Protein AF-A0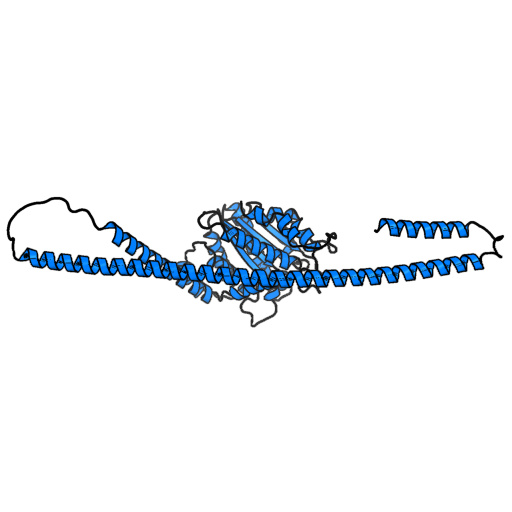AAV9JKR0-F1 (afdb_monomer_lite)

Secondary structure (DSSP, 8-state):
-HHHHHHHHHHHHHHHHHHHTS-STTTTTHHHHHHHHHHHHHHHHHHHHHHHHHHHHHHHHHHHHHHHHHHHHHHHHHHHHHHHHHHHHHHHHHHHHHHHHHHHHHHHHHHHHHHHHHHHHHHHTTT---------PPP--HHHHHHHHHHHHHHHHHHHHHHHHHHHHHTT--HHHHHHHHHHHHHS--TTHHHHHHHHH-HHHHHHHHSSS-EEEEEE----TT-SS-HHHHHHHHHHHHHHHHHHT-TT-S-EEEEEEEETTTTSS-TT-TT-HHHHHHHHHHHHHTTSS----HHHHHHHHTTS-TT-HHHHHHHHHHHHTTS-TTEEEEEEEE-THHHHTSTTHHHHHHHHHHHHHHHHHHHHHT--EEEEEEEESS--SSGGGTS-GGGEEE--SS--------THHHHHT-HHHHTT-

Foldseek 3Di:
DVVVVVVVVVVVVVVVVVVVPDDDPCVPPVVVVVVVVVVVVVVVVVVVVVVVVVVVVVVVVVVVVVVVVVVVVVVVVVVVVVVVVVVVVVVVVVVVVVVVVVVVVVVVVVVVVVVVVVVVVVVVVVPDPDDDDDDDDDDPPDPVVVVVVVVVVVVVVVVLVVLLVVLLVLLVAPPVLQVVLLVVLQPQPAPCLLLLLVLLPDVLNVCLQQPQAQAFAEEAQQADPPPPHFSQSNNLSVSLVLLVVLQVVDPPDLAHEQEQEDEQVSQQDDPPDPLHALLSSLSNLLSSLSVDPDDDPSVVSSVLSVPDDSPDLVSSLVSSLVSQQSRALNYEYEYEYHALVSCCPDPRNVSSCVNVLSLVVSSVVCNVVSGHHYRYYYYHSHDDPPCVVVDDPSSYDYRDNDRPDDPDDDVVSVVVSCSSVSSND

pLDDT: mean 73.19, std 18.68, range [32.88, 98.25]

Organism: NCBI:txid1507867

Structure (mmCIF, N/CA/C/O backbone):
data_AF-A0AAV9JKR0-F1
#
_entry.id   AF-A0AAV9JKR0-F1
#
loop_
_atom_site.group_PDB
_atom_site.id
_atom_site.type_symbol
_atom_site.label_atom_id
_atom_site.label_alt_id
_atom_site.label_comp_id
_atom_site.label_asym_id
_atom_site.label_entity_id
_atom_site.label_seq_id
_atom_site.pdbx_PDB_ins_code
_atom_site.Cartn_x
_atom_site.Cartn_y
_atom_site.Cartn_z
_atom_site.occupancy
_atom_site.B_iso_or_equiv
_atom_site.auth_seq_id
_atom_site.auth_comp_id
_atom_site.auth_asym_id
_atom_site.auth_atom_id
_atom_site.pdbx_PDB_model_num
ATOM 1 N N . MET A 1 1 ? 10.533 17.109 -40.050 1.00 41.53 1 MET A N 1
ATOM 2 C CA . MET A 1 1 ? 11.907 17.286 -40.573 1.00 41.53 1 MET A CA 1
ATOM 3 C C . MET A 1 1 ? 12.585 15.986 -41.024 1.00 41.53 1 MET A C 1
ATOM 5 O O . MET A 1 1 ? 13.488 16.074 -41.840 1.00 41.53 1 MET A O 1
ATOM 9 N N . ALA A 1 2 ? 12.130 14.791 -40.612 1.00 37.22 2 ALA A N 1
ATOM 10 C CA . ALA A 1 2 ? 12.709 13.514 -41.069 1.00 37.22 2 ALA A CA 1
ATOM 11 C C . ALA A 1 2 ? 12.604 13.273 -42.596 1.00 37.22 2 ALA A C 1
ATOM 13 O O . ALA A 1 2 ? 13.573 12.867 -43.228 1.00 37.22 2 ALA A O 1
ATOM 14 N N . LYS A 1 3 ? 11.472 13.634 -43.221 1.00 36.91 3 LYS A N 1
ATOM 15 C CA . LYS A 1 3 ? 11.239 13.426 -44.668 1.00 36.91 3 LYS A CA 1
ATOM 16 C C . LYS A 1 3 ? 12.173 14.232 -45.584 1.00 36.91 3 LYS A C 1
ATOM 18 O O . LYS A 1 3 ? 12.486 13.806 -46.692 1.00 36.91 3 LYS A O 1
ATOM 23 N N . THR A 1 4 ? 12.630 15.399 -45.132 1.00 41.19 4 THR A N 1
ATOM 24 C CA . THR A 1 4 ? 13.579 16.247 -45.873 1.00 41.19 4 THR A CA 1
ATOM 25 C C . THR A 1 4 ? 14.992 15.664 -45.877 1.00 41.19 4 THR A C 1
ATOM 27 O O . THR A 1 4 ? 15.701 15.811 -46.868 1.00 41.19 4 THR A O 1
ATOM 30 N N . PHE A 1 5 ? 15.378 14.947 -44.816 1.00 44.34 5 PHE A N 1
ATOM 31 C CA . PHE A 1 5 ? 16.696 14.320 -44.709 1.00 44.34 5 PHE A CA 1
ATOM 32 C C . PHE A 1 5 ? 16.786 13.036 -45.549 1.00 44.34 5 PHE A C 1
ATOM 34 O O . PHE A 1 5 ? 17.748 12.855 -46.292 1.00 44.34 5 PHE A O 1
ATOM 41 N N . GLU A 1 6 ? 15.728 12.213 -45.551 1.00 46.19 6 GLU A N 1
ATOM 42 C CA . GLU A 1 6 ? 15.618 11.052 -46.455 1.00 46.19 6 GLU A CA 1
ATOM 43 C C . GLU A 1 6 ? 15.687 11.459 -47.932 1.00 46.19 6 GLU A C 1
ATOM 45 O O . GLU A 1 6 ? 16.342 10.796 -48.734 1.00 46.19 6 GLU A O 1
ATOM 50 N N . SER A 1 7 ? 15.061 12.584 -48.290 1.00 43.97 7 SER A N 1
ATOM 51 C CA . SER A 1 7 ? 15.063 13.088 -49.668 1.00 43.97 7 SER A CA 1
ATOM 52 C C . SER A 1 7 ? 16.470 13.495 -50.129 1.00 43.97 7 SER A C 1
ATOM 54 O O . SER A 1 7 ? 16.858 13.202 -51.259 1.00 43.97 7 SER A O 1
ATOM 56 N N . LEU A 1 8 ? 17.264 14.116 -49.250 1.00 47.47 8 LEU A N 1
ATOM 57 C CA . LEU A 1 8 ? 18.659 14.482 -49.527 1.00 47.47 8 LEU A CA 1
ATOM 58 C C . LEU A 1 8 ? 19.555 13.250 -49.676 1.00 47.47 8 LEU A C 1
ATOM 60 O O . LEU A 1 8 ? 20.359 13.176 -50.605 1.00 47.47 8 LEU A O 1
ATOM 64 N N . GLN A 1 9 ? 19.371 12.254 -48.810 1.00 54.41 9 GLN A N 1
ATOM 65 C CA . GLN A 1 9 ? 20.132 11.009 -48.860 1.00 54.41 9 GLN A CA 1
ATOM 66 C C . GLN A 1 9 ? 19.856 10.237 -50.162 1.00 54.41 9 GLN A C 1
ATOM 68 O O . GLN A 1 9 ? 20.778 9.703 -50.781 1.00 54.41 9 GLN A O 1
ATOM 73 N N . TRP A 1 10 ? 18.608 10.260 -50.638 1.00 59.03 10 TRP A N 1
ATOM 74 C CA . TRP A 1 10 ? 18.211 9.640 -51.903 1.00 59.03 10 TRP A CA 1
ATOM 75 C C . TRP A 1 10 ? 18.823 10.343 -53.126 1.00 59.03 10 TRP A C 1
ATOM 77 O O . TRP A 1 10 ? 19.306 9.685 -54.048 1.00 59.03 10 TRP A O 1
ATOM 87 N N . ILE A 1 11 ? 18.882 11.679 -53.113 1.00 55.31 11 ILE A N 1
ATOM 88 C CA . ILE A 1 11 ? 19.502 12.480 -54.183 1.00 55.31 11 ILE A CA 1
ATOM 89 C C . ILE A 1 11 ? 21.008 12.197 -54.282 1.00 55.31 11 ILE A C 1
ATOM 91 O O . ILE A 1 11 ? 21.532 12.024 -55.384 1.00 55.31 11 ILE A O 1
ATOM 95 N N . VAL A 1 12 ? 21.704 12.088 -53.145 1.00 61.00 12 VAL A N 1
ATOM 96 C CA . VAL A 1 12 ? 23.138 11.753 -53.109 1.00 61.00 12 VAL A CA 1
ATOM 97 C C . VAL A 1 12 ? 23.392 10.362 -53.695 1.00 61.00 12 VAL A C 1
ATOM 99 O O . VAL A 1 12 ? 24.290 10.196 -54.525 1.00 61.00 12 VAL A O 1
ATOM 102 N N . VAL A 1 13 ? 22.577 9.365 -53.341 1.00 64.31 13 VAL A N 1
ATOM 103 C CA . VAL A 1 13 ? 22.701 7.997 -53.873 1.00 64.31 13 VAL A CA 1
ATOM 104 C C . VAL A 1 13 ? 22.499 7.965 -55.390 1.00 64.31 13 VAL A C 1
ATOM 106 O O . VAL A 1 13 ? 23.302 7.357 -56.105 1.00 64.31 13 VAL A O 1
ATOM 109 N N . GLU A 1 14 ? 21.487 8.662 -55.907 1.00 59.44 14 GLU A N 1
ATOM 110 C CA . GLU A 1 14 ? 21.162 8.628 -57.336 1.00 59.44 14 GLU A CA 1
ATOM 111 C C . GLU A 1 14 ? 22.191 9.387 -58.195 1.00 59.44 14 GLU A C 1
ATOM 113 O O . GLU A 1 14 ? 22.545 8.943 -59.294 1.00 59.44 14 GLU A O 1
ATOM 118 N N . LEU A 1 15 ? 22.768 10.476 -57.673 1.00 55.03 15 LEU A N 1
ATOM 119 C CA . LEU A 1 15 ? 23.875 11.190 -58.320 1.00 55.03 15 LEU A CA 1
ATOM 120 C C . LEU A 1 15 ? 25.153 10.338 -58.369 1.00 55.03 15 LEU A C 1
ATOM 122 O O . LEU A 1 15 ? 25.825 10.285 -59.404 1.00 55.03 15 LEU A O 1
ATOM 126 N N . THR A 1 16 ? 25.447 9.603 -57.294 1.00 58.44 16 THR A N 1
ATOM 127 C CA . THR A 1 16 ? 26.608 8.697 -57.221 1.00 58.44 16 THR A CA 1
ATOM 128 C C . THR A 1 16 ? 26.456 7.520 -58.194 1.00 58.44 16 THR A C 1
ATOM 130 O O . THR A 1 16 ? 27.397 7.149 -58.900 1.00 58.44 16 THR A O 1
ATOM 133 N N . ARG A 1 17 ? 25.238 6.978 -58.314 1.00 55.12 17 ARG A N 1
ATOM 134 C CA . ARG A 1 17 ? 24.898 5.892 -59.245 1.00 55.12 17 ARG A CA 1
ATOM 135 C C . ARG A 1 17 ? 24.947 6.328 -60.711 1.00 55.12 17 ARG A C 1
ATOM 137 O O . ARG A 1 17 ? 25.367 5.558 -61.577 1.00 55.12 17 ARG A O 1
ATOM 144 N N . SER A 1 18 ? 24.548 7.566 -60.987 1.00 49.53 18 SER A N 1
ATOM 145 C CA . SER A 1 18 ? 24.563 8.154 -62.330 1.00 49.53 18 SER A CA 1
ATOM 146 C C . SER A 1 18 ? 25.982 8.445 -62.832 1.00 49.53 18 SER A C 1
ATOM 148 O O . SER A 1 18 ? 26.248 8.306 -64.028 1.00 49.53 18 SER A O 1
ATOM 150 N N . ALA A 1 19 ? 26.911 8.776 -61.929 1.00 51.59 19 ALA A N 1
ATOM 151 C CA . ALA A 1 19 ? 28.327 8.960 -62.250 1.00 51.59 19 ALA A CA 1
ATOM 152 C C . ALA A 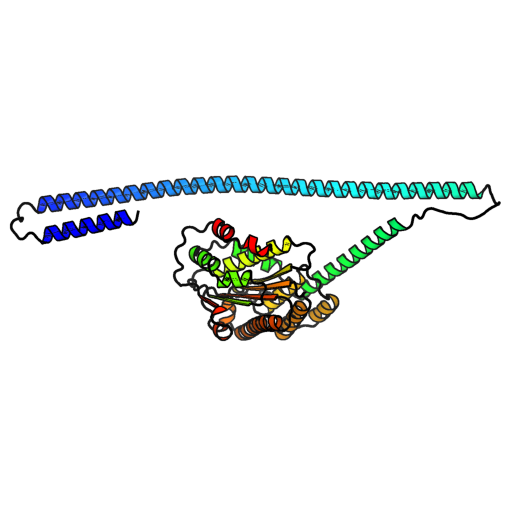1 19 ? 29.031 7.637 -62.616 1.00 51.59 19 ALA A C 1
ATOM 154 O O . ALA A 1 19 ? 29.866 7.617 -63.517 1.00 51.59 19 ALA A O 1
ATOM 155 N N . ALA A 1 20 ? 28.645 6.518 -61.990 1.00 51.41 20 ALA A N 1
ATOM 156 C CA . ALA A 1 20 ? 29.241 5.201 -62.236 1.00 51.41 20 ALA A CA 1
ATOM 157 C C . ALA A 1 20 ? 28.843 4.561 -63.585 1.00 51.41 20 ALA A C 1
ATOM 159 O O . ALA A 1 20 ? 29.553 3.697 -64.094 1.00 51.41 20 ALA A O 1
ATOM 160 N N . LYS A 1 21 ? 27.722 4.979 -64.196 1.00 52.09 21 LYS A N 1
ATOM 161 C CA . LYS A 1 21 ? 27.230 4.428 -65.477 1.00 52.09 21 LYS A CA 1
ATOM 162 C C . LYS A 1 21 ? 27.890 5.021 -66.729 1.00 52.09 21 LYS A C 1
ATOM 164 O O . LYS A 1 21 ? 27.624 4.539 -67.828 1.00 52.09 21 LYS A O 1
ATOM 169 N N . LYS A 1 22 ? 28.745 6.040 -66.608 1.00 44.91 22 LYS A N 1
ATOM 170 C CA . LYS A 1 22 ? 29.443 6.646 -67.753 1.00 44.91 22 LYS A CA 1
ATOM 171 C C . LYS A 1 22 ? 30.914 6.217 -67.765 1.00 44.91 22 LYS A C 1
ATOM 173 O O . LYS A 1 22 ? 31.733 6.763 -67.038 1.00 44.91 22 LYS A O 1
ATOM 178 N N . GLY A 1 23 ? 31.225 5.218 -68.594 1.00 42.56 23 GLY A N 1
ATOM 179 C CA . GLY A 1 23 ? 32.590 4.765 -68.894 1.00 42.56 23 GLY A CA 1
ATOM 180 C C . GLY A 1 23 ? 33.441 5.790 -69.678 1.00 42.56 23 GLY A C 1
ATOM 181 O O . GLY A 1 23 ? 32.996 6.904 -69.953 1.00 42.56 23 GLY A O 1
ATOM 182 N N . PRO A 1 24 ? 34.671 5.424 -70.083 1.00 45.66 24 PRO A N 1
ATOM 183 C CA . PRO A 1 24 ? 35.921 6.134 -69.770 1.00 45.66 24 PRO A CA 1
ATOM 184 C C . PRO A 1 24 ? 36.279 7.335 -70.671 1.00 45.66 24 PRO A C 1
ATOM 186 O O . PRO A 1 24 ? 37.450 7.677 -70.803 1.00 45.66 24 PRO A O 1
ATOM 189 N N . MET A 1 25 ? 35.305 8.028 -71.269 1.00 45.12 25 MET A N 1
ATOM 190 C CA . MET A 1 25 ? 35.562 9.237 -72.080 1.00 45.12 25 MET A CA 1
ATOM 191 C C . MET A 1 25 ? 35.512 10.565 -71.296 1.00 45.12 25 MET A C 1
ATOM 193 O O . MET A 1 25 ? 35.623 11.635 -71.887 1.00 45.12 25 MET A O 1
ATOM 197 N N . ALA A 1 26 ? 35.384 10.530 -69.967 1.00 43.94 26 ALA A N 1
ATOM 198 C CA . ALA A 1 26 ? 35.294 11.730 -69.123 1.00 43.94 26 ALA A CA 1
ATOM 199 C C . ALA A 1 26 ? 36.588 12.074 -68.353 1.00 43.94 26 ALA A C 1
ATOM 201 O O . ALA A 1 26 ? 36.568 12.935 -67.474 1.00 43.94 26 ALA A O 1
ATOM 202 N N . PHE A 1 27 ? 37.722 11.449 -68.691 1.00 44.53 27 PHE A N 1
ATOM 203 C CA . PHE A 1 27 ? 38.955 11.514 -67.889 1.00 44.53 27 PHE A CA 1
ATOM 204 C C . PHE A 1 27 ? 39.705 12.864 -67.905 1.00 44.53 27 PHE A C 1
ATOM 206 O O . PHE A 1 27 ? 40.762 12.980 -67.301 1.00 44.53 27 PHE A O 1
ATOM 213 N N . LEU A 1 28 ? 39.161 13.908 -68.543 1.00 45.59 28 LEU A N 1
ATOM 214 C CA . LEU A 1 28 ? 39.769 15.250 -68.598 1.00 45.59 28 LEU A CA 1
ATOM 215 C C . LEU A 1 28 ? 38.892 16.379 -68.019 1.00 45.59 28 LEU A C 1
ATOM 217 O O . LEU A 1 28 ? 39.316 17.529 -68.006 1.00 45.59 28 LEU A O 1
ATOM 221 N N . LYS A 1 29 ? 37.686 16.085 -67.502 1.00 49.12 29 LYS A N 1
ATOM 222 C CA . LYS A 1 29 ? 36.813 17.085 -66.835 1.00 49.12 29 LYS A CA 1
ATOM 223 C C . LYS A 1 29 ? 36.397 16.715 -65.402 1.00 49.12 29 LYS A C 1
ATOM 225 O O . LYS A 1 29 ? 35.647 17.454 -64.769 1.00 49.12 29 LYS A O 1
ATOM 230 N N . GLN A 1 30 ? 36.881 15.589 -64.876 1.00 48.12 30 GLN A N 1
ATOM 231 C CA . GLN A 1 30 ? 36.392 14.995 -63.628 1.00 48.12 30 GLN A CA 1
ATOM 232 C C . GLN A 1 30 ? 37.024 15.586 -62.352 1.00 48.12 30 GLN A C 1
ATOM 234 O O . GLN A 1 30 ? 36.364 15.604 -61.315 1.00 48.12 30 GLN A O 1
ATOM 239 N N . GLU A 1 31 ? 38.239 16.146 -62.413 1.00 49.12 31 GLU A N 1
ATOM 240 C CA . GLU A 1 31 ? 38.882 16.768 -61.237 1.00 49.12 31 GLU A CA 1
ATOM 241 C C . GLU A 1 31 ? 38.206 18.083 -60.819 1.00 49.12 31 GLU A C 1
ATOM 243 O O . GLU A 1 31 ? 38.019 18.338 -59.632 1.00 49.12 31 GLU A O 1
ATOM 248 N N . SER A 1 32 ? 37.738 18.876 -61.788 1.00 51.25 32 SER A N 1
ATOM 249 C CA . SER A 1 32 ? 37.010 20.127 -61.531 1.00 51.25 32 SER A CA 1
ATOM 250 C C . SER A 1 32 ? 35.628 19.882 -60.911 1.00 51.25 32 SER A C 1
ATOM 252 O O . SER A 1 32 ? 35.242 20.574 -59.969 1.00 51.25 32 SER A O 1
ATOM 254 N N . TYR A 1 33 ? 34.898 18.871 -61.392 1.00 44.53 33 TYR A N 1
ATOM 255 C CA . TYR A 1 33 ? 33.569 18.537 -60.875 1.00 44.53 33 TYR A CA 1
ATOM 256 C C . TYR A 1 33 ? 33.637 17.899 -59.480 1.00 44.53 33 TYR A C 1
ATOM 258 O O . TYR A 1 33 ? 32.866 18.263 -58.595 1.00 44.53 33 TYR A O 1
ATOM 266 N N . ALA A 1 34 ? 34.598 16.997 -59.248 1.00 53.50 34 ALA A N 1
ATOM 267 C CA . ALA A 1 34 ? 34.831 16.413 -57.927 1.00 53.50 34 ALA A CA 1
ATOM 268 C C . ALA A 1 34 ? 35.306 17.461 -56.904 1.00 53.50 34 ALA A C 1
ATOM 270 O O . ALA A 1 34 ? 34.899 17.409 -55.743 1.00 53.50 34 ALA A O 1
ATOM 271 N N . GLY A 1 35 ? 36.120 18.432 -57.337 1.00 59.81 35 GLY A N 1
ATOM 272 C CA . GLY A 1 35 ? 36.518 19.579 -56.520 1.00 59.81 35 GLY A CA 1
ATOM 273 C C . GLY A 1 35 ? 35.321 20.439 -56.115 1.00 59.81 35 GLY A C 1
ATOM 274 O O . GLY A 1 35 ? 35.098 20.648 -54.927 1.00 59.81 35 GLY A O 1
ATOM 275 N N . SER A 1 36 ? 34.491 20.844 -57.081 1.00 54.19 36 SER A N 1
ATOM 276 C CA . SER A 1 36 ? 33.294 21.657 -56.816 1.00 54.19 36 SER A CA 1
ATOM 277 C C . SER A 1 36 ? 32.275 20.947 -55.918 1.00 54.19 36 SER A C 1
ATOM 279 O O . SER A 1 36 ? 31.618 21.599 -55.109 1.00 54.19 36 SER A O 1
ATOM 281 N N . LEU A 1 37 ? 32.144 19.621 -56.033 1.00 57.72 37 LEU A N 1
ATOM 282 C CA . LEU A 1 37 ? 31.241 18.837 -55.191 1.00 57.72 37 LEU A CA 1
ATOM 283 C C . LEU A 1 37 ? 31.753 18.734 -53.748 1.00 57.72 37 LEU A C 1
ATOM 285 O O . LEU A 1 37 ? 30.963 18.857 -52.818 1.00 57.72 37 LEU A O 1
ATOM 289 N N . ARG A 1 38 ? 33.067 18.560 -53.551 1.00 65.00 38 ARG A N 1
ATOM 290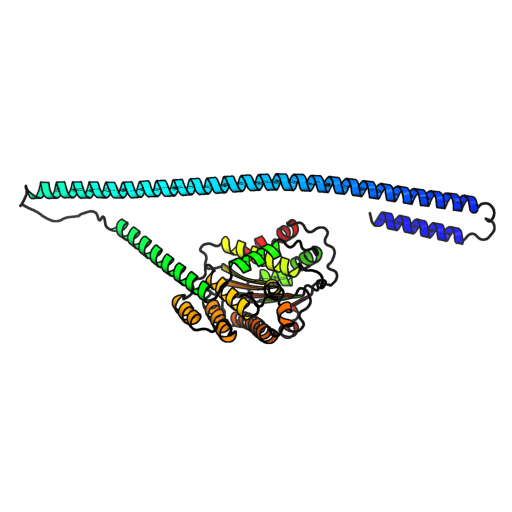 C CA . ARG A 1 38 ? 33.679 18.579 -52.212 1.00 65.00 38 ARG A CA 1
ATOM 291 C C . ARG A 1 38 ? 33.529 19.940 -51.543 1.00 65.00 38 ARG A C 1
ATOM 293 O O . ARG A 1 38 ? 33.181 19.982 -50.372 1.00 65.00 38 ARG A O 1
ATOM 300 N N . THR A 1 39 ? 33.724 21.030 -52.284 1.00 69.00 39 THR A N 1
ATOM 301 C CA . THR A 1 39 ? 33.507 22.387 -51.764 1.00 69.00 39 THR A CA 1
ATOM 302 C C . THR A 1 39 ? 32.050 22.606 -51.360 1.00 69.00 39 THR A C 1
ATOM 304 O O . THR A 1 39 ? 31.797 23.106 -50.272 1.00 69.00 39 THR A O 1
ATOM 307 N N . SER A 1 40 ? 31.088 22.167 -52.178 1.00 56.25 40 SER A N 1
ATOM 308 C CA . SER A 1 40 ? 29.665 22.294 -51.843 1.00 56.25 40 SER A CA 1
ATOM 309 C C . SER A 1 40 ? 29.260 21.436 -50.635 1.00 56.25 40 SER A C 1
ATOM 311 O O . SER A 1 40 ? 28.431 21.866 -49.838 1.00 56.25 40 SER A O 1
ATOM 313 N N . LEU A 1 41 ? 29.861 20.253 -50.458 1.00 63.34 41 LEU A N 1
ATOM 314 C CA . LEU A 1 41 ? 29.626 19.409 -49.282 1.00 63.34 41 LEU A CA 1
ATOM 315 C C . LEU A 1 41 ? 30.166 20.066 -47.998 1.00 63.34 41 LEU A C 1
ATOM 317 O O . LEU A 1 41 ? 29.468 20.095 -46.990 1.00 63.34 41 LEU A O 1
ATOM 321 N N . ASP A 1 42 ? 31.367 20.647 -48.072 1.00 73.12 42 ASP A N 1
ATOM 322 C CA . ASP A 1 42 ? 32.023 21.363 -46.966 1.00 73.12 42 ASP A CA 1
ATOM 323 C C . ASP A 1 42 ? 31.249 22.639 -46.572 1.00 73.12 42 ASP A C 1
ATOM 325 O O . ASP A 1 42 ? 31.158 23.003 -45.399 1.00 73.12 42 ASP A O 1
ATOM 329 N N . GLU A 1 43 ? 30.626 23.312 -47.545 1.00 67.75 43 GLU A N 1
ATOM 330 C CA . GLU A 1 43 ? 29.719 24.440 -47.300 1.00 67.75 43 GLU A CA 1
ATOM 331 C C . GLU A 1 43 ? 28.425 24.008 -46.599 1.00 67.75 43 GLU A C 1
ATOM 333 O O . GLU A 1 43 ? 27.987 24.679 -45.664 1.00 67.75 43 GLU A O 1
ATOM 338 N N . VAL A 1 44 ? 27.827 22.882 -47.005 1.00 65.06 44 VAL A N 1
ATOM 339 C CA . VAL A 1 44 ? 26.620 22.336 -46.363 1.00 65.06 44 VAL A CA 1
ATOM 340 C C . VAL A 1 44 ? 26.907 21.892 -44.927 1.00 65.06 44 VAL A C 1
ATOM 342 O O . VAL A 1 44 ? 26.096 22.160 -44.041 1.00 65.06 44 VAL A O 1
ATOM 345 N N . GLU A 1 45 ? 28.065 21.284 -44.674 1.00 67.00 45 GLU A N 1
ATOM 346 C CA . GLU A 1 45 ? 28.500 20.894 -43.327 1.00 67.00 45 GLU A CA 1
ATOM 347 C C . GLU A 1 45 ? 28.682 22.127 -42.426 1.00 67.00 45 GLU A C 1
ATOM 349 O O . GLU A 1 45 ? 28.103 22.204 -41.341 1.00 67.00 45 GLU A O 1
ATOM 354 N N . LYS A 1 46 ? 29.344 23.179 -42.928 1.00 76.50 46 LYS A N 1
ATOM 355 C CA . LYS A 1 46 ? 29.475 24.461 -42.210 1.00 76.50 46 LYS A CA 1
ATOM 356 C C . LYS A 1 46 ? 28.133 25.133 -41.916 1.00 76.50 46 LYS A C 1
ATOM 358 O O . LYS A 1 46 ? 27.972 25.730 -40.848 1.00 76.50 46 LYS A O 1
ATOM 363 N N . LEU A 1 47 ? 27.184 25.066 -42.849 1.00 65.25 47 LEU A N 1
ATOM 364 C CA . LEU A 1 47 ? 25.827 25.593 -42.673 1.00 65.25 47 LEU A CA 1
ATOM 365 C C . LEU A 1 47 ? 25.034 24.791 -41.633 1.00 65.25 47 LEU A C 1
ATOM 367 O O . LEU A 1 47 ? 24.329 25.396 -40.825 1.00 65.25 47 LEU A O 1
ATOM 371 N N . SER A 1 48 ? 25.191 23.464 -41.603 1.00 62.41 48 SER A N 1
ATOM 372 C CA . SER A 1 48 ? 24.602 22.597 -40.575 1.00 62.41 48 SER A CA 1
ATOM 373 C C . SER A 1 48 ? 25.125 22.961 -39.185 1.00 62.41 48 SER A C 1
ATOM 375 O O . SER A 1 48 ? 24.339 23.239 -38.282 1.00 62.41 48 SER A O 1
ATOM 377 N N . ASP A 1 49 ? 26.444 23.098 -39.035 1.00 73.62 49 ASP A N 1
ATOM 378 C CA . ASP A 1 49 ? 27.059 23.467 -37.757 1.00 73.62 49 ASP A CA 1
ATOM 379 C C . ASP A 1 49 ? 26.660 24.872 -37.281 1.00 73.62 49 ASP A C 1
ATOM 381 O O . ASP A 1 49 ? 26.648 25.174 -36.082 1.00 73.62 49 ASP A O 1
ATOM 385 N N . GLN A 1 50 ? 26.405 25.799 -38.208 1.00 73.19 50 GLN A N 1
ATOM 386 C CA . GLN A 1 50 ? 25.873 27.117 -37.860 1.00 73.19 50 GLN A CA 1
ATOM 387 C C . GLN A 1 50 ? 24.421 27.029 -37.398 1.00 73.19 50 GLN A C 1
ATOM 389 O O . GLN A 1 50 ? 24.060 27.679 -36.415 1.00 73.19 50 GLN A O 1
ATOM 394 N N . PHE A 1 51 ? 23.604 26.218 -38.068 1.00 68.12 51 PHE A N 1
ATOM 395 C CA . PHE A 1 51 ? 22.216 26.008 -37.685 1.00 68.12 51 PHE A CA 1
ATOM 396 C C . PHE A 1 51 ? 22.106 25.385 -36.288 1.00 68.12 51 PHE A C 1
ATOM 398 O O . PHE A 1 51 ? 21.367 25.911 -35.456 1.00 68.12 51 PHE A O 1
ATOM 405 N N . ASP A 1 52 ? 22.908 24.363 -35.984 1.00 62.34 52 ASP A N 1
ATOM 406 C CA . ASP A 1 52 ? 22.916 23.712 -34.668 1.00 62.34 52 ASP A CA 1
ATOM 407 C C . ASP A 1 52 ? 23.339 24.675 -33.552 1.00 62.34 52 ASP A C 1
ATOM 409 O O . ASP A 1 52 ? 22.722 24.720 -32.484 1.00 62.34 52 ASP A O 1
ATOM 413 N N . ARG A 1 53 ? 24.330 25.538 -33.811 1.00 74.19 53 ARG A N 1
ATOM 414 C CA . ARG A 1 53 ? 24.738 26.589 -32.863 1.00 74.19 53 ARG A CA 1
ATOM 415 C C . ARG A 1 53 ? 23.632 27.610 -32.599 1.00 74.19 53 ARG A C 1
ATOM 417 O O . ARG A 1 53 ? 23.445 28.035 -31.453 1.00 74.19 53 ARG A O 1
ATOM 424 N N . ILE A 1 54 ? 22.890 28.007 -33.631 1.00 68.81 54 ILE A N 1
ATOM 425 C CA . ILE A 1 54 ? 21.757 28.932 -33.493 1.00 68.81 54 ILE A CA 1
ATOM 426 C C . ILE A 1 54 ? 20.607 28.252 -32.739 1.00 68.81 54 ILE A C 1
ATOM 428 O O . ILE A 1 54 ? 20.059 28.854 -31.814 1.00 68.81 54 ILE A O 1
ATOM 432 N N . ALA A 1 55 ? 20.293 26.994 -33.057 1.00 57.12 55 ALA A N 1
ATOM 433 C CA . ALA A 1 55 ? 19.257 26.214 -32.383 1.00 57.12 55 ALA A CA 1
ATOM 434 C C . ALA A 1 55 ? 19.551 26.059 -30.883 1.00 57.12 55 ALA A C 1
ATOM 436 O O . ALA A 1 55 ? 18.709 26.415 -30.059 1.00 57.12 55 ALA A O 1
ATOM 437 N N . MET A 1 56 ? 20.782 25.680 -30.516 1.00 62.03 56 MET A N 1
ATOM 438 C CA . MET A 1 56 ? 21.204 25.594 -29.112 1.00 62.03 56 MET A CA 1
ATOM 439 C C . MET A 1 56 ? 21.099 26.938 -28.379 1.00 62.03 56 MET A C 1
ATOM 441 O O . MET A 1 56 ? 20.703 26.991 -27.213 1.00 62.03 56 MET A O 1
ATOM 445 N N . THR A 1 57 ? 21.425 28.044 -29.053 1.00 71.19 57 THR A N 1
ATOM 446 C CA . THR A 1 57 ? 21.314 29.390 -28.470 1.00 71.19 57 THR A CA 1
ATOM 447 C C . THR A 1 57 ? 19.850 29.773 -28.228 1.00 71.19 57 THR A C 1
ATOM 449 O O . THR A 1 57 ? 19.518 30.322 -27.174 1.00 71.19 57 THR A O 1
ATOM 452 N N . CYS A 1 58 ? 18.956 29.442 -29.163 1.00 57.75 58 CYS A N 1
ATOM 453 C CA . CYS A 1 58 ? 17.517 29.656 -29.022 1.00 57.75 58 CYS A CA 1
ATOM 454 C C . CYS A 1 58 ? 16.897 28.782 -27.924 1.00 57.75 58 CYS A C 1
ATOM 456 O O . CYS A 1 58 ? 16.080 29.284 -27.148 1.00 57.75 58 CYS A O 1
ATOM 458 N N . ASP A 1 59 ? 17.302 27.517 -27.815 1.00 56.88 59 ASP A N 1
ATOM 459 C CA . ASP A 1 59 ? 16.815 26.606 -26.777 1.00 56.88 59 ASP A CA 1
ATOM 460 C C . ASP A 1 59 ? 17.256 27.068 -25.391 1.00 56.88 59 ASP A C 1
ATOM 462 O O . ASP A 1 59 ? 16.438 27.134 -24.472 1.00 56.88 59 ASP A O 1
ATOM 466 N N . ARG A 1 60 ? 18.507 27.524 -25.253 1.00 65.00 60 ARG A N 1
ATOM 467 C CA . ARG A 1 60 ? 19.011 28.083 -23.993 1.00 65.00 60 ARG A CA 1
ATOM 468 C C . ARG A 1 60 ? 18.279 29.366 -23.588 1.00 65.00 60 ARG A C 1
ATOM 470 O O . ARG A 1 60 ? 17.983 29.555 -22.411 1.00 65.00 60 ARG A O 1
ATOM 477 N N . ALA A 1 61 ? 17.944 30.231 -24.549 1.00 67.19 61 ALA A N 1
ATOM 478 C CA . ALA A 1 61 ? 17.164 31.443 -24.294 1.00 67.19 61 ALA A CA 1
ATOM 479 C C . ALA A 1 61 ? 15.710 31.134 -23.888 1.00 67.19 61 ALA A C 1
ATOM 481 O O . ALA A 1 61 ? 15.162 31.791 -22.999 1.00 67.19 61 ALA A O 1
ATOM 482 N N . LYS A 1 62 ? 15.087 30.114 -24.496 1.00 61.88 62 LYS A N 1
ATOM 483 C CA . LYS A 1 62 ? 13.753 29.638 -24.101 1.00 61.88 62 LYS A CA 1
ATOM 484 C C . LYS A 1 62 ? 13.763 29.032 -22.702 1.00 61.88 62 LYS A C 1
ATOM 486 O O . LYS A 1 62 ? 12.906 29.401 -21.905 1.00 61.88 62 LYS A O 1
ATOM 491 N N . LEU A 1 63 ? 14.738 28.177 -22.390 1.00 61.09 63 LEU A N 1
ATOM 492 C CA . LEU A 1 63 ? 14.877 27.559 -21.067 1.00 61.09 63 LEU A CA 1
ATOM 493 C C . LEU A 1 63 ? 15.028 28.616 -19.969 1.00 61.09 63 LEU A C 1
ATOM 495 O O . LEU A 1 63 ? 14.306 28.578 -18.979 1.00 61.09 63 LEU A O 1
ATOM 499 N N . HIS A 1 64 ? 15.875 29.620 -20.198 1.00 64.44 64 HIS A N 1
ATOM 500 C CA . HIS A 1 64 ? 16.058 30.728 -19.262 1.00 64.44 64 HIS A CA 1
ATOM 501 C C . HIS A 1 64 ? 14.773 31.557 -19.062 1.00 64.44 64 HIS A C 1
ATOM 503 O O . HIS A 1 64 ? 14.471 31.995 -17.952 1.00 64.44 64 HIS A O 1
ATOM 509 N N . ASN A 1 65 ? 13.977 31.771 -20.116 1.00 66.12 65 ASN A N 1
ATOM 510 C CA . ASN A 1 65 ? 12.687 32.458 -19.987 1.00 66.12 65 ASN A CA 1
ATOM 511 C C . ASN A 1 65 ? 11.642 31.612 -19.244 1.00 66.12 65 ASN A C 1
ATOM 513 O O . ASN A 1 65 ? 10.887 32.165 -18.447 1.00 66.12 65 ASN A O 1
ATOM 517 N N . VAL A 1 66 ? 11.611 30.295 -19.468 1.00 63.97 66 VAL A N 1
ATOM 518 C CA . VAL A 1 66 ? 10.721 29.370 -18.746 1.00 63.97 66 VAL A CA 1
ATOM 519 C C . VAL A 1 66 ? 11.082 29.323 -17.263 1.00 63.97 66 VAL A C 1
ATOM 521 O O . VAL A 1 66 ? 10.194 29.439 -16.425 1.00 63.97 66 VAL A O 1
ATOM 524 N N . GLU A 1 67 ? 12.370 29.249 -16.929 1.00 57.38 67 GLU A N 1
ATOM 525 C CA . GLU A 1 67 ? 12.853 29.270 -15.546 1.00 57.38 67 GLU A CA 1
ATOM 526 C C . GLU A 1 67 ? 12.488 30.585 -14.841 1.00 57.38 67 GLU A C 1
ATOM 528 O O . GLU A 1 67 ? 11.956 30.577 -13.732 1.00 57.38 67 GLU A O 1
ATOM 533 N N . LYS A 1 68 ? 12.662 31.727 -15.520 1.00 69.56 68 LYS A N 1
ATOM 534 C CA . LYS A 1 68 ? 12.281 33.041 -14.984 1.00 69.56 68 LYS A CA 1
ATOM 535 C C . LYS A 1 68 ? 10.775 33.154 -14.709 1.00 69.56 68 LYS A C 1
ATOM 537 O O . LYS A 1 68 ? 10.384 33.736 -13.698 1.00 69.56 68 LYS A O 1
ATOM 542 N N . VAL A 1 69 ? 9.933 32.604 -15.588 1.00 69.12 69 VAL A N 1
ATOM 543 C CA . VAL A 1 69 ? 8.475 32.569 -15.384 1.00 69.12 69 VAL A CA 1
ATOM 544 C C . VAL A 1 69 ? 8.114 31.614 -14.247 1.00 69.12 69 VAL A C 1
ATOM 546 O O . VAL A 1 69 ? 7.342 31.996 -13.376 1.00 69.12 69 VAL A O 1
ATOM 549 N N . ALA A 1 70 ? 8.722 30.428 -14.186 1.00 55.22 70 ALA A N 1
ATOM 550 C CA . ALA A 1 70 ? 8.472 29.450 -13.129 1.00 55.22 70 ALA A CA 1
ATOM 551 C C . ALA A 1 70 ? 8.833 29.989 -11.735 1.00 55.22 70 ALA A C 1
ATOM 553 O O . ALA A 1 70 ? 8.050 29.824 -10.801 1.00 55.22 70 ALA A O 1
ATOM 554 N N . ILE A 1 71 ? 9.966 30.689 -11.601 1.00 64.12 71 ILE A N 1
ATOM 555 C CA . ILE A 1 71 ? 10.363 31.353 -10.350 1.00 64.12 71 ILE A CA 1
ATOM 556 C C . ILE A 1 71 ? 9.347 32.445 -9.983 1.00 64.12 71 ILE A C 1
ATOM 558 O O . ILE A 1 71 ? 8.829 32.448 -8.870 1.00 64.12 71 ILE A O 1
ATOM 562 N N . SER A 1 72 ? 8.974 33.310 -10.935 1.00 65.50 72 SER A N 1
ATOM 563 C CA . SER A 1 72 ? 7.984 34.370 -10.692 1.00 65.50 72 SER A CA 1
ATOM 564 C C . SER A 1 72 ? 6.606 33.824 -10.295 1.00 65.50 72 SER A C 1
ATOM 566 O O . SER A 1 72 ? 5.925 34.429 -9.468 1.00 65.50 72 SER A O 1
ATOM 568 N N . THR A 1 73 ? 6.174 32.705 -10.880 1.00 59.97 73 THR A N 1
ATOM 569 C CA . THR A 1 73 ? 4.897 32.057 -10.553 1.00 59.97 73 THR A CA 1
ATOM 570 C C . THR A 1 73 ? 4.964 31.345 -9.204 1.00 59.97 73 THR A C 1
ATOM 572 O O . THR A 1 73 ? 4.018 31.436 -8.425 1.00 59.97 73 THR A O 1
ATOM 575 N N . LYS A 1 74 ? 6.089 30.698 -8.876 1.00 58.41 74 LYS A N 1
ATOM 576 C CA . LYS A 1 74 ? 6.321 30.078 -7.563 1.00 58.41 74 LYS A CA 1
ATOM 577 C C . LYS A 1 74 ? 6.274 31.112 -6.437 1.00 58.41 74 LYS A C 1
ATOM 579 O O . LYS A 1 74 ? 5.633 30.864 -5.417 1.00 58.41 74 LYS A O 1
ATOM 584 N N . ASP A 1 75 ? 6.874 32.281 -6.649 1.00 61.69 75 ASP A N 1
ATOM 585 C CA . ASP A 1 75 ? 6.844 33.380 -5.681 1.00 61.69 75 ASP A CA 1
ATOM 586 C C . ASP A 1 75 ? 5.426 33.952 -5.515 1.00 61.69 75 ASP A C 1
ATOM 588 O O . ASP A 1 75 ? 4.987 34.201 -4.391 1.00 61.69 75 ASP A O 1
ATOM 592 N N . GLN A 1 76 ? 4.659 34.088 -6.605 1.00 61.94 76 GLN A N 1
ATOM 593 C CA . GLN A 1 76 ? 3.255 34.518 -6.541 1.00 61.94 76 GLN A CA 1
ATOM 594 C C . GLN A 1 76 ? 2.365 33.517 -5.792 1.00 61.94 76 GLN A C 1
ATOM 596 O O . GLN A 1 76 ? 1.604 33.926 -4.914 1.00 61.94 76 GLN A O 1
ATOM 601 N N . ILE A 1 77 ? 2.500 32.217 -6.074 1.00 58.66 77 ILE A N 1
ATOM 602 C CA . ILE A 1 77 ? 1.738 31.157 -5.395 1.00 58.66 77 ILE A CA 1
ATOM 603 C C . ILE A 1 77 ? 2.113 31.092 -3.910 1.00 58.66 77 ILE A C 1
ATOM 605 O O . ILE A 1 77 ? 1.232 30.962 -3.061 1.00 58.66 77 ILE A O 1
ATOM 609 N N . GLY A 1 78 ? 3.398 31.237 -3.570 1.00 60.41 78 GLY A N 1
ATOM 610 C CA . GLY A 1 78 ? 3.859 31.269 -2.180 1.00 60.41 78 GLY A CA 1
ATOM 611 C C . GLY A 1 78 ? 3.245 32.422 -1.381 1.00 60.41 78 GLY A C 1
ATOM 612 O O . GLY A 1 78 ? 2.756 32.215 -0.267 1.00 60.41 78 GLY A O 1
ATOM 613 N N . VAL A 1 79 ? 3.203 33.624 -1.964 1.00 62.97 79 VAL A N 1
ATOM 614 C CA . VAL A 1 79 ? 2.588 34.810 -1.343 1.00 62.97 79 VAL A CA 1
ATOM 615 C C . VAL A 1 79 ? 1.071 34.648 -1.202 1.00 62.97 79 VAL A C 1
ATOM 617 O O . VAL A 1 79 ? 0.513 34.992 -0.157 1.00 62.97 79 VAL A O 1
ATOM 620 N N . GLU A 1 80 ? 0.392 34.084 -2.201 1.00 57.53 80 GLU A N 1
ATOM 621 C CA . GLU A 1 80 ? -1.056 33.857 -2.157 1.00 57.53 80 GLU A CA 1
ATOM 622 C C . GLU A 1 80 ? -1.445 32.783 -1.125 1.00 57.53 80 GLU A C 1
ATOM 624 O O . GLU A 1 80 ? -2.413 32.959 -0.375 1.00 57.53 80 GLU A O 1
ATOM 629 N N . HIS A 1 81 ? -0.646 31.719 -0.988 1.00 52.44 81 HIS A N 1
ATOM 630 C CA . HIS A 1 81 ? -0.840 30.704 0.050 1.00 52.44 81 HIS A CA 1
ATOM 631 C C . HIS A 1 81 ? -0.606 31.257 1.459 1.00 52.44 81 HIS A C 1
ATOM 633 O O . HIS A 1 81 ? -1.391 30.974 2.367 1.00 52.44 81 HIS A O 1
ATOM 639 N N . LEU A 1 82 ? 0.427 32.087 1.649 1.00 59.53 82 LEU A N 1
ATOM 640 C CA . LEU A 1 82 ? 0.688 32.777 2.916 1.00 59.53 82 LEU A CA 1
ATOM 641 C C . LEU A 1 82 ? -0.458 33.726 3.291 1.00 59.53 82 LEU A C 1
ATOM 643 O O . LEU A 1 82 ? -0.911 33.712 4.436 1.00 59.53 82 LEU A O 1
ATOM 647 N N . MET A 1 83 ? -0.984 34.497 2.332 1.00 60.50 83 MET A N 1
ATOM 648 C CA . MET A 1 83 ? -2.126 35.387 2.572 1.00 60.50 83 MET A CA 1
ATOM 649 C C . MET A 1 83 ? -3.426 34.626 2.848 1.00 60.50 83 MET A C 1
ATOM 651 O O . MET A 1 83 ? -4.211 35.042 3.701 1.00 60.50 83 MET A O 1
ATOM 655 N N . THR A 1 84 ? -3.649 33.496 2.178 1.00 58.47 84 THR A N 1
ATOM 656 C CA . THR A 1 84 ? -4.824 32.647 2.413 1.00 58.47 84 THR A CA 1
ATOM 657 C C . THR A 1 84 ? -4.758 31.995 3.792 1.00 58.47 84 THR A C 1
ATOM 659 O O . THR A 1 84 ? -5.734 32.049 4.538 1.00 58.47 84 THR A O 1
ATOM 662 N N . ASN A 1 85 ? -3.595 31.478 4.193 1.00 52.72 85 ASN A N 1
ATOM 663 C CA . ASN A 1 85 ? -3.397 30.900 5.522 1.00 52.72 85 ASN A CA 1
ATOM 664 C C . ASN A 1 85 ? -3.530 31.953 6.632 1.00 52.72 85 ASN A C 1
ATOM 666 O O . ASN A 1 85 ? -4.171 31.686 7.648 1.00 52.72 85 ASN A O 1
ATOM 670 N N . ALA A 1 86 ? -3.003 33.165 6.424 1.00 59.66 86 ALA A N 1
ATOM 671 C CA . ALA A 1 86 ? -3.176 34.276 7.357 1.00 59.66 86 ALA A CA 1
ATOM 672 C C . ALA A 1 86 ? -4.650 34.695 7.485 1.00 59.66 86 ALA A C 1
ATOM 674 O O . ALA A 1 86 ? -5.131 34.901 8.598 1.00 59.66 86 ALA A O 1
ATOM 675 N N . ARG A 1 87 ? -5.401 34.748 6.373 1.00 57.09 87 ARG A N 1
ATOM 676 C CA . ARG A 1 87 ? -6.847 35.027 6.390 1.00 57.09 87 ARG A CA 1
ATOM 677 C C . ARG A 1 87 ? -7.630 33.943 7.116 1.00 57.09 87 ARG A C 1
ATOM 679 O O . ARG A 1 87 ? -8.449 34.286 7.959 1.00 57.09 87 ARG A O 1
ATOM 686 N N . VAL A 1 88 ? -7.351 32.665 6.846 1.00 55.28 88 VAL A N 1
ATOM 687 C CA . VAL A 1 88 ? -8.007 31.527 7.513 1.00 55.28 88 VAL A CA 1
ATOM 688 C C . VAL A 1 88 ? -7.727 31.542 9.017 1.00 55.28 88 VAL A C 1
ATOM 690 O O . VAL A 1 88 ? -8.666 31.400 9.803 1.00 55.28 88 VAL A O 1
ATOM 693 N N . ALA A 1 89 ? -6.479 31.793 9.427 1.00 56.62 89 ALA A N 1
ATOM 694 C CA . ALA A 1 89 ? -6.106 31.934 10.833 1.00 56.62 89 ALA A CA 1
ATOM 695 C C . ALA A 1 89 ? -6.822 33.120 11.501 1.00 56.62 89 ALA A C 1
ATOM 697 O O . ALA A 1 89 ? -7.405 32.956 12.571 1.00 56.62 89 ALA A O 1
ATOM 698 N N . GLN A 1 90 ? -6.873 34.279 10.838 1.00 63.16 90 GLN A N 1
ATOM 699 C CA . GLN A 1 90 ? -7.536 35.477 11.354 1.00 63.16 90 GLN A CA 1
ATOM 700 C C . GLN A 1 90 ? -9.059 35.296 11.471 1.00 63.16 90 GLN A C 1
ATOM 702 O O . GLN A 1 90 ? -9.648 35.684 12.479 1.00 63.16 90 GLN A O 1
ATOM 707 N N . THR A 1 91 ? -9.708 34.644 10.497 1.00 58.00 91 THR A N 1
ATOM 708 C CA . THR A 1 91 ? -11.129 34.269 10.610 1.00 58.00 91 THR A CA 1
ATOM 709 C C . THR A 1 91 ? -11.365 33.215 11.687 1.00 58.00 91 THR A C 1
ATOM 711 O O . THR A 1 91 ? -12.360 33.295 12.400 1.00 58.00 91 THR A O 1
ATOM 714 N N . GLY A 1 92 ? -10.451 32.256 11.856 1.00 49.50 92 GLY A N 1
ATOM 715 C CA . GLY A 1 92 ? -10.531 31.246 12.910 1.00 49.50 92 GLY A CA 1
ATOM 716 C C . GLY A 1 92 ? -10.449 31.866 14.305 1.00 49.50 92 GLY A C 1
ATOM 717 O O . GLY A 1 92 ? -11.273 31.559 15.165 1.00 49.50 92 GLY A O 1
ATOM 718 N N . GLU A 1 93 ? -9.514 32.792 14.520 1.00 59.56 93 GLU A N 1
ATOM 719 C CA . GLU A 1 93 ? -9.391 33.532 15.779 1.00 59.56 93 GLU A CA 1
ATOM 720 C C . GLU A 1 93 ? -10.582 34.460 16.031 1.00 59.56 93 GLU A C 1
ATOM 722 O O . GLU A 1 93 ? -11.074 34.508 17.160 1.00 59.56 93 GLU A O 1
ATOM 727 N N . ALA A 1 94 ? -11.100 35.134 14.998 1.00 62.81 94 ALA A N 1
ATOM 728 C CA . ALA A 1 94 ? -12.295 35.968 15.111 1.00 62.81 94 ALA A CA 1
ATOM 729 C C . ALA A 1 94 ? -13.526 35.144 15.525 1.00 62.81 94 ALA A C 1
ATOM 731 O O . ALA A 1 94 ? -14.199 35.504 16.489 1.00 62.81 94 ALA A O 1
ATOM 732 N N . VAL A 1 95 ? -13.761 33.991 14.887 1.00 55.69 95 VAL A N 1
ATOM 733 C CA . VAL A 1 95 ? -14.874 33.083 15.221 1.00 55.69 95 VAL A CA 1
ATOM 734 C C . VAL A 1 95 ? -14.719 32.503 16.630 1.00 55.69 95 VAL A C 1
ATOM 736 O O . VAL A 1 95 ? -15.689 32.426 17.384 1.00 55.69 95 VAL A O 1
ATOM 739 N N . VAL A 1 96 ? -13.500 32.125 17.034 1.00 58.22 96 VAL A N 1
ATOM 740 C CA . VAL A 1 96 ? -13.229 31.639 18.398 1.00 58.22 96 VAL A CA 1
ATOM 741 C C . VAL A 1 96 ? -13.428 32.747 19.436 1.00 58.22 96 VAL A C 1
ATOM 743 O O . VAL A 1 96 ? -13.957 32.481 20.517 1.00 58.22 96 VAL A O 1
ATOM 746 N N . SER A 1 97 ? -13.022 33.980 19.132 1.00 61.91 97 SER A N 1
ATOM 747 C CA . SER A 1 97 ? -13.213 35.145 20.001 1.00 61.91 97 SER A CA 1
ATOM 748 C C . SER A 1 97 ? -14.694 35.500 20.152 1.00 61.91 97 SER A C 1
ATOM 750 O O . SER A 1 97 ? -15.174 35.696 21.269 1.00 61.91 97 SER A O 1
ATOM 752 N N . GLU A 1 98 ? -15.451 35.477 19.054 1.00 62.06 98 GLU A N 1
ATOM 753 C CA . GLU A 1 98 ? -16.893 35.728 19.045 1.00 62.06 98 GLU A CA 1
ATOM 754 C C . GLU A 1 98 ? -17.655 34.644 19.822 1.00 62.06 98 GLU A C 1
ATOM 756 O O . GLU A 1 98 ? -18.475 34.962 20.685 1.00 62.06 98 GLU A O 1
ATOM 761 N N . LEU A 1 99 ? -17.301 33.365 19.639 1.00 51.09 99 LEU A N 1
ATOM 762 C CA . LEU A 1 99 ? -17.849 32.254 20.427 1.00 51.09 99 LEU A CA 1
ATOM 763 C C . LEU A 1 99 ? -17.533 32.384 21.922 1.00 51.09 99 LEU A C 1
ATOM 765 O O . LEU A 1 99 ? -18.402 32.128 22.757 1.00 51.09 99 LEU A O 1
ATOM 769 N N . LYS A 1 100 ? -16.310 32.795 22.285 1.00 58.12 100 LYS A N 1
ATOM 770 C CA . LYS A 1 100 ? -15.929 33.042 23.686 1.00 58.12 100 LYS A CA 1
ATOM 771 C C . LYS A 1 100 ? -16.707 34.213 24.283 1.00 58.12 100 LYS A C 1
ATOM 773 O O . LYS A 1 100 ? -17.186 34.098 25.409 1.00 58.12 100 LYS A O 1
ATOM 778 N N . SER A 1 101 ? -16.854 35.308 23.540 1.00 60.66 101 SER A N 1
ATOM 779 C CA . SER A 1 101 ? -17.642 36.476 23.947 1.00 60.66 101 SER A CA 1
ATOM 780 C C . SER A 1 101 ? -19.108 36.097 24.174 1.00 60.66 101 SER A C 1
ATOM 782 O O . SER A 1 101 ? -19.667 36.390 25.230 1.00 60.66 101 SER A O 1
ATOM 784 N N . TYR A 1 102 ? -19.696 35.330 23.254 1.00 52.09 102 TYR A N 1
ATOM 785 C CA . TYR A 1 102 ? -21.076 34.855 23.347 1.00 52.09 102 TYR A CA 1
ATOM 786 C C . TYR A 1 102 ? -21.300 33.906 24.536 1.00 52.09 102 TYR A C 1
ATOM 788 O O . TYR A 1 102 ? -22.265 34.052 25.288 1.00 52.09 102 TYR A O 1
ATOM 796 N N . LEU A 1 103 ? -20.378 32.963 24.766 1.00 49.06 103 LEU A N 1
ATOM 797 C CA . LEU A 1 103 ? -20.417 32.061 25.923 1.00 49.06 103 LEU A CA 1
ATOM 798 C C . LEU A 1 103 ? -20.270 32.815 27.250 1.00 49.06 103 LEU A C 1
ATOM 800 O O . LEU A 1 103 ? -20.985 32.516 28.206 1.00 49.06 103 LEU A O 1
ATOM 804 N N . ASN A 1 104 ? -19.380 33.808 27.307 1.00 59.72 104 ASN A N 1
ATOM 805 C CA . ASN A 1 104 ? -19.197 34.641 28.493 1.00 59.72 104 ASN A CA 1
ATOM 806 C C . ASN A 1 104 ? -20.411 35.543 28.748 1.00 59.72 104 ASN A C 1
ATOM 808 O O . ASN A 1 104 ? -20.815 35.688 29.901 1.00 59.72 104 ASN A O 1
ATOM 812 N N . GLY A 1 105 ? -21.026 36.089 27.694 1.00 58.22 105 GLY A N 1
ATOM 813 C CA . GLY A 1 105 ? -22.275 36.845 27.770 1.00 58.22 105 GLY A CA 1
ATOM 814 C C . GLY A 1 105 ? -23.412 36.005 28.347 1.00 58.22 105 GLY A C 1
ATOM 815 O O . GLY A 1 105 ? -24.032 36.408 29.327 1.00 58.22 105 GLY A O 1
ATOM 816 N N . MET A 1 106 ? -23.606 34.782 27.840 1.00 48.41 106 MET A N 1
ATOM 817 C CA . MET A 1 106 ? -24.589 33.846 28.401 1.00 48.41 106 MET A CA 1
ATOM 818 C C . MET A 1 106 ? -24.286 33.468 29.853 1.00 48.41 106 MET A C 1
ATOM 820 O O . MET A 1 106 ? -25.201 33.385 30.668 1.00 48.41 106 MET A O 1
ATOM 824 N N . ALA A 1 107 ? -23.017 33.246 30.203 1.00 48.56 107 ALA A N 1
ATOM 825 C CA . ALA A 1 107 ? -22.635 32.905 31.571 1.00 48.56 107 ALA A CA 1
ATOM 826 C C . ALA A 1 107 ? -22.884 34.064 32.550 1.00 48.56 107 ALA A C 1
ATOM 828 O O . ALA A 1 107 ? -23.298 33.824 33.685 1.00 48.56 107 ALA A O 1
ATOM 829 N N . GLN A 1 108 ? -22.648 35.309 32.126 1.00 53.38 108 GLN A N 1
ATOM 830 C CA . GLN A 1 108 ? -22.940 36.490 32.939 1.00 53.38 108 GLN A CA 1
ATOM 831 C C . GLN A 1 108 ? -24.439 36.746 33.048 1.00 53.38 108 GLN A C 1
ATOM 833 O O . GLN A 1 108 ? -24.920 36.977 34.153 1.00 53.38 108 GLN A O 1
ATOM 838 N N . GLN A 1 109 ? -25.181 36.599 31.951 1.00 52.12 109 GLN A N 1
ATOM 839 C CA . GLN A 1 109 ? -26.633 36.748 31.946 1.00 52.12 109 GLN A CA 1
ATOM 840 C C . GLN A 1 109 ? -27.311 35.696 32.834 1.00 52.12 109 GLN A C 1
ATOM 842 O O . GLN A 1 109 ? -28.186 36.022 33.628 1.00 52.12 109 GLN A O 1
ATOM 847 N N . PHE A 1 110 ? -26.822 34.453 32.807 1.00 48.16 110 PHE A N 1
ATOM 848 C CA . PHE A 1 110 ? -27.270 33.401 33.718 1.00 48.16 110 PHE A CA 1
ATOM 849 C C . PHE A 1 110 ? -26.969 33.734 35.186 1.00 48.16 110 PHE A C 1
ATOM 851 O O . PHE A 1 110 ? -27.802 33.496 36.056 1.00 48.16 110 PHE A O 1
ATOM 858 N N . LYS A 1 111 ? -25.801 34.320 35.485 1.00 47.25 111 LYS A N 1
ATOM 859 C CA . LYS A 1 111 ? -25.473 34.765 36.848 1.00 47.25 111 LYS A CA 1
ATOM 860 C C . LYS A 1 111 ? -26.376 35.907 37.315 1.00 47.25 111 LYS A C 1
ATOM 862 O O . LYS A 1 111 ? -26.832 35.860 38.455 1.00 47.25 111 LYS A O 1
ATOM 867 N N . THR A 1 112 ? -26.657 36.900 36.470 1.00 52.12 112 THR A N 1
ATOM 868 C CA . THR A 1 112 ? -27.565 38.010 36.807 1.00 52.12 112 THR A CA 1
ATOM 869 C C . THR A 1 112 ? -29.015 37.557 36.925 1.00 52.12 112 THR A C 1
ATOM 871 O O . THR A 1 112 ? -29.720 38.023 37.817 1.00 52.12 112 THR A O 1
ATOM 874 N N . ASP A 1 113 ? -29.453 36.601 36.107 1.00 48.38 113 ASP A N 1
ATOM 875 C CA . ASP A 1 113 ? -30.800 36.035 36.189 1.00 48.38 113 ASP A CA 1
ATOM 876 C C . ASP A 1 113 ? -30.962 35.200 37.457 1.00 48.38 113 ASP A C 1
ATOM 878 O O . ASP A 1 113 ? -31.940 35.358 38.178 1.00 48.38 113 ASP A O 1
ATOM 882 N N . VAL A 1 114 ? -29.979 34.370 37.808 1.00 48.56 114 VAL A N 1
ATOM 883 C CA . VAL A 1 114 ? -30.015 33.602 39.059 1.00 48.56 114 VAL A CA 1
ATOM 884 C C . VAL A 1 114 ? -29.950 34.527 40.276 1.00 48.56 114 VAL A C 1
ATOM 886 O O . VAL A 1 114 ? -30.702 34.322 41.224 1.00 48.56 114 VAL A O 1
ATOM 889 N N . ALA A 1 115 ? -29.112 35.568 40.250 1.00 44.25 115 ALA A N 1
ATOM 890 C CA . ALA A 1 115 ? -29.028 36.545 41.334 1.00 44.25 115 ALA A CA 1
ATOM 891 C C . ALA A 1 115 ? -30.327 37.356 41.486 1.00 44.25 115 ALA A C 1
ATOM 893 O O . ALA A 1 115 ? -30.805 37.526 42.604 1.00 44.25 115 ALA A O 1
ATOM 894 N N . SER A 1 116 ? -30.940 37.806 40.387 1.00 48.44 116 SER A N 1
ATOM 895 C CA . SER A 1 116 ? -32.218 38.533 40.422 1.00 48.44 116 SER A CA 1
ATOM 896 C C . SER A 1 116 ? -33.381 37.643 40.863 1.00 48.44 116 SER A C 1
ATOM 898 O O . SER A 1 116 ? -34.201 38.086 41.663 1.00 48.44 116 SER A O 1
ATOM 900 N N . HIS A 1 117 ? -33.413 36.372 40.453 1.00 50.00 117 HIS A N 1
ATOM 901 C CA . HIS A 1 117 ? -34.413 35.408 40.919 1.00 50.00 117 HIS A CA 1
ATOM 902 C C . HIS A 1 117 ? -34.224 35.034 42.391 1.00 50.00 117 HIS A C 1
ATOM 904 O O . HIS A 1 117 ? -35.212 34.910 43.103 1.00 50.00 117 HIS A O 1
ATOM 910 N N . LEU A 1 118 ? -32.987 34.901 42.883 1.00 44.19 118 LEU A N 1
ATOM 911 C CA . LEU A 1 118 ? -32.715 34.695 44.312 1.00 44.19 118 LEU A CA 1
ATOM 912 C C . LEU A 1 118 ? -33.119 35.913 45.145 1.00 44.19 118 LEU A C 1
ATOM 914 O O . LEU A 1 118 ? -33.719 35.747 46.201 1.00 44.19 118 LEU A O 1
ATOM 918 N N . MET A 1 119 ? -32.852 37.127 44.659 1.00 47.72 119 MET A N 1
ATOM 919 C CA . MET A 1 119 ? -33.256 38.361 45.340 1.00 47.72 119 MET A CA 1
ATOM 920 C C . MET A 1 119 ? -34.779 38.562 45.310 1.00 47.72 119 MET A C 1
ATOM 922 O O . MET A 1 119 ? -35.354 38.961 46.318 1.00 47.72 119 MET A O 1
ATOM 926 N N . ALA A 1 120 ? -35.455 38.211 44.212 1.00 50.47 120 ALA A N 1
ATOM 927 C CA . ALA A 1 120 ? -36.916 38.221 44.120 1.00 50.47 120 ALA A CA 1
ATOM 928 C C . ALA A 1 120 ? -37.565 37.111 44.969 1.00 50.47 120 ALA A C 1
ATOM 930 O O . ALA A 1 120 ? -38.615 37.323 45.570 1.00 50.47 120 ALA A O 1
ATOM 931 N N . PHE A 1 121 ? -36.934 35.940 45.072 1.00 44.25 121 PHE A N 1
ATOM 932 C CA . PHE A 1 121 ? -37.388 34.820 45.901 1.00 44.25 121 PHE A CA 1
ATOM 933 C C . PHE A 1 121 ? -37.227 35.113 47.397 1.00 44.25 121 PHE A C 1
ATOM 935 O O . PHE A 1 121 ? -38.146 34.880 48.174 1.00 44.25 121 PHE A O 1
ATOM 942 N N . LEU A 1 122 ? -36.095 35.687 47.811 1.00 43.16 122 LEU A N 1
ATOM 943 C CA . LEU A 1 122 ? -35.877 36.099 49.200 1.00 43.16 122 LEU A CA 1
ATOM 944 C C . LEU A 1 122 ? -36.715 37.334 49.570 1.00 43.16 122 LEU A C 1
ATOM 946 O O . LEU A 1 122 ? -37.192 37.418 50.698 1.00 43.16 122 LEU A O 1
ATOM 950 N N . GLY A 1 123 ? -36.957 38.245 48.620 1.00 42.69 123 GLY A N 1
ATOM 951 C CA . GLY A 1 123 ? -37.862 39.385 48.793 1.00 42.69 123 GLY A CA 1
ATOM 952 C C . GLY A 1 123 ? -39.346 38.999 48.865 1.00 42.69 123 GLY A C 1
ATOM 953 O O . GLY A 1 123 ? -40.094 39.623 49.608 1.00 42.69 123 GLY A O 1
ATOM 954 N N . SER A 1 124 ? -39.774 37.944 48.159 1.00 43.59 124 SER A N 1
ATOM 955 C CA . SER A 1 124 ? -41.171 37.461 48.157 1.00 43.59 124 SER A CA 1
ATOM 956 C C . SER A 1 124 ? -41.498 36.448 49.263 1.00 43.59 124 SER A C 1
ATOM 958 O O . SER A 1 124 ? -42.670 36.232 49.566 1.00 43.59 124 SER A O 1
ATOM 960 N N . GLN A 1 125 ? -40.491 35.866 49.925 1.00 42.72 125 GLN A N 1
ATOM 961 C CA . GLN A 1 125 ? -40.676 35.008 51.109 1.00 42.72 125 GLN A CA 1
ATOM 962 C C . GLN A 1 125 ? -41.091 35.785 52.369 1.00 42.72 125 GLN A C 1
ATOM 964 O O . GLN A 1 125 ? -41.567 35.172 53.323 1.00 42.72 125 GLN A O 1
ATOM 969 N N . ILE A 1 126 ? -40.939 37.114 52.386 1.00 45.84 126 ILE A N 1
ATOM 970 C CA . ILE A 1 126 ? -41.343 37.939 53.533 1.00 45.84 126 ILE A CA 1
ATOM 971 C C . ILE A 1 126 ? -42.851 38.235 53.520 1.00 45.84 126 ILE A C 1
ATOM 973 O O . ILE A 1 126 ? -43.409 38.447 54.593 1.00 45.84 126 ILE A O 1
ATOM 977 N N . ASP A 1 127 ? -43.540 38.153 52.373 1.00 42.38 127 ASP A N 1
ATOM 978 C CA . ASP A 1 127 ? -44.873 38.765 52.267 1.00 42.38 127 ASP A CA 1
ATOM 979 C C . ASP A 1 127 ? -46.073 37.836 52.075 1.00 42.38 127 ASP A C 1
ATOM 981 O O . ASP A 1 127 ? -47.199 38.307 52.208 1.00 42.38 127 ASP A O 1
ATOM 985 N N . SER A 1 128 ? -45.947 36.535 51.781 1.00 37.84 128 SER A N 1
ATOM 986 C CA . SER A 1 128 ? -47.173 35.755 51.502 1.00 37.84 128 SER A CA 1
ATOM 987 C C . SER A 1 128 ? -47.071 34.254 51.756 1.00 37.84 128 SER A C 1
ATOM 989 O O . SER A 1 128 ? -47.099 33.423 50.851 1.00 37.84 128 SER A O 1
ATOM 991 N N . ARG A 1 129 ? -47.129 33.888 53.043 1.00 41.62 129 ARG A N 1
ATOM 992 C CA . ARG A 1 129 ? -47.946 32.743 53.472 1.00 41.62 129 ARG A CA 1
ATOM 993 C C . ARG A 1 129 ? -49.405 33.062 53.140 1.00 41.62 129 ARG A C 1
ATOM 995 O O . ARG A 1 129 ? -50.111 33.555 54.007 1.00 41.62 129 ARG A O 1
ATOM 1002 N N . GLN A 1 130 ? -49.855 32.775 51.926 1.00 41.47 130 GLN A N 1
ATOM 1003 C CA . GLN A 1 130 ? -51.228 32.346 51.665 1.00 41.47 130 GLN A CA 1
ATOM 1004 C C . GLN A 1 130 ? -51.429 32.066 50.179 1.00 41.47 130 GLN A C 1
ATOM 1006 O O . GLN A 1 130 ? -51.135 32.884 49.324 1.00 41.47 130 GLN A O 1
ATOM 1011 N N . GLN A 1 131 ? -52.052 30.914 49.951 1.00 35.06 131 GLN A N 1
ATOM 1012 C CA . GLN A 1 131 ? -53.001 30.673 48.876 1.00 35.06 131 GLN A CA 1
ATOM 1013 C C . GLN A 1 131 ? -52.490 30.433 47.441 1.00 35.06 131 GLN A C 1
ATOM 1015 O O . GLN A 1 131 ? -52.129 31.336 46.703 1.00 35.06 131 GLN A O 1
ATOM 1020 N N . ILE A 1 132 ? -52.745 29.180 47.034 1.00 35.12 132 ILE A N 1
ATOM 1021 C CA . ILE A 1 132 ? -53.519 28.806 45.836 1.00 35.12 132 ILE A CA 1
ATOM 1022 C C . ILE A 1 132 ? -52.714 28.407 44.583 1.00 35.12 132 ILE A C 1
ATOM 1024 O O . ILE A 1 132 ? -52.173 29.221 43.854 1.00 35.12 132 ILE A O 1
ATOM 1028 N N . LEU A 1 133 ? -52.752 27.083 44.367 1.00 32.88 133 LEU A N 1
ATOM 1029 C CA . LEU A 1 133 ? -53.049 26.346 43.131 1.00 32.88 133 LEU A CA 1
ATOM 1030 C C . LEU A 1 133 ? -52.169 26.571 41.885 1.00 32.88 133 LEU A C 1
ATOM 1032 O O . LEU A 1 133 ? -52.171 27.614 41.249 1.00 32.88 133 LEU A O 1
ATOM 1036 N N . THR A 1 134 ? -51.495 25.477 41.512 1.00 43.59 134 THR A N 1
ATOM 1037 C CA . THR A 1 134 ? -51.540 24.849 40.178 1.00 43.59 134 THR A CA 1
ATOM 1038 C C . THR A 1 134 ? -51.955 25.755 39.014 1.00 43.59 134 THR A C 1
ATOM 1040 O O . THR A 1 134 ? -53.136 26.012 38.837 1.00 43.59 134 THR A O 1
ATOM 1043 N N . GLU A 1 135 ? -51.012 26.123 38.144 1.00 42.81 135 GLU A N 1
ATOM 1044 C CA . GLU A 1 135 ? -50.864 25.528 36.806 1.00 42.81 135 GLU A CA 1
ATOM 1045 C C . GLU A 1 135 ? -49.785 26.242 35.963 1.00 42.81 135 GLU A C 1
ATOM 1047 O O . GLU A 1 135 ? -49.722 27.461 35.881 1.00 42.81 135 GLU A O 1
ATOM 1052 N N . GLN A 1 136 ? -48.967 25.410 35.305 1.00 45.00 136 GLN A N 1
ATOM 1053 C CA . GLN A 1 136 ? -48.206 25.660 34.069 1.00 45.00 136 GLN A CA 1
ATOM 1054 C C . GLN A 1 136 ? -47.001 26.629 34.101 1.00 45.00 136 GLN A C 1
ATOM 1056 O O . GLN A 1 136 ? -47.095 27.817 33.813 1.00 45.00 136 GLN A O 1
ATOM 1061 N N . ALA A 1 137 ? -45.806 26.050 34.292 1.00 32.97 137 ALA A N 1
ATOM 1062 C CA . ALA A 1 137 ? -44.518 26.672 33.968 1.00 32.97 137 ALA A CA 1
ATOM 1063 C C . ALA A 1 137 ? -44.014 26.240 32.564 1.00 32.97 137 ALA A C 1
ATOM 1065 O O . ALA A 1 137 ? -44.047 25.041 32.257 1.00 32.97 137 ALA A O 1
ATOM 1066 N N . PRO A 1 138 ? -43.476 27.148 31.720 1.00 40.03 138 PRO A N 1
ATOM 1067 C CA . PRO A 1 138 ? -42.787 26.787 30.477 1.00 40.03 138 PRO A CA 1
ATOM 1068 C C . PRO A 1 138 ? -41.422 26.138 30.778 1.00 40.03 138 PRO A C 1
ATOM 1070 O O . PRO A 1 138 ? -40.627 26.664 31.551 1.00 40.03 138 PRO A O 1
ATOM 1073 N N . GLN A 1 139 ? -41.128 24.982 30.172 1.00 40.53 139 GLN A N 1
ATOM 1074 C CA . GLN A 1 139 ? -39.927 24.173 30.450 1.00 40.53 139 GLN A CA 1
ATOM 1075 C C . GLN A 1 139 ? -38.591 24.835 30.014 1.00 40.53 139 GLN A C 1
ATOM 1077 O O . GLN A 1 139 ? -38.395 25.028 28.812 1.00 40.53 139 GLN A O 1
ATOM 1082 N N . PRO A 1 140 ? -37.586 24.995 30.909 1.00 43.53 140 PRO A N 1
ATOM 1083 C CA . PRO A 1 140 ? -36.220 25.420 30.563 1.00 43.53 140 PRO A CA 1
ATOM 1084 C C . PRO A 1 140 ? -35.200 24.262 30.393 1.00 43.53 140 PRO A C 1
ATOM 1086 O O . PRO A 1 140 ? -33.991 24.457 30.483 1.00 43.53 140 PRO A O 1
ATOM 1089 N N . LEU A 1 141 ? -35.639 23.023 30.134 1.00 46.38 141 LEU A N 1
ATOM 1090 C CA . LEU A 1 141 ? -34.787 21.820 30.278 1.00 46.38 141 LEU A CA 1
ATOM 1091 C C . LEU A 1 141 ? -34.023 21.347 29.019 1.00 46.38 141 LEU A C 1
ATOM 1093 O O . LEU A 1 141 ? -33.138 20.496 29.122 1.00 46.38 141 LEU A O 1
ATOM 1097 N N . LYS A 1 142 ? -34.310 21.865 27.817 1.00 47.19 142 LYS A N 1
ATOM 1098 C CA . LYS A 1 142 ? -33.758 21.277 26.572 1.00 47.19 142 LYS A CA 1
ATOM 1099 C C . LYS A 1 142 ? -32.323 21.724 26.240 1.00 47.19 142 LYS A C 1
ATOM 1101 O O . LYS A 1 142 ? -31.548 20.910 25.736 1.00 47.19 142 LYS A O 1
ATOM 1106 N N . VAL A 1 143 ? -31.928 22.958 26.563 1.00 47.91 143 VAL A N 1
ATOM 1107 C CA . VAL A 1 143 ? -30.626 23.537 26.153 1.00 47.91 143 VAL A CA 1
ATOM 1108 C C . VAL A 1 143 ? -29.444 22.978 26.963 1.00 47.91 143 VAL A C 1
ATOM 1110 O O . VAL A 1 143 ? -28.443 22.566 26.374 1.00 47.91 143 VAL A O 1
ATOM 1113 N N . LEU A 1 144 ? -29.583 22.835 28.288 1.00 50.28 144 LEU A N 1
ATOM 1114 C CA . LEU A 1 144 ? -28.562 22.219 29.156 1.00 50.28 144 LEU A CA 1
ATOM 1115 C C . LEU A 1 144 ? -28.281 20.754 28.783 1.00 50.28 144 LEU A C 1
ATOM 1117 O O . LEU A 1 144 ? -27.132 20.310 28.791 1.00 50.28 144 LEU A O 1
ATOM 1121 N N . SER A 1 145 ? -29.316 20.019 28.364 1.00 59.12 145 SER A N 1
ATOM 1122 C CA . SER A 1 145 ? -29.178 18.625 27.931 1.00 59.12 145 SER A CA 1
ATOM 1123 C C . SER A 1 145 ? -28.342 18.477 26.649 1.00 59.12 145 SER A C 1
ATOM 1125 O O . SER A 1 145 ? -27.590 17.511 26.505 1.00 59.12 145 SER A O 1
ATOM 1127 N N . LYS A 1 146 ? -28.423 19.449 25.727 1.00 57.19 146 LYS A N 1
ATOM 1128 C CA . LYS A 1 146 ? -27.667 19.449 24.466 1.00 57.19 146 LYS A CA 1
ATOM 1129 C C . LYS A 1 146 ? -26.185 19.730 24.717 1.00 57.19 146 LYS A C 1
ATOM 1131 O O . LYS A 1 146 ? -25.347 18.983 24.220 1.00 57.19 146 LYS A O 1
ATOM 1136 N N . ALA A 1 147 ? -25.866 20.722 25.550 1.00 55.00 147 ALA A N 1
ATOM 1137 C CA . ALA A 1 147 ? -24.487 21.039 25.931 1.00 55.00 147 ALA A CA 1
ATOM 1138 C C . ALA A 1 147 ? -23.798 19.864 26.653 1.00 55.00 147 ALA A C 1
ATOM 1140 O O . ALA A 1 147 ? -22.676 19.491 26.314 1.00 55.00 147 ALA A O 1
ATOM 1141 N N . GLN A 1 148 ? -24.498 19.201 27.581 1.00 66.56 148 GLN A N 1
ATOM 1142 C CA . GLN A 1 148 ? -23.983 18.006 28.262 1.00 66.56 148 GLN A CA 1
ATOM 1143 C C . GLN A 1 148 ? -23.750 16.827 27.306 1.00 66.56 148 GLN A C 1
ATOM 1145 O O . GLN A 1 148 ? -22.771 16.093 27.453 1.00 66.56 148 GLN A O 1
ATOM 1150 N N . ARG A 1 149 ? -24.629 16.630 26.312 1.00 70.88 149 ARG A N 1
ATOM 1151 C CA . ARG A 1 149 ? -24.442 15.606 25.269 1.00 70.88 149 ARG A CA 1
ATOM 1152 C C . ARG A 1 149 ? -23.216 15.901 24.409 1.00 70.88 149 ARG A C 1
ATOM 1154 O O . ARG A 1 149 ? -22.426 14.991 24.176 1.00 70.88 149 ARG A O 1
ATOM 1161 N N . MET A 1 150 ? -23.031 17.154 23.997 1.00 66.69 150 MET A N 1
ATOM 1162 C CA . MET A 1 150 ? -21.872 17.579 23.207 1.00 66.69 150 MET A CA 1
ATOM 1163 C C . MET A 1 150 ? -20.559 17.395 23.977 1.00 66.69 150 MET A C 1
ATOM 1165 O O . MET A 1 150 ? -19.603 16.861 23.422 1.00 66.69 150 MET A O 1
ATOM 1169 N N . LEU A 1 151 ? -20.524 17.739 25.271 1.00 71.44 151 LEU A N 1
ATOM 1170 C CA . LEU A 1 151 ? -19.346 17.524 26.118 1.00 71.44 151 LEU A CA 1
ATOM 1171 C C . LEU A 1 151 ? -19.000 16.031 26.244 1.00 71.44 151 LEU A C 1
ATOM 1173 O O . LEU A 1 151 ? -17.854 15.641 26.033 1.00 71.44 151 LEU A O 1
ATOM 1177 N N . LYS A 1 152 ? -19.998 15.172 26.500 1.00 76.25 152 LYS A N 1
ATOM 1178 C CA . LYS A 1 152 ? -19.795 13.713 26.556 1.00 76.25 152 LYS A CA 1
ATOM 1179 C C . LYS A 1 152 ? -19.291 13.144 25.227 1.00 76.25 152 LYS A C 1
ATOM 1181 O O . LYS A 1 152 ? -18.435 12.262 25.235 1.00 76.25 152 LYS A O 1
ATOM 1186 N N . GLN A 1 153 ? -19.800 13.633 24.095 1.00 75.06 153 GLN A N 1
ATOM 1187 C CA . GLN A 1 153 ? -19.328 13.231 22.766 1.00 75.06 153 GLN A CA 1
ATOM 1188 C C . GLN A 1 153 ? -17.879 13.669 22.524 1.00 75.06 153 GLN A C 1
ATOM 1190 O O . GLN A 1 153 ? -17.072 12.860 22.069 1.00 75.06 153 GLN A O 1
ATOM 1195 N N . ALA A 1 154 ? -17.524 14.903 22.888 1.00 71.38 154 ALA A N 1
ATOM 1196 C CA . ALA A 1 154 ? -16.160 15.411 22.773 1.00 71.38 154 ALA A CA 1
ATOM 1197 C C . ALA A 1 154 ? -15.172 14.605 23.635 1.00 71.38 154 ALA A C 1
ATOM 1199 O O . ALA A 1 154 ? -14.111 14.206 23.156 1.00 71.38 154 ALA A O 1
ATOM 1200 N N . GLU A 1 155 ? -15.536 14.278 24.879 1.00 78.62 155 GLU A N 1
ATOM 1201 C CA . GLU A 1 155 ? -14.727 13.418 25.752 1.00 78.62 155 GLU A CA 1
ATOM 1202 C C . GLU A 1 155 ? -14.566 11.999 25.198 1.00 78.62 155 GLU A C 1
ATOM 1204 O O . GLU A 1 155 ? -13.481 11.416 25.266 1.00 78.62 155 GLU A O 1
ATOM 1209 N N . GLN A 1 156 ? -15.637 11.416 24.652 1.00 81.31 156 GLN A N 1
ATOM 1210 C CA . GLN A 1 156 ? -15.571 10.105 24.010 1.00 81.31 156 GLN A CA 1
ATOM 1211 C C . GLN A 1 156 ? -14.654 10.133 22.791 1.00 81.31 156 GLN A C 1
ATOM 1213 O O . GLN A 1 156 ? -13.835 9.225 22.636 1.00 81.31 156 GLN A O 1
ATOM 1218 N N . GLN A 1 157 ? -14.749 11.174 21.965 1.00 80.25 157 GLN A N 1
ATOM 1219 C CA . GLN A 1 157 ? -13.892 11.336 20.800 1.00 80.25 157 GLN A CA 1
ATOM 1220 C C . GLN A 1 157 ? -12.430 11.501 21.213 1.00 80.25 157 GLN A C 1
ATOM 1222 O O . GLN A 1 157 ? -11.576 10.784 20.699 1.00 80.25 157 GLN A O 1
ATOM 1227 N N . ARG A 1 158 ? -12.148 12.329 22.225 1.00 82.19 158 ARG A N 1
ATOM 1228 C CA . ARG A 1 158 ? -10.807 12.477 22.802 1.00 82.19 158 ARG A CA 1
ATOM 1229 C C . ARG A 1 158 ? -10.239 11.136 23.271 1.00 82.19 158 ARG A C 1
ATOM 1231 O O . ARG A 1 158 ? -9.145 10.760 22.861 1.00 82.19 158 ARG A O 1
ATOM 1238 N N . LYS A 1 159 ? -11.002 10.363 24.053 1.00 85.38 159 LYS A N 1
ATOM 1239 C CA . LYS A 1 159 ? -10.581 9.027 24.521 1.00 85.38 159 LYS A CA 1
ATOM 1240 C C . LYS A 1 159 ? -10.348 8.047 23.367 1.00 85.38 159 LYS A C 1
ATOM 1242 O O . LYS A 1 159 ? -9.507 7.157 23.484 1.00 85.38 159 LYS A O 1
ATOM 1247 N N . ARG A 1 160 ? -11.105 8.154 22.267 1.00 83.69 160 ARG A N 1
ATOM 1248 C CA . ARG A 1 160 ? -10.883 7.346 21.054 1.00 83.69 160 ARG A CA 1
ATOM 1249 C C . ARG A 1 160 ? -9.575 7.742 20.372 1.00 83.69 160 ARG A C 1
ATOM 1251 O O . ARG A 1 160 ? -8.792 6.847 20.068 1.00 83.69 160 ARG A O 1
ATOM 1258 N N . THR A 1 161 ? -9.319 9.037 20.207 1.00 85.12 161 THR A N 1
ATOM 1259 C CA . THR A 1 161 ? -8.077 9.566 19.626 1.00 85.12 161 THR A CA 1
ATOM 1260 C C . THR A 1 161 ? -6.852 9.168 20.448 1.00 85.12 161 THR A C 1
ATOM 1262 O O . THR A 1 161 ? -5.907 8.618 19.896 1.00 85.12 161 THR A O 1
ATOM 1265 N N . GLU A 1 162 ? -6.891 9.332 21.773 1.00 87.44 162 GLU A N 1
ATOM 1266 C CA . GLU A 1 162 ? -5.796 8.938 22.674 1.00 87.44 162 GLU A CA 1
ATOM 1267 C C . GLU A 1 162 ? -5.499 7.432 22.595 1.00 87.44 162 GLU A C 1
ATOM 1269 O O . GLU A 1 162 ? -4.344 7.016 22.538 1.00 87.44 162 GLU A O 1
ATOM 1274 N N . ARG A 1 163 ? -6.540 6.587 22.541 1.00 87.25 163 ARG A N 1
ATOM 1275 C CA . ARG A 1 163 ? -6.359 5.136 22.364 1.00 87.25 163 ARG A CA 1
ATOM 1276 C C . ARG A 1 163 ? -5.733 4.802 21.021 1.00 87.25 163 ARG A C 1
ATOM 1278 O O . ARG A 1 163 ? -4.889 3.918 20.973 1.00 87.25 163 ARG A O 1
ATOM 1285 N N . ARG A 1 164 ? -6.164 5.474 19.956 1.00 88.62 164 ARG A N 1
ATOM 1286 C CA . ARG A 1 164 ? -5.634 5.283 18.606 1.00 88.62 164 ARG A CA 1
ATOM 1287 C C . ARG A 1 164 ? -4.149 5.639 18.566 1.00 88.62 164 ARG A C 1
ATOM 1289 O O . ARG A 1 164 ? -3.352 4.793 18.187 1.00 88.62 164 ARG A O 1
ATOM 1296 N N . ALA A 1 165 ? -3.780 6.810 19.085 1.00 89.25 165 ALA A N 1
ATOM 1297 C CA . ALA A 1 165 ? -2.388 7.242 19.198 1.00 89.25 165 ALA A CA 1
ATOM 1298 C C . ALA A 1 165 ? -1.530 6.252 20.004 1.00 89.25 165 ALA A C 1
ATOM 1300 O O . ALA A 1 165 ? -0.441 5.892 19.571 1.00 89.25 165 ALA A O 1
ATOM 1301 N N . ALA A 1 166 ? -2.040 5.744 21.132 1.00 90.00 166 ALA A N 1
ATOM 1302 C CA . ALA A 1 166 ? -1.327 4.745 21.927 1.00 90.00 166 ALA A CA 1
ATOM 1303 C C . ALA A 1 166 ? -1.097 3.430 21.162 1.00 90.00 166 ALA A C 1
ATOM 1305 O O . ALA A 1 166 ? -0.024 2.849 21.267 1.00 90.00 166 ALA A O 1
ATOM 1306 N N . ILE A 1 167 ? -2.086 2.965 20.388 1.00 91.38 167 ILE A N 1
ATOM 1307 C CA . ILE A 1 167 ? -1.943 1.756 19.566 1.00 91.38 167 ILE A CA 1
ATOM 1308 C C . ILE A 1 167 ? -0.888 1.967 18.474 1.00 91.38 167 ILE A C 1
ATOM 1310 O O . ILE A 1 167 ? -0.017 1.119 18.309 1.00 91.38 167 ILE A O 1
ATOM 1314 N N . LEU A 1 168 ? -0.946 3.095 17.761 1.00 92.94 168 LEU A N 1
ATOM 1315 C CA . LEU A 1 168 ? 0.012 3.428 16.701 1.00 92.94 168 LEU A CA 1
ATOM 1316 C C . LEU A 1 168 ? 1.444 3.526 17.244 1.00 92.94 168 LEU A C 1
ATOM 1318 O O . LEU A 1 168 ? 2.370 2.996 16.636 1.00 92.94 168 LEU A O 1
ATOM 1322 N N . ALA A 1 169 ? 1.617 4.124 18.426 1.00 91.69 169 ALA A N 1
ATOM 1323 C CA . ALA A 1 169 ? 2.908 4.175 19.104 1.00 91.69 169 ALA A CA 1
ATOM 1324 C C . ALA A 1 169 ? 3.420 2.771 19.470 1.00 91.69 169 ALA A C 1
ATOM 1326 O O . ALA A 1 169 ? 4.587 2.467 19.236 1.00 91.69 169 ALA A O 1
ATOM 1327 N N . SER A 1 170 ? 2.555 1.894 19.993 1.00 91.81 170 SER A N 1
ATOM 1328 C CA . SER A 1 170 ? 2.925 0.506 20.300 1.00 91.81 170 SER A CA 1
ATOM 1329 C C . SER A 1 170 ? 3.269 -0.314 19.055 1.00 91.81 170 SER A C 1
ATOM 1331 O O . SER A 1 170 ? 4.145 -1.162 19.137 1.00 91.81 170 SER A O 1
ATOM 1333 N N . LEU A 1 171 ? 2.641 -0.044 17.908 1.00 91.19 171 LEU A N 1
ATOM 1334 C CA . LEU A 1 171 ? 2.986 -0.658 16.618 1.00 91.19 171 LEU A CA 1
ATOM 1335 C C . LEU A 1 171 ? 4.289 -0.114 16.012 1.00 91.19 171 LEU A C 1
ATOM 1337 O O . LEU A 1 171 ? 4.742 -0.627 14.991 1.00 91.19 171 LEU A O 1
ATOM 1341 N N . GLN A 1 172 ? 4.883 0.922 16.615 1.00 91.94 172 GLN A N 1
ATOM 1342 C CA . GLN A 1 172 ? 6.003 1.669 16.038 1.00 91.94 172 GLN A CA 1
ATOM 1343 C C . GLN A 1 172 ? 5.674 2.166 14.621 1.00 91.94 172 GLN A C 1
ATOM 1345 O O . GLN A 1 172 ? 6.488 2.056 13.708 1.00 91.94 172 GLN A O 1
ATOM 1350 N N . TYR A 1 173 ? 4.445 2.655 14.435 1.00 92.88 173 TYR A N 1
ATOM 1351 C CA . TYR A 1 173 ? 3.969 3.138 13.145 1.00 92.88 173 TYR A CA 1
ATOM 1352 C C . TYR A 1 173 ? 4.722 4.406 12.720 1.00 92.88 173 TYR A C 1
ATOM 1354 O O . TYR A 1 173 ? 4.628 5.435 13.393 1.00 92.88 173 TYR A O 1
ATOM 1362 N N . GLY A 1 174 ? 5.436 4.329 11.596 1.00 90.06 174 GLY A N 1
ATOM 1363 C CA . GLY A 1 174 ? 6.238 5.419 11.035 1.00 90.06 174 GLY A CA 1
ATOM 1364 C C . GLY A 1 174 ? 5.496 6.228 9.973 1.00 90.06 174 GLY A C 1
ATOM 1365 O O . GLY A 1 174 ? 5.939 6.332 8.837 1.00 90.06 174 GLY A O 1
ATOM 1366 N N . GLY A 1 175 ? 4.328 6.784 10.307 1.00 91.38 175 GLY A N 1
ATOM 1367 C CA . GLY A 1 175 ? 3.518 7.520 9.326 1.00 91.38 175 GLY A CA 1
ATOM 1368 C C . GLY A 1 175 ? 4.187 8.783 8.758 1.00 91.38 175 GLY A C 1
ATOM 1369 O O . GLY A 1 175 ? 3.787 9.258 7.699 1.00 91.38 175 GLY A O 1
ATOM 1370 N N . ALA A 1 176 ? 5.182 9.350 9.450 1.00 93.06 176 ALA A N 1
ATOM 1371 C CA . ALA A 1 176 ? 5.948 10.488 8.942 1.00 93.06 176 ALA A CA 1
ATOM 1372 C C . ALA A 1 176 ? 7.004 10.042 7.923 1.00 93.06 176 ALA A C 1
ATOM 1374 O O . ALA A 1 176 ? 7.211 10.733 6.929 1.00 93.06 176 ALA A O 1
ATOM 1375 N N . GLU A 1 177 ? 7.632 8.895 8.175 1.00 93.56 177 GLU A N 1
ATOM 1376 C CA . GLU A 1 177 ? 8.560 8.218 7.281 1.00 93.56 177 GLU A CA 1
ATOM 1377 C C . GLU A 1 177 ? 7.853 7.854 5.971 1.00 93.56 177 GLU A C 1
ATOM 1379 O O . GLU A 1 177 ? 8.249 8.377 4.939 1.00 93.56 177 GLU A O 1
ATOM 1384 N N . LEU A 1 178 ? 6.717 7.147 6.032 1.00 94.44 178 LEU A N 1
ATOM 1385 C CA . LEU A 1 178 ? 5.945 6.762 4.837 1.00 94.44 178 LEU A CA 1
ATOM 1386 C C . LEU A 1 178 ? 5.528 7.958 3.976 1.00 94.44 178 LEU A C 1
ATOM 1388 O O . LEU A 1 178 ? 5.570 7.904 2.749 1.00 94.44 178 LEU A O 1
ATOM 1392 N N . ARG A 1 179 ? 5.126 9.067 4.612 1.00 94.12 179 ARG A N 1
ATOM 1393 C CA . ARG A 1 179 ? 4.762 10.287 3.881 1.00 94.12 179 ARG A CA 1
ATOM 1394 C C . ARG A 1 179 ? 5.966 10.898 3.166 1.00 94.12 179 ARG A C 1
ATOM 1396 O O . ARG A 1 179 ? 5.803 11.399 2.061 1.00 94.12 179 ARG A O 1
ATOM 1403 N N . ARG A 1 180 ? 7.145 10.874 3.788 1.00 94.19 180 ARG A N 1
ATOM 1404 C CA . ARG A 1 180 ? 8.377 11.331 3.140 1.00 94.19 180 ARG A CA 1
ATOM 1405 C C . ARG A 1 180 ? 8.724 10.425 1.962 1.00 94.19 180 ARG A C 1
ATOM 1407 O O . ARG A 1 180 ? 9.021 10.955 0.904 1.00 94.19 180 ARG A O 1
ATOM 1414 N N . ASP A 1 181 ? 8.606 9.108 2.111 1.00 93.56 181 ASP A N 1
ATOM 1415 C CA . ASP A 1 181 ? 8.876 8.171 1.014 1.00 93.56 181 ASP A CA 1
ATOM 1416 C C . ASP A 1 181 ? 7.941 8.445 -0.176 1.00 93.56 181 ASP A C 1
ATOM 1418 O O . ASP A 1 181 ? 8.370 8.464 -1.329 1.00 93.56 181 ASP A O 1
ATOM 1422 N N . LEU A 1 182 ? 6.663 8.736 0.099 1.00 93.19 182 LEU A N 1
ATOM 1423 C CA . LEU A 1 182 ? 5.698 9.158 -0.917 1.00 93.19 182 LEU A CA 1
ATOM 1424 C C . LEU A 1 182 ? 6.120 10.466 -1.605 1.00 93.19 182 LEU A C 1
ATOM 1426 O O . LEU A 1 182 ? 6.086 10.542 -2.829 1.00 93.19 182 LEU A O 1
ATOM 1430 N N . GLU A 1 183 ? 6.497 11.489 -0.835 1.00 91.81 183 GLU A N 1
ATOM 1431 C CA . GLU A 1 183 ? 6.942 12.788 -1.359 1.00 91.81 183 GLU A CA 1
ATOM 1432 C C . GLU A 1 183 ? 8.198 12.639 -2.234 1.00 91.81 183 GLU A C 1
ATOM 1434 O O . GLU A 1 183 ? 8.224 13.142 -3.355 1.00 91.81 183 GLU A O 1
ATOM 1439 N N . GLU A 1 184 ? 9.188 11.866 -1.786 1.00 90.44 184 GLU A N 1
ATOM 1440 C CA . GLU A 1 184 ? 10.417 11.585 -2.538 1.00 90.44 184 GLU A CA 1
ATOM 1441 C C . GLU A 1 184 ? 10.120 10.869 -3.867 1.00 90.44 184 GLU A C 1
ATOM 1443 O O . GLU A 1 184 ? 10.662 11.240 -4.912 1.00 90.44 184 GLU A O 1
ATOM 1448 N N . ASN A 1 185 ? 9.196 9.902 -3.865 1.00 88.12 185 ASN A N 1
ATOM 1449 C CA . ASN A 1 185 ? 8.794 9.179 -5.074 1.00 88.12 185 ASN A CA 1
ATOM 1450 C C . ASN A 1 185 ? 7.871 9.988 -6.008 1.00 88.12 185 ASN A C 1
ATOM 1452 O O . ASN A 1 185 ? 7.802 9.690 -7.201 1.00 88.12 185 ASN A O 1
ATOM 1456 N N . LEU A 1 186 ? 7.187 11.026 -5.510 1.00 85.38 186 LEU A N 1
ATOM 1457 C CA . LEU A 1 186 ? 6.437 11.983 -6.337 1.00 85.38 186 LEU A CA 1
ATOM 1458 C C . LEU A 1 186 ? 7.350 13.031 -6.985 1.00 85.38 186 LEU A C 1
ATOM 1460 O O . LEU A 1 186 ? 7.106 13.429 -8.124 1.00 85.38 186 LEU A O 1
ATOM 1464 N N . GLU A 1 187 ? 8.374 13.492 -6.263 1.00 81.62 187 GLU A N 1
ATOM 1465 C CA . GLU A 1 187 ? 9.355 14.474 -6.748 1.00 81.62 187 GLU A CA 1
ATOM 1466 C C . GLU A 1 187 ? 10.400 13.861 -7.684 1.00 81.62 187 GLU A C 1
ATOM 1468 O O . GLU A 1 187 ? 11.059 14.574 -8.448 1.00 81.62 187 GLU A O 1
ATOM 1473 N N . ALA A 1 188 ? 10.539 12.537 -7.652 1.00 70.12 188 ALA A N 1
ATOM 1474 C CA . ALA A 1 188 ? 11.344 11.783 -8.587 1.00 70.12 188 ALA A CA 1
ATOM 1475 C C . ALA A 1 188 ? 10.883 12.051 -10.030 1.00 70.12 188 ALA A C 1
ATOM 1477 O O . ALA A 1 188 ? 9.947 11.431 -10.535 1.00 70.12 188 ALA A O 1
ATOM 1478 N N . ILE A 1 189 ? 11.573 12.969 -10.720 1.00 56.72 189 ILE A N 1
ATOM 1479 C CA . ILE A 1 189 ? 11.411 13.175 -12.161 1.00 56.72 189 ILE A CA 1
ATOM 1480 C C . ILE A 1 189 ? 11.676 11.825 -12.818 1.00 56.72 189 ILE A C 1
ATOM 1482 O O . ILE A 1 189 ? 12.818 11.357 -12.839 1.00 56.72 189 ILE A O 1
ATOM 1486 N N . SER A 1 190 ? 10.625 11.187 -13.334 1.00 58.72 190 SER A N 1
ATOM 1487 C CA . SER A 1 190 ? 10.805 9.966 -14.098 1.00 58.72 190 SER A CA 1
ATOM 1488 C C . SER A 1 190 ? 11.581 10.340 -15.352 1.00 58.72 190 SER A C 1
ATOM 1490 O O . SER A 1 190 ? 11.053 10.960 -16.274 1.00 58.72 190 SER A O 1
ATOM 1492 N N . THR A 1 191 ? 12.849 9.940 -15.402 1.00 57.47 191 THR A N 1
ATOM 1493 C CA . THR A 1 191 ? 13.677 9.993 -16.615 1.00 57.47 191 THR A CA 1
ATOM 1494 C C . THR A 1 191 ? 13.071 9.166 -17.756 1.00 57.47 191 THR A C 1
ATOM 1496 O O . THR A 1 191 ? 13.526 9.249 -18.890 1.00 57.47 191 THR A O 1
ATOM 1499 N N . SER A 1 192 ? 12.017 8.405 -17.448 1.00 67.69 192 SER A N 1
ATOM 1500 C CA . SER A 1 192 ? 11.346 7.416 -18.273 1.00 67.69 192 SER A CA 1
ATOM 1501 C C . SER A 1 192 ? 9.871 7.796 -18.507 1.00 67.69 192 SER A C 1
ATOM 1503 O O . SER A 1 192 ? 8.969 6.974 -18.342 1.00 67.69 192 SER A O 1
ATOM 1505 N N . ALA A 1 193 ? 9.634 9.054 -18.902 1.00 73.00 193 ALA A N 1
ATOM 1506 C CA . ALA A 1 193 ? 8.345 9.625 -19.323 1.00 73.00 193 ALA A CA 1
ATOM 1507 C C . ALA A 1 193 ? 7.482 8.674 -20.176 1.00 73.00 193 ALA A C 1
ATOM 1509 O O . ALA A 1 193 ? 6.292 8.493 -19.915 1.00 73.00 193 ALA A O 1
ATOM 1510 N N . ASP A 1 194 ? 8.107 8.028 -21.159 1.00 77.00 194 ASP A N 1
ATOM 1511 C CA . ASP A 1 194 ? 7.457 7.098 -22.084 1.00 77.00 194 ASP A CA 1
ATOM 1512 C C . ASP A 1 194 ? 6.887 5.866 -21.368 1.00 77.00 194 ASP A C 1
ATOM 1514 O O . ASP A 1 194 ? 5.797 5.398 -21.689 1.00 77.00 194 ASP A O 1
ATOM 1518 N N . ARG A 1 195 ? 7.585 5.367 -20.341 1.00 82.12 195 ARG A N 1
ATOM 1519 C CA . ARG A 1 195 ? 7.150 4.209 -19.541 1.00 82.12 195 ARG A CA 1
ATOM 1520 C C . ARG A 1 195 ? 5.973 4.566 -18.647 1.00 82.12 195 ARG A C 1
ATOM 1522 O O . ARG A 1 195 ? 5.036 3.786 -18.521 1.00 82.12 195 ARG A O 1
ATOM 1529 N N . VAL A 1 196 ? 6.001 5.760 -18.054 1.00 79.44 196 VAL A N 1
ATOM 1530 C CA . VAL A 1 196 ? 4.869 6.291 -17.283 1.00 79.44 196 VAL A CA 1
ATOM 1531 C C . VAL A 1 196 ? 3.646 6.421 -18.192 1.00 79.44 196 VAL A C 1
ATOM 1533 O O . VAL A 1 196 ? 2.562 5.980 -17.818 1.00 79.44 196 VAL A O 1
ATOM 1536 N N . HIS A 1 197 ? 3.813 6.960 -19.404 1.00 77.56 197 HIS A N 1
ATOM 1537 C CA . HIS A 1 197 ? 2.713 7.064 -20.362 1.00 77.56 197 HIS A CA 1
ATOM 1538 C C . HIS A 1 197 ? 2.176 5.694 -20.781 1.00 77.56 197 HIS A C 1
ATOM 1540 O O . HIS A 1 197 ? 0.964 5.498 -20.787 1.00 77.56 197 HIS A O 1
ATOM 1546 N N . TYR A 1 198 ? 3.069 4.748 -21.081 1.00 83.81 198 TYR A N 1
ATOM 1547 C CA . TYR A 1 198 ? 2.706 3.368 -21.390 1.00 83.81 198 TYR A CA 1
ATOM 1548 C C . TYR A 1 198 ? 1.832 2.771 -20.282 1.00 83.81 198 TYR A C 1
ATOM 1550 O O . TYR A 1 198 ? 0.716 2.340 -20.544 1.00 83.81 198 TYR A O 1
ATOM 1558 N N . LEU A 1 199 ? 2.289 2.845 -19.029 1.00 83.50 199 LEU A N 1
ATOM 1559 C CA . LEU A 1 199 ? 1.564 2.309 -17.877 1.00 83.50 199 LEU A CA 1
ATOM 1560 C C . LEU A 1 199 ? 0.193 2.958 -17.676 1.00 83.50 199 LEU A C 1
ATOM 1562 O O . LEU A 1 199 ? -0.768 2.266 -17.366 1.00 83.50 199 LEU A O 1
ATOM 1566 N N . VAL A 1 200 ? 0.076 4.272 -17.865 1.00 78.94 200 VAL A N 1
ATOM 1567 C CA . VAL A 1 200 ? -1.213 4.976 -17.744 1.00 78.94 200 VAL A CA 1
ATOM 1568 C C . VAL A 1 200 ? -2.172 4.612 -18.879 1.00 78.94 200 VAL A C 1
ATOM 1570 O O . VAL A 1 200 ? -3.385 4.607 -18.677 1.00 78.94 200 VAL A O 1
ATOM 1573 N N . ALA A 1 201 ? -1.645 4.309 -20.065 1.00 79.31 201 ALA A N 1
ATOM 1574 C CA . ALA A 1 201 ? -2.435 3.857 -21.202 1.00 79.31 201 ALA A CA 1
ATOM 1575 C C . ALA A 1 201 ? -2.837 2.373 -21.104 1.00 79.31 201 ALA A C 1
ATOM 1577 O O . ALA A 1 201 ? -3.727 1.949 -21.844 1.00 79.31 201 ALA A O 1
ATOM 1578 N N . GLU A 1 202 ? -2.223 1.593 -20.206 1.00 83.62 202 GLU A N 1
ATOM 1579 C CA . GLU A 1 202 ? -2.495 0.161 -20.076 1.00 83.62 202 GLU A CA 1
ATOM 1580 C C . GLU A 1 202 ? -3.915 -0.119 -19.554 1.00 83.62 202 GLU A C 1
ATOM 1582 O O . GLU A 1 202 ? -4.253 0.236 -18.414 1.00 83.62 202 GLU A O 1
ATOM 1587 N N . PRO A 1 203 ? -4.760 -0.831 -20.329 1.00 84.25 203 PRO A N 1
ATOM 1588 C CA . PRO A 1 203 ? -6.121 -1.149 -19.909 1.00 84.25 203 PRO A CA 1
ATOM 1589 C C . PRO A 1 203 ? -6.170 -1.989 -18.633 1.00 84.25 203 PRO A C 1
ATOM 1591 O O . PRO A 1 203 ? -7.098 -1.840 -17.842 1.00 84.25 203 PRO A O 1
ATOM 1594 N N . GLN A 1 204 ? -5.180 -2.860 -18.405 1.00 89.69 204 GLN A N 1
ATOM 1595 C CA . GLN A 1 204 ? -5.104 -3.681 -17.193 1.00 89.69 204 GLN A CA 1
ATOM 1596 C C . GLN A 1 204 ? -4.991 -2.815 -15.932 1.00 89.69 204 GLN A C 1
ATOM 1598 O O . GLN A 1 204 ? -5.709 -3.067 -14.963 1.00 89.69 204 GLN A O 1
ATOM 1603 N N . LEU A 1 205 ? -4.159 -1.765 -15.957 1.00 86.94 205 LEU A N 1
ATOM 1604 C CA . LEU A 1 205 ? -4.011 -0.844 -14.828 1.00 86.94 205 LEU A CA 1
ATOM 1605 C C . LEU A 1 205 ? -5.299 -0.053 -14.591 1.00 86.94 205 LEU A C 1
ATOM 1607 O O . LEU A 1 205 ? -5.760 0.069 -13.456 1.00 86.94 205 LEU A O 1
ATOM 1611 N N . MET A 1 206 ? -5.911 0.438 -15.668 1.00 83.88 206 MET A N 1
ATOM 1612 C CA . MET A 1 206 ? -7.154 1.203 -15.589 1.00 83.88 206 MET A CA 1
ATOM 1613 C C . MET A 1 206 ? -8.323 0.359 -15.071 1.00 83.88 206 MET A C 1
ATOM 1615 O O . MET A 1 206 ? -9.040 0.787 -14.166 1.00 83.88 206 MET A O 1
ATOM 1619 N N . ASN A 1 207 ? -8.478 -0.867 -15.570 1.00 84.94 207 ASN A N 1
ATOM 1620 C CA . ASN A 1 207 ? -9.491 -1.805 -15.090 1.00 84.94 207 ASN A CA 1
ATOM 1621 C C . ASN A 1 207 ? -9.244 -2.181 -13.627 1.00 84.94 207 ASN A C 1
ATOM 1623 O O . ASN A 1 207 ? -10.175 -2.175 -12.821 1.00 84.94 207 ASN A O 1
ATOM 1627 N N . TRP A 1 208 ? -7.987 -2.450 -13.256 1.00 92.88 208 TRP A N 1
ATOM 1628 C CA . TRP A 1 208 ? -7.626 -2.701 -11.864 1.00 92.88 208 TRP A CA 1
ATOM 1629 C C . TRP A 1 208 ? -7.992 -1.521 -10.962 1.00 92.88 208 TRP A C 1
ATOM 1631 O O . TRP A 1 208 ? -8.439 -1.749 -9.843 1.00 92.88 208 TRP A O 1
ATOM 1641 N N . LEU A 1 209 ? -7.860 -0.278 -11.422 1.00 85.31 209 LEU A N 1
ATOM 1642 C CA . LEU A 1 209 ? -8.157 0.896 -10.607 1.00 85.31 209 LEU A CA 1
ATOM 1643 C C . LEU A 1 209 ? -9.665 1.149 -10.443 1.00 85.31 209 LEU A C 1
ATOM 1645 O O . LEU A 1 209 ? -10.118 1.437 -9.335 1.00 85.31 209 LEU A O 1
ATOM 1649 N N . ILE A 1 210 ? -10.430 1.053 -11.535 1.00 81.19 210 ILE A N 1
ATOM 1650 C CA . ILE A 1 210 ? -11.814 1.553 -11.617 1.00 81.19 210 ILE A CA 1
ATOM 1651 C C . ILE A 1 210 ? -12.845 0.472 -11.292 1.00 81.19 210 ILE A C 1
ATOM 1653 O O . ILE A 1 210 ? -13.863 0.767 -10.667 1.00 81.19 210 ILE A O 1
ATOM 1657 N N . GLU A 1 211 ? -12.609 -0.772 -11.717 1.00 82.38 211 GLU A N 1
ATOM 1658 C CA . GLU A 1 211 ? -13.620 -1.825 -11.614 1.00 82.38 211 GLU A CA 1
ATOM 1659 C C . GLU A 1 211 ? -13.966 -2.078 -10.137 1.00 82.38 211 GLU A C 1
ATOM 1661 O O . GLU A 1 211 ? -13.052 -2.240 -9.327 1.00 82.38 211 GLU A O 1
ATOM 1666 N N . PRO A 1 212 ? -15.241 -2.167 -9.725 1.00 83.38 212 PRO A N 1
ATOM 1667 C CA . PRO A 1 212 ? -15.619 -2.385 -8.326 1.00 83.38 212 PRO A CA 1
ATOM 1668 C C . PRO A 1 212 ? -15.431 -3.851 -7.880 1.00 83.38 212 PRO A C 1
ATOM 1670 O O . PRO A 1 212 ? -16.251 -4.408 -7.150 1.00 83.38 212 PRO A O 1
ATOM 1673 N N . SER A 1 213 ? -14.349 -4.496 -8.319 1.00 89.44 213 SER A N 1
ATOM 1674 C CA . SER A 1 213 ? -14.004 -5.884 -8.027 1.00 89.44 213 SER A CA 1
ATOM 1675 C C . SER A 1 213 ? -12.669 -6.011 -7.292 1.00 89.44 213 SER A C 1
ATOM 1677 O O . SER A 1 213 ? -11.771 -5.163 -7.378 1.00 89.44 213 SER A O 1
ATOM 1679 N N . ASN A 1 214 ? -12.557 -7.109 -6.544 1.00 94.81 214 ASN A N 1
ATOM 1680 C CA . ASN A 1 214 ? -11.297 -7.550 -5.959 1.00 94.81 214 ASN A CA 1
ATOM 1681 C C . ASN A 1 214 ? -10.345 -7.918 -7.099 1.00 94.81 214 ASN A C 1
ATOM 1683 O O . ASN A 1 214 ? -10.734 -8.665 -7.997 1.00 94.81 214 ASN A O 1
ATOM 1687 N N . ALA A 1 215 ? -9.125 -7.397 -7.061 1.00 96.44 215 ALA A N 1
ATOM 1688 C CA . ALA A 1 215 ? -8.159 -7.593 -8.130 1.00 96.44 215 ALA A CA 1
ATOM 1689 C C . ALA A 1 215 ? -6.731 -7.550 -7.590 1.00 96.44 215 ALA A C 1
ATOM 1691 O O . ALA A 1 215 ? -6.434 -6.828 -6.634 1.00 96.44 215 ALA A O 1
ATOM 1692 N N . VAL A 1 216 ? -5.845 -8.296 -8.237 1.00 97.25 216 VAL A N 1
ATOM 1693 C CA . VAL A 1 216 ? -4.403 -8.228 -8.020 1.00 97.25 216 VAL A CA 1
ATOM 1694 C C . VAL A 1 216 ? -3.756 -7.814 -9.332 1.00 97.25 216 VAL A C 1
ATOM 1696 O O . VAL A 1 216 ? -4.177 -8.268 -10.393 1.00 97.25 216 VAL A O 1
ATOM 1699 N N . LEU A 1 217 ? -2.765 -6.935 -9.253 1.00 97.00 217 LEU A N 1
ATOM 1700 C CA . LEU A 1 217 ? -1.980 -6.509 -10.397 1.00 97.00 217 LEU A CA 1
ATOM 1701 C C . LEU A 1 217 ? -0.503 -6.447 -10.014 1.00 97.00 217 LEU A C 1
ATOM 1703 O O . LEU A 1 217 ? -0.147 -5.841 -9.005 1.00 97.00 217 LEU A O 1
ATOM 1707 N N . LEU A 1 218 ? 0.342 -7.063 -10.831 1.00 96.25 218 LEU A N 1
ATOM 1708 C CA . LEU A 1 218 ? 1.791 -6.941 -10.791 1.00 96.25 218 LEU A CA 1
ATOM 1709 C C . LEU A 1 218 ? 2.254 -6.116 -11.987 1.00 96.25 218 LEU A C 1
ATOM 1711 O O . LEU A 1 218 ? 1.903 -6.418 -13.123 1.00 96.25 218 LEU A O 1
ATOM 1715 N N . VAL A 1 219 ? 3.077 -5.107 -11.731 1.00 94.69 219 VAL A N 1
ATOM 1716 C CA . VAL A 1 219 ? 3.713 -4.294 -12.766 1.00 94.69 219 VAL A CA 1
ATOM 1717 C C . VAL A 1 219 ? 5.216 -4.536 -12.738 1.00 94.69 219 VAL A C 1
ATOM 1719 O O . VAL A 1 219 ? 5.894 -4.117 -11.799 1.00 94.69 219 VAL A O 1
ATOM 1722 N N . ASN A 1 220 ? 5.734 -5.180 -13.778 1.00 93.00 220 ASN A N 1
ATOM 1723 C CA . ASN A 1 220 ? 7.163 -5.307 -14.028 1.00 93.00 220 ASN A CA 1
ATOM 1724 C C . ASN A 1 220 ? 7.621 -4.131 -14.891 1.00 93.00 220 ASN A C 1
ATOM 1726 O O . ASN A 1 220 ? 7.242 -3.996 -16.055 1.00 93.00 220 ASN A O 1
ATOM 1730 N N . GLY A 1 221 ? 8.423 -3.253 -14.302 1.00 87.56 221 GLY A N 1
ATOM 1731 C CA . GLY A 1 221 ? 8.878 -2.018 -14.918 1.00 87.56 221 GLY A CA 1
ATOM 1732 C C . GLY A 1 221 ? 9.961 -2.225 -15.968 1.00 87.56 221 GLY A C 1
ATOM 1733 O O . GLY A 1 221 ? 10.071 -1.383 -16.856 1.00 87.56 221 GLY A O 1
ATOM 1734 N N . ASN A 1 222 ? 10.744 -3.310 -15.884 1.00 84.75 222 ASN A N 1
ATOM 1735 C CA . ASN A 1 222 ? 11.904 -3.604 -16.744 1.00 84.75 222 ASN A CA 1
ATOM 1736 C C . ASN A 1 222 ? 12.890 -2.420 -16.889 1.00 84.75 222 ASN A C 1
ATOM 1738 O O . ASN A 1 222 ? 13.492 -2.204 -17.945 1.00 84.75 222 ASN A O 1
ATOM 1742 N N . CYS A 1 223 ? 13.017 -1.598 -15.846 1.00 76.81 223 CYS A N 1
ATOM 1743 C CA . CYS A 1 223 ? 13.877 -0.416 -15.815 1.00 76.81 223 CYS A CA 1
ATOM 1744 C C . CYS A 1 223 ? 15.353 -0.807 -15.950 1.00 76.81 223 CYS A C 1
ATOM 1746 O O . CYS A 1 223 ? 15.748 -1.929 -15.630 1.00 76.81 223 CYS A O 1
ATOM 1748 N N . ALA A 1 224 ? 16.209 0.112 -16.397 1.00 69.19 224 ALA A N 1
ATOM 1749 C CA . ALA A 1 224 ? 17.639 -0.155 -16.318 1.00 69.19 224 ALA A CA 1
ATOM 1750 C C . ALA A 1 224 ? 18.056 -0.245 -14.839 1.00 69.19 224 ALA A C 1
ATOM 1752 O O . ALA A 1 224 ? 17.630 0.566 -14.021 1.00 69.19 224 ALA A O 1
ATOM 1753 N N . ALA A 1 225 ? 18.936 -1.187 -14.485 1.00 63.56 225 ALA A N 1
ATOM 1754 C CA . ALA A 1 225 ? 19.384 -1.388 -13.098 1.00 63.56 225 ALA A CA 1
ATOM 1755 C C . ALA A 1 225 ? 20.060 -0.150 -12.461 1.00 63.56 225 ALA A C 1
ATOM 1757 O O . ALA A 1 225 ? 20.259 -0.103 -11.250 1.00 63.56 225 ALA A O 1
ATOM 1758 N N . SER A 1 226 ? 20.435 0.848 -13.267 1.00 60.09 226 SER A N 1
ATOM 1759 C CA . SER A 1 226 ? 20.998 2.127 -12.827 1.00 60.09 226 SER A CA 1
ATOM 1760 C C . SER A 1 226 ? 19.953 3.206 -12.514 1.00 60.09 226 SER A C 1
ATOM 1762 O O . SER A 1 226 ? 20.323 4.268 -12.012 1.00 60.09 226 SER A O 1
ATOM 1764 N N . GLU A 1 227 ? 18.674 2.989 -12.831 1.00 64.69 227 GLU A N 1
ATOM 1765 C CA . GLU A 1 227 ? 17.601 3.944 -12.544 1.00 64.69 227 GLU A CA 1
ATOM 1766 C C . GLU A 1 227 ? 17.283 3.923 -11.047 1.00 64.69 227 GLU A C 1
ATOM 1768 O O . GLU A 1 227 ? 16.601 3.038 -10.542 1.00 64.69 227 GLU A O 1
ATOM 1773 N N . ARG A 1 228 ? 17.798 4.925 -10.327 1.00 52.16 228 ARG A N 1
ATOM 1774 C CA . ARG A 1 228 ? 17.518 5.122 -8.898 1.00 52.16 228 ARG A CA 1
ATOM 1775 C C . ARG A 1 228 ? 16.054 5.507 -8.634 1.00 52.16 228 ARG A C 1
ATOM 1777 O O . ARG A 1 228 ? 15.550 5.221 -7.561 1.00 52.16 228 ARG A O 1
ATOM 1784 N N . ASN A 1 229 ? 15.404 6.120 -9.625 1.00 61.12 229 ASN A N 1
ATOM 1785 C CA . ASN A 1 229 ? 14.023 6.592 -9.591 1.00 61.12 229 ASN A CA 1
ATOM 1786 C C . ASN A 1 229 ? 13.238 5.897 -10.702 1.00 61.12 229 ASN A C 1
ATOM 1788 O O . ASN A 1 229 ? 13.406 6.224 -11.878 1.00 61.12 229 ASN A O 1
ATOM 1792 N N . THR A 1 230 ? 12.413 4.919 -10.344 1.00 78.12 230 THR A N 1
ATOM 1793 C CA . THR A 1 230 ? 11.786 4.047 -11.340 1.00 78.12 230 THR A CA 1
ATOM 1794 C C . THR A 1 230 ? 10.424 4.592 -11.752 1.00 78.12 230 THR A C 1
ATOM 1796 O O . THR A 1 230 ? 9.691 5.177 -10.952 1.00 78.12 230 THR A O 1
ATOM 1799 N N . SER A 1 231 ? 10.060 4.398 -13.022 1.00 82.00 231 SER A N 1
ATOM 1800 C CA . SER A 1 231 ? 8.722 4.762 -13.518 1.00 82.00 231 SER A CA 1
ATOM 1801 C C . SER A 1 231 ? 7.598 4.088 -12.717 1.00 82.00 231 SER A C 1
ATOM 1803 O O . SER A 1 231 ? 6.553 4.695 -12.493 1.00 82.00 231 SER A O 1
ATOM 1805 N N . THR A 1 232 ? 7.836 2.874 -12.218 1.00 87.81 232 THR A N 1
ATOM 1806 C CA . THR A 1 232 ? 6.906 2.124 -11.369 1.00 87.81 232 THR A CA 1
ATOM 1807 C C . THR A 1 232 ? 6.685 2.769 -10.003 1.00 87.81 232 THR A C 1
ATOM 1809 O O . THR A 1 232 ? 5.531 2.879 -9.591 1.00 87.81 232 THR A O 1
ATOM 1812 N N . SER A 1 233 ? 7.739 3.277 -9.354 1.00 90.25 233 SER A N 1
ATOM 1813 C CA . SER A 1 233 ? 7.625 3.963 -8.058 1.00 90.25 233 SER A CA 1
ATOM 1814 C C . SER A 1 233 ? 6.886 5.288 -8.166 1.00 90.25 233 SER A C 1
ATOM 1816 O O . SER A 1 233 ? 6.007 5.574 -7.351 1.00 90.25 233 SER A O 1
ATOM 1818 N N . PHE A 1 234 ? 7.141 6.051 -9.233 1.00 87.62 234 PHE A N 1
ATOM 1819 C CA . PHE A 1 234 ? 6.380 7.266 -9.525 1.00 87.62 234 PHE A CA 1
ATOM 1820 C C . PHE A 1 234 ? 4.888 6.970 -9.752 1.00 87.62 234 PHE A C 1
ATOM 1822 O O . PHE A 1 234 ? 4.025 7.653 -9.199 1.00 87.62 234 PHE A O 1
ATOM 1829 N N . ILE A 1 235 ? 4.559 5.931 -10.531 1.00 87.50 235 ILE A N 1
ATOM 1830 C CA . ILE A 1 235 ? 3.166 5.512 -10.755 1.00 87.50 235 ILE A CA 1
ATOM 1831 C C . ILE A 1 235 ? 2.502 5.080 -9.443 1.00 87.50 235 ILE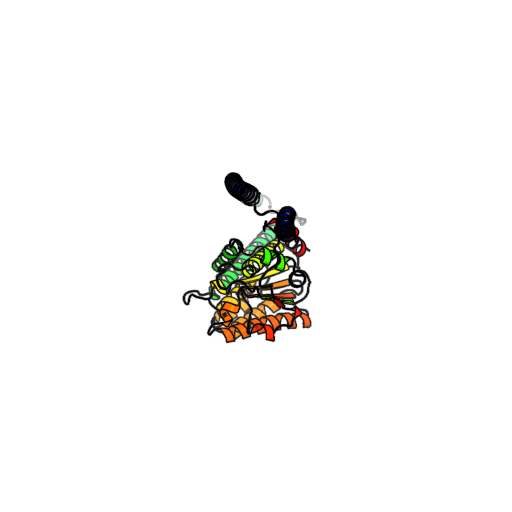 A C 1
ATOM 1833 O O . ILE A 1 235 ? 1.388 5.521 -9.157 1.00 87.50 235 ILE A O 1
ATOM 1837 N N . ALA A 1 236 ? 3.174 4.260 -8.629 1.00 92.25 236 ALA A N 1
ATOM 1838 C CA . ALA A 1 236 ? 2.667 3.844 -7.324 1.00 92.25 236 ALA A CA 1
ATOM 1839 C C . ALA A 1 236 ? 2.361 5.063 -6.439 1.00 92.25 236 ALA A C 1
ATOM 1841 O O . ALA A 1 236 ? 1.254 5.184 -5.911 1.00 92.25 236 ALA A O 1
ATOM 1842 N N . ALA A 1 237 ? 3.291 6.016 -6.364 1.00 91.31 237 ALA A N 1
ATOM 1843 C CA . ALA A 1 237 ? 3.133 7.257 -5.618 1.00 91.31 237 ALA A CA 1
ATOM 1844 C C . ALA A 1 237 ? 1.962 8.116 -6.131 1.00 91.31 237 ALA A C 1
ATOM 1846 O O . ALA A 1 237 ? 1.123 8.570 -5.348 1.00 91.31 237 ALA A O 1
ATOM 1847 N N . LYS A 1 238 ? 1.827 8.280 -7.453 1.00 87.12 238 LYS A N 1
ATOM 1848 C CA . LYS A 1 238 ? 0.709 9.017 -8.064 1.00 87.12 238 LYS A CA 1
ATOM 1849 C C . LYS A 1 238 ? -0.645 8.359 -7.816 1.00 87.12 238 LYS A C 1
ATOM 1851 O O . LYS A 1 238 ? -1.638 9.060 -7.598 1.00 87.12 238 LYS A O 1
ATOM 1856 N N . LEU A 1 239 ? -0.710 7.029 -7.804 1.00 89.19 239 LEU A N 1
ATOM 1857 C CA . LEU A 1 239 ? -1.927 6.300 -7.446 1.00 89.19 239 LEU A CA 1
ATOM 1858 C C . LEU A 1 239 ? -2.302 6.534 -5.981 1.00 89.19 239 LEU A C 1
ATOM 1860 O O . LEU A 1 239 ? -3.461 6.839 -5.703 1.00 89.19 239 LEU A O 1
ATOM 1864 N N . VAL A 1 240 ? -1.333 6.472 -5.063 1.00 91.31 240 VAL A N 1
ATOM 1865 C CA . VAL A 1 240 ? -1.544 6.773 -3.637 1.00 91.31 240 VAL A CA 1
ATOM 1866 C C . VAL A 1 240 ? -2.091 8.189 -3.446 1.00 91.31 240 VAL A C 1
ATOM 1868 O O . VAL A 1 240 ? -3.122 8.360 -2.791 1.00 91.31 240 VAL A O 1
ATOM 1871 N N . GLU A 1 241 ? -1.459 9.193 -4.062 1.00 88.06 241 GLU A N 1
ATOM 1872 C CA . GLU A 1 241 ? -1.913 10.591 -4.036 1.00 88.06 241 GLU A CA 1
ATOM 1873 C C . GLU A 1 241 ? -3.355 10.714 -4.554 1.00 88.06 241 GLU A C 1
ATOM 1875 O O . GLU A 1 241 ? -4.218 11.317 -3.908 1.00 88.06 241 GLU A O 1
ATOM 1880 N N . THR A 1 242 ? -3.652 10.077 -5.688 1.00 84.00 242 THR A N 1
ATOM 1881 C CA . THR A 1 242 ? -4.982 10.144 -6.303 1.00 84.00 242 THR A CA 1
ATOM 1882 C C . THR A 1 242 ? -6.052 9.487 -5.421 1.00 84.00 242 THR A C 1
ATOM 1884 O O . THR A 1 242 ? -7.130 10.056 -5.226 1.00 84.00 242 THR A O 1
ATOM 1887 N N . ILE A 1 243 ? -5.760 8.321 -4.834 1.00 84.69 243 ILE A N 1
ATOM 1888 C CA . ILE A 1 243 ? -6.660 7.622 -3.904 1.00 84.69 243 ILE A CA 1
ATOM 1889 C C . ILE A 1 243 ? -6.906 8.476 -2.656 1.00 84.69 243 ILE A C 1
ATOM 1891 O O . ILE A 1 243 ? -8.050 8.590 -2.203 1.00 84.69 243 ILE A O 1
ATOM 1895 N N . ALA A 1 244 ? -5.868 9.113 -2.110 1.00 84.88 244 ALA A N 1
ATOM 1896 C CA . ALA A 1 244 ? -5.990 9.983 -0.945 1.00 84.88 244 ALA A CA 1
ATOM 1897 C C . ALA A 1 244 ? -6.896 11.195 -1.230 1.00 84.88 244 ALA A C 1
ATOM 1899 O O . ALA A 1 244 ? -7.811 11.477 -0.450 1.00 84.88 244 ALA A O 1
ATOM 1900 N N . ILE A 1 245 ? -6.712 11.861 -2.376 1.00 81.12 245 ILE A N 1
ATOM 1901 C CA . ILE A 1 245 ? -7.550 12.991 -2.813 1.00 81.12 245 ILE A CA 1
ATOM 1902 C C . ILE A 1 245 ? -9.010 12.557 -2.990 1.00 81.12 245 ILE A C 1
ATOM 1904 O O . ILE A 1 245 ? -9.922 13.229 -2.497 1.00 81.12 245 ILE A O 1
ATOM 1908 N N . ALA A 1 246 ? -9.247 11.421 -3.651 1.00 75.31 246 ALA A N 1
ATOM 1909 C CA . ALA A 1 246 ? -10.592 10.878 -3.842 1.00 75.31 246 ALA A CA 1
ATOM 1910 C C . ALA A 1 246 ? -11.281 10.552 -2.504 1.00 75.31 246 ALA A C 1
ATOM 1912 O O . ALA A 1 246 ? -12.486 10.761 -2.342 1.00 75.31 246 ALA A O 1
ATOM 1913 N N . SER A 1 247 ? -10.505 10.103 -1.517 1.00 74.38 247 SER A N 1
ATOM 1914 C CA . SER A 1 247 ? -10.997 9.757 -0.180 1.00 74.38 247 SER A CA 1
ATOM 1915 C C . SER A 1 247 ? -11.317 10.992 0.672 1.00 74.38 247 SER A C 1
ATOM 1917 O O . SER A 1 247 ? -12.295 10.987 1.420 1.00 74.38 247 SER A O 1
ATOM 1919 N N . ALA A 1 248 ? -10.543 12.076 0.541 1.00 69.44 248 ALA A N 1
ATOM 1920 C CA . ALA A 1 248 ? -10.728 13.309 1.312 1.00 69.44 248 ALA A CA 1
ATOM 1921 C C . ALA A 1 248 ? -12.028 14.062 0.964 1.00 69.44 248 ALA A C 1
ATOM 1923 O O . ALA A 1 248 ? -12.627 14.701 1.831 1.00 69.44 248 ALA A O 1
ATOM 1924 N N . GLY A 1 249 ? -12.502 13.958 -0.283 1.00 56.97 249 GLY A N 1
ATOM 1925 C CA . GLY A 1 249 ? -13.740 14.605 -0.739 1.00 56.97 249 GLY A CA 1
ATOM 1926 C C . GLY A 1 249 ? -15.036 13.953 -0.233 1.00 56.97 249 GLY A C 1
ATOM 1927 O O . GLY A 1 249 ? -16.108 14.542 -0.361 1.00 56.97 249 GLY A O 1
ATOM 1928 N N . ARG A 1 250 ? -14.966 12.751 0.355 1.00 58.72 250 ARG A N 1
ATOM 1929 C CA . ARG A 1 250 ? -16.129 11.924 0.726 1.00 58.72 250 ARG A CA 1
ATOM 1930 C C . ARG A 1 250 ? -16.377 11.923 2.234 1.00 58.72 250 ARG A C 1
ATOM 1932 O O . ARG A 1 250 ? -16.461 10.881 2.880 1.00 58.72 250 ARG A O 1
ATOM 1939 N N . SER A 1 251 ? -16.514 13.108 2.823 1.00 45.47 251 SER A N 1
ATOM 1940 C CA . SER A 1 251 ? -16.854 13.229 4.243 1.00 45.47 251 SER A CA 1
ATOM 1941 C C . SER A 1 251 ? -18.345 12.925 4.457 1.00 45.47 251 SER A C 1
ATOM 1943 O O . SER A 1 251 ? -19.203 13.742 4.136 1.00 45.47 251 SER A O 1
ATOM 1945 N N . GLY A 1 252 ? -18.666 11.731 4.974 1.00 45.34 252 GLY A N 1
ATOM 1946 C CA . GLY A 1 252 ? -20.009 11.395 5.477 1.00 45.34 252 GLY A CA 1
ATOM 1947 C C . GLY A 1 252 ? -20.811 10.319 4.732 1.00 45.34 252 GLY A C 1
ATOM 1948 O O . GLY A 1 252 ? -21.944 10.065 5.134 1.00 45.34 252 GLY A O 1
ATOM 1949 N N . THR A 1 253 ? -20.268 9.652 3.706 1.00 41.53 253 THR A N 1
ATOM 1950 C CA . THR A 1 253 ? -20.964 8.535 3.027 1.00 41.53 253 THR A CA 1
ATOM 1951 C C . THR A 1 253 ? -20.324 7.178 3.344 1.00 41.53 253 THR A C 1
ATOM 1953 O O . THR A 1 253 ? -19.146 7.095 3.676 1.00 41.53 253 THR A O 1
ATOM 1956 N N . GLN A 1 254 ? -21.123 6.105 3.292 1.00 49.03 254 GLN A N 1
ATOM 1957 C CA . GLN A 1 254 ? -20.702 4.724 3.582 1.00 49.03 254 GLN A CA 1
ATOM 1958 C C . GLN A 1 254 ? -19.756 4.132 2.519 1.00 49.03 254 GLN A C 1
ATOM 1960 O O . GLN A 1 254 ? -19.227 3.046 2.736 1.00 49.03 254 GLN A O 1
ATOM 1965 N N . TYR A 1 255 ? -19.525 4.826 1.401 1.00 58.78 255 TYR A N 1
ATOM 1966 C CA . TYR A 1 255 ? -18.648 4.407 0.307 1.00 58.78 255 TYR A CA 1
ATOM 1967 C C . TYR A 1 255 ? -17.335 5.183 0.402 1.00 58.78 255 TYR A C 1
ATOM 1969 O O . TYR A 1 255 ? -17.320 6.409 0.290 1.00 58.78 255 TYR A O 1
ATOM 1977 N N . GLY A 1 256 ? -16.234 4.483 0.653 1.00 78.25 256 GLY A N 1
ATOM 1978 C CA . GLY A 1 256 ? -14.941 5.117 0.884 1.00 78.25 256 GLY A CA 1
ATOM 1979 C C . GLY A 1 256 ? -13.794 4.260 0.383 1.00 78.25 256 GLY A C 1
ATOM 1980 O O . GLY A 1 256 ? -13.874 3.033 0.406 1.00 78.25 256 GLY A O 1
ATOM 1981 N N . SER A 1 257 ? -12.728 4.922 -0.048 1.00 86.31 257 SER A N 1
ATOM 1982 C CA . SER A 1 257 ? -11.478 4.267 -0.407 1.00 86.31 257 SER A CA 1
ATOM 1983 C C . SER A 1 257 ? -10.491 4.398 0.750 1.00 86.31 257 SER A C 1
ATOM 1985 O O . SER A 1 257 ? -10.470 5.406 1.458 1.00 86.31 257 SER A O 1
ATOM 1987 N N . ILE A 1 258 ? -9.690 3.364 0.973 1.00 91.50 258 ILE A N 1
ATOM 1988 C CA . ILE A 1 258 ? -8.561 3.392 1.902 1.00 91.50 258 ILE A CA 1
ATOM 1989 C C . ILE A 1 258 ? -7.339 2.963 1.103 1.00 91.50 258 ILE A C 1
ATOM 1991 O O . ILE A 1 258 ? -7.325 1.857 0.572 1.00 91.50 258 ILE A O 1
ATOM 1995 N N . GLY A 1 259 ? -6.343 3.839 0.997 1.00 93.50 259 GLY A N 1
ATOM 1996 C CA . GLY A 1 259 ? -5.044 3.509 0.418 1.00 93.50 259 GLY A CA 1
ATOM 1997 C C . GLY A 1 259 ? -4.069 3.115 1.516 1.00 93.50 259 GLY A C 1
ATOM 1998 O O . GLY A 1 259 ? -3.857 3.904 2.433 1.00 93.50 259 GLY A O 1
ATOM 1999 N N . LEU A 1 260 ? -3.526 1.906 1.417 1.00 97.56 260 LEU A N 1
ATOM 2000 C CA . LEU A 1 260 ? -2.358 1.449 2.157 1.00 97.56 260 LEU A CA 1
ATOM 2001 C C . LEU A 1 260 ? -1.181 1.398 1.197 1.00 97.56 260 LEU A C 1
ATOM 2003 O O . LEU A 1 260 ? -1.346 0.890 0.082 1.00 97.56 260 LEU A O 1
ATOM 2007 N N . TYR A 1 261 ? -0.016 1.884 1.605 1.00 97.62 261 TYR A N 1
ATOM 2008 C CA . TYR A 1 261 ? 1.143 1.897 0.727 1.00 97.62 261 TYR A CA 1
ATOM 2009 C C . TYR A 1 261 ? 2.467 1.699 1.448 1.00 97.62 261 TYR A C 1
ATOM 2011 O O . TYR A 1 261 ? 2.637 2.054 2.609 1.00 97.62 261 TYR A O 1
ATOM 2019 N N . PHE A 1 262 ? 3.426 1.111 0.741 1.00 96.94 262 PHE A N 1
ATOM 2020 C CA . PHE A 1 262 ? 4.766 0.916 1.268 1.00 96.94 262 PHE A CA 1
ATOM 2021 C C . PHE A 1 262 ? 5.792 0.867 0.136 1.00 96.94 262 PHE A C 1
ATOM 2023 O O . PHE A 1 262 ? 5.604 0.126 -0.830 1.00 96.94 262 PHE A O 1
ATOM 2030 N N . PHE A 1 263 ? 6.881 1.625 0.274 1.00 94.56 263 PHE A N 1
ATOM 2031 C CA . PHE A 1 263 ? 7.977 1.675 -0.694 1.00 94.56 263 PHE A CA 1
ATOM 2032 C C . PHE A 1 263 ? 9.137 0.804 -0.201 1.00 94.56 263 PHE A C 1
ATOM 2034 O O . PHE A 1 263 ? 9.941 1.218 0.632 1.00 94.56 263 PHE A O 1
ATOM 2041 N N . CYS A 1 264 ? 9.221 -0.442 -0.681 1.00 92.50 264 CYS A N 1
ATOM 2042 C CA . CYS A 1 264 ? 10.181 -1.425 -0.166 1.00 92.50 264 CYS A CA 1
ATOM 2043 C C . CYS A 1 264 ? 11.644 -0.992 -0.349 1.00 92.50 264 CYS A C 1
ATOM 2045 O O . CYS A 1 264 ? 12.476 -1.315 0.505 1.00 92.50 264 CYS A O 1
ATOM 2047 N N . ALA A 1 265 ? 11.945 -0.250 -1.420 1.00 89.50 265 ALA A N 1
ATOM 2048 C CA . ALA A 1 265 ? 13.287 0.245 -1.728 1.00 89.50 265 ALA A CA 1
ATOM 2049 C C . ALA A 1 265 ? 13.835 1.218 -0.672 1.00 89.50 265 ALA A C 1
ATOM 2051 O O . ALA A 1 265 ? 15.016 1.127 -0.322 1.00 89.50 265 ALA A O 1
ATOM 2052 N N . GLU A 1 266 ? 12.978 2.057 -0.084 1.00 90.44 266 GLU A N 1
ATOM 2053 C CA . GLU A 1 266 ? 13.377 3.006 0.968 1.00 90.44 266 GLU A CA 1
ATOM 2054 C C . GLU A 1 266 ? 13.704 2.304 2.294 1.00 90.44 266 GLU A C 1
ATOM 2056 O O . GLU A 1 266 ? 14.500 2.785 3.103 1.00 90.44 266 GLU A O 1
ATOM 2061 N N . HIS A 1 267 ? 13.177 1.091 2.472 1.00 89.75 267 HIS A N 1
ATOM 2062 C CA . HIS A 1 267 ? 13.266 0.313 3.707 1.00 89.75 267 HIS A CA 1
ATOM 2063 C C . HIS A 1 267 ? 14.061 -0.994 3.555 1.00 89.75 267 HIS A C 1
ATOM 2065 O O . HIS A 1 267 ? 13.868 -1.967 4.295 1.00 89.75 267 HIS A O 1
ATOM 2071 N N . PHE A 1 268 ? 14.957 -1.064 2.568 1.00 79.69 268 PHE A N 1
ATOM 2072 C CA . PHE A 1 268 ? 15.749 -2.267 2.311 1.00 79.69 268 PHE A CA 1
ATOM 2073 C C . PHE A 1 268 ? 17.058 -2.325 3.117 1.00 79.69 268 PHE A C 1
ATOM 2075 O O . PHE A 1 268 ? 17.394 -3.360 3.693 1.00 79.69 268 PHE A O 1
ATOM 2082 N N . ARG A 1 269 ? 17.813 -1.218 3.175 1.00 69.69 269 ARG A N 1
ATOM 2083 C CA . ARG A 1 269 ? 19.265 -1.255 3.463 1.00 69.69 269 ARG A CA 1
ATOM 2084 C C . ARG A 1 269 ? 19.665 -1.113 4.931 1.00 69.69 269 ARG A C 1
ATOM 2086 O O . ARG A 1 269 ? 20.759 -1.532 5.308 1.00 69.69 269 ARG A O 1
ATOM 2093 N N . SER A 1 270 ? 18.841 -0.485 5.764 1.00 71.00 270 SER A N 1
ATOM 2094 C CA . SER A 1 270 ? 19.264 -0.083 7.108 1.00 71.00 270 SER A CA 1
ATOM 2095 C C . SER A 1 270 ? 18.753 -1.045 8.176 1.00 71.00 270 SER A C 1
ATOM 2097 O O . SER A 1 270 ? 17.555 -1.216 8.353 1.00 71.00 270 SER A O 1
ATOM 2099 N N . HIS A 1 271 ? 19.668 -1.627 8.953 1.00 66.38 271 HIS A N 1
ATOM 2100 C CA . HIS A 1 271 ? 19.307 -2.410 10.143 1.00 66.38 271 HIS A CA 1
ATOM 2101 C C . HIS A 1 271 ? 18.782 -1.519 11.283 1.00 66.38 271 HIS A C 1
ATOM 2103 O O . HIS A 1 271 ? 18.151 -2.006 12.215 1.00 66.38 271 HIS A O 1
ATOM 2109 N N . ALA A 1 272 ? 19.060 -0.212 11.219 1.00 77.69 272 ALA A N 1
ATOM 2110 C CA . ALA A 1 272 ? 18.535 0.779 12.152 1.00 77.69 272 ALA A CA 1
ATOM 2111 C C . ALA A 1 272 ? 17.150 1.299 11.738 1.00 77.69 272 ALA A C 1
ATOM 2113 O O . ALA A 1 272 ? 16.486 1.967 12.533 1.00 77.69 272 ALA A O 1
ATOM 2114 N N . ASP A 1 273 ? 16.724 1.015 10.505 1.00 85.31 273 ASP A N 1
ATOM 2115 C CA . ASP A 1 273 ? 15.393 1.365 10.046 1.00 85.31 273 ASP A CA 1
ATOM 2116 C C . ASP A 1 273 ? 14.365 0.414 10.658 1.00 85.31 273 ASP A C 1
ATOM 2118 O O . ASP A 1 273 ? 14.359 -0.798 10.443 1.00 85.31 273 ASP A O 1
ATOM 2122 N N . ARG A 1 274 ? 13.475 1.004 11.450 1.00 86.69 274 ARG A N 1
ATOM 2123 C CA . ARG A 1 274 ? 12.426 0.285 12.165 1.00 86.69 274 ARG A CA 1
ATOM 2124 C C . ARG A 1 274 ? 11.316 -0.181 11.240 1.00 86.69 274 ARG A C 1
ATOM 2126 O O . ARG A 1 274 ? 10.511 -0.987 11.686 1.00 86.69 274 ARG A O 1
ATOM 2133 N N . LEU A 1 275 ? 11.224 0.324 10.014 1.00 90.12 275 LEU A N 1
ATOM 2134 C CA . LEU A 1 275 ? 10.250 -0.115 9.018 1.00 90.12 275 LEU A CA 1
ATOM 2135 C C . LEU A 1 275 ? 10.823 -1.172 8.071 1.00 90.12 275 LEU A C 1
ATOM 2137 O O . LEU A 1 275 ? 10.091 -1.694 7.235 1.00 90.12 275 LEU A O 1
ATOM 2141 N N . ALA A 1 276 ? 12.091 -1.551 8.235 1.00 89.62 276 ALA A N 1
ATOM 2142 C CA . ALA A 1 276 ? 12.738 -2.482 7.333 1.00 89.62 276 ALA A CA 1
ATOM 2143 C C . ALA A 1 276 ? 12.046 -3.856 7.289 1.00 89.62 276 ALA A C 1
ATOM 2145 O O . ALA A 1 276 ? 11.842 -4.518 8.311 1.00 89.62 276 ALA A O 1
ATOM 2146 N N . GLY A 1 277 ? 11.759 -4.315 6.070 1.00 89.69 277 GLY A N 1
ATOM 2147 C CA . GLY A 1 277 ? 11.315 -5.674 5.779 1.00 89.69 277 GLY A CA 1
ATOM 2148 C C . GLY A 1 277 ? 9.811 -5.925 5.946 1.00 89.69 277 GLY A C 1
ATOM 2149 O O . GLY A 1 277 ? 9.050 -5.029 6.317 1.00 89.69 277 GLY A O 1
ATOM 2150 N N . PRO A 1 278 ? 9.363 -7.172 5.700 1.00 91.88 278 PRO A N 1
ATOM 2151 C CA . PRO A 1 278 ? 7.940 -7.528 5.678 1.00 91.88 278 PRO A CA 1
ATOM 2152 C C . PRO A 1 278 ? 7.187 -7.241 6.983 1.00 91.88 278 PRO A C 1
ATOM 2154 O O . PRO A 1 278 ? 6.031 -6.822 6.948 1.00 91.88 278 PRO A O 1
ATOM 2157 N N . ALA A 1 279 ? 7.838 -7.403 8.140 1.00 92.50 279 ALA A N 1
ATOM 2158 C CA . ALA A 1 279 ? 7.223 -7.094 9.432 1.00 92.50 279 ALA A CA 1
ATOM 2159 C C . ALA A 1 279 ? 7.001 -5.585 9.621 1.00 92.50 279 ALA A C 1
ATOM 2161 O O . ALA A 1 279 ? 5.984 -5.173 10.179 1.00 92.50 279 ALA A O 1
ATOM 2162 N N . GLY A 1 280 ? 7.936 -4.750 9.153 1.00 93.44 280 GLY A N 1
ATOM 2163 C CA . GLY A 1 280 ? 7.782 -3.295 9.143 1.00 93.44 280 GLY A CA 1
ATOM 2164 C C . GLY A 1 280 ? 6.667 -2.838 8.211 1.00 93.44 280 GLY A C 1
ATOM 2165 O O . GLY A 1 280 ? 5.777 -2.114 8.653 1.00 93.44 280 GLY A O 1
ATOM 2166 N N . LEU A 1 281 ? 6.637 -3.371 6.990 1.00 94.81 281 LEU A N 1
ATOM 2167 C CA . LEU A 1 281 ? 5.552 -3.173 6.025 1.00 94.81 281 LEU A CA 1
ATOM 2168 C C . LEU A 1 281 ? 4.184 -3.502 6.634 1.00 94.81 281 LEU A C 1
ATOM 2170 O O . LEU A 1 281 ? 3.256 -2.696 6.574 1.00 94.81 281 LEU A O 1
ATOM 2174 N N . LEU A 1 282 ? 4.041 -4.666 7.270 1.00 95.75 282 LEU A N 1
ATOM 2175 C CA . LEU A 1 282 ? 2.749 -5.084 7.807 1.00 95.75 282 LEU A CA 1
ATOM 2176 C C . LEU A 1 282 ? 2.317 -4.219 9.002 1.00 95.75 282 LEU A C 1
ATOM 2178 O O . LEU A 1 282 ? 1.135 -3.900 9.139 1.00 95.75 282 LEU A O 1
ATOM 2182 N N . ARG A 1 283 ? 3.266 -3.762 9.831 1.00 95.69 283 ARG A N 1
ATOM 2183 C CA . ARG A 1 283 ? 2.998 -2.757 10.875 1.00 95.69 283 ARG A CA 1
ATOM 2184 C C . ARG A 1 283 ? 2.556 -1.419 10.285 1.00 95.69 283 ARG A C 1
ATOM 2186 O O . ARG A 1 283 ? 1.631 -0.820 10.836 1.00 95.69 283 ARG A O 1
ATOM 2193 N N . SER A 1 284 ? 3.152 -0.987 9.174 1.00 96.56 284 SER A N 1
ATOM 2194 C CA . SER A 1 284 ? 2.727 0.200 8.424 1.00 96.56 284 SER A CA 1
ATOM 2195 C C . SER A 1 284 ? 1.292 0.064 7.925 1.00 96.56 284 SER A C 1
ATOM 2197 O O . SER A 1 284 ? 0.457 0.890 8.279 1.00 96.56 284 SER A O 1
ATOM 2199 N N . PHE A 1 285 ? 0.946 -1.050 7.277 1.00 97.38 285 PHE A N 1
ATOM 2200 C CA . PHE A 1 285 ? -0.417 -1.317 6.799 1.00 97.38 285 PHE A CA 1
ATOM 2201 C C . PHE A 1 285 ? -1.463 -1.317 7.921 1.00 97.38 285 PHE A C 1
ATOM 2203 O O . PHE A 1 285 ? -2.538 -0.722 7.795 1.00 97.38 285 PHE A O 1
ATOM 2210 N N . ILE A 1 286 ? -1.159 -1.963 9.051 1.00 96.31 286 ILE A N 1
ATOM 2211 C CA . ILE A 1 286 ? -2.020 -1.935 10.242 1.00 96.31 286 ILE A CA 1
ATOM 2212 C C . ILE A 1 286 ? -2.152 -0.496 10.755 1.00 96.31 286 ILE A C 1
ATOM 2214 O O . ILE A 1 286 ? -3.254 -0.065 11.102 1.00 96.31 286 ILE A O 1
ATOM 2218 N N . GLY A 1 287 ? -1.051 0.254 10.801 1.00 95.31 287 GLY A N 1
ATOM 2219 C CA . GLY A 1 287 ? -1.013 1.645 11.239 1.00 95.31 287 GLY A CA 1
ATOM 2220 C C . GLY A 1 287 ? -1.802 2.599 10.338 1.00 95.31 287 GLY A C 1
ATOM 2221 O O . GLY A 1 287 ? -2.537 3.442 10.850 1.00 95.31 287 GLY A O 1
ATOM 2222 N N . GLU A 1 288 ? -1.736 2.430 9.021 1.00 95.56 288 GLU A N 1
ATOM 2223 C CA . GLU A 1 288 ? -2.496 3.191 8.025 1.00 95.56 288 GLU A CA 1
ATOM 2224 C C . GLU A 1 288 ? -3.997 2.879 8.095 1.00 95.56 288 GLU A C 1
ATOM 2226 O O . GLU A 1 288 ? -4.814 3.804 8.181 1.00 95.56 288 GLU A O 1
ATOM 2231 N N . LEU A 1 289 ? -4.389 1.600 8.214 1.00 94.12 289 LEU A N 1
ATOM 2232 C CA . LEU A 1 289 ? -5.780 1.220 8.507 1.00 94.12 289 LEU A CA 1
ATOM 2233 C C . LEU A 1 289 ? -6.245 1.898 9.792 1.00 94.12 289 LEU A C 1
ATOM 2235 O O . LEU A 1 289 ? -7.245 2.618 9.803 1.00 94.12 289 LEU A O 1
ATOM 2239 N N . LEU A 1 290 ? -5.464 1.755 10.861 1.00 91.88 290 LEU A N 1
ATOM 2240 C CA . LEU A 1 290 ? -5.666 2.432 12.134 1.00 91.88 290 LEU A CA 1
ATOM 2241 C C . LEU A 1 290 ? -5.333 3.919 12.099 1.00 91.88 290 LEU A C 1
ATOM 2243 O O . LEU A 1 290 ? -5.395 4.543 13.148 1.00 91.88 290 LEU A O 1
ATOM 2247 N N . SER A 1 291 ? -5.152 4.554 10.944 1.00 90.00 291 SER A N 1
ATOM 2248 C CA . SER A 1 291 ? -5.122 6.018 10.771 1.00 90.00 291 SER A CA 1
ATOM 2249 C C . SER A 1 291 ? -6.252 6.528 9.863 1.00 90.00 291 SER A C 1
ATOM 2251 O O . SER A 1 291 ? -6.658 7.678 9.992 1.00 90.00 291 SER A O 1
ATOM 2253 N N . SER A 1 292 ? -6.872 5.643 9.074 1.00 87.31 292 SER A N 1
ATOM 2254 C CA . SER A 1 292 ? -8.039 5.932 8.228 1.00 87.31 292 SER A CA 1
ATOM 2255 C C . SER A 1 292 ? -9.305 6.368 8.995 1.00 87.31 292 SER A C 1
ATOM 2257 O O . SER A 1 292 ? -9.465 6.139 10.198 1.00 87.31 292 SER A O 1
ATOM 2259 N N . SER A 1 293 ? -10.285 6.935 8.292 1.00 74.25 293 SER A N 1
ATOM 2260 C CA . SER A 1 293 ? -11.578 7.336 8.874 1.00 74.25 293 SER A CA 1
ATOM 2261 C C . SER A 1 293 ? -12.459 6.158 9.329 1.00 74.25 293 SER A C 1
ATOM 2263 O O . SER A 1 293 ? -13.493 6.374 9.969 1.00 74.25 293 SER A O 1
ATOM 2265 N N . ALA A 1 294 ? -12.055 4.911 9.061 1.00 81.12 294 ALA A N 1
ATOM 2266 C CA . ALA A 1 294 ? -12.816 3.727 9.428 1.00 81.12 294 ALA A CA 1
ATOM 2267 C C . ALA A 1 294 ? -12.941 3.534 10.953 1.00 81.12 294 ALA A C 1
ATOM 2269 O O . ALA A 1 294 ? -12.079 3.895 11.770 1.00 81.12 294 ALA A O 1
ATOM 2270 N N . SER A 1 295 ? -14.073 2.945 11.346 1.00 81.88 295 SER A N 1
ATOM 2271 C CA . SER A 1 295 ? -14.432 2.707 12.743 1.00 81.88 295 SER A CA 1
ATOM 2272 C C . SER A 1 295 ? -14.041 1.303 13.194 1.00 81.88 295 SER A C 1
ATOM 2274 O O . SER A 1 295 ? -14.796 0.355 13.017 1.00 81.88 295 SER A O 1
ATOM 2276 N N . PHE A 1 296 ? -12.897 1.185 13.868 1.00 86.88 296 PHE A N 1
ATOM 2277 C CA . PHE A 1 296 ? -12.415 -0.089 14.414 1.00 86.88 296 PHE A CA 1
ATOM 2278 C C . PHE A 1 296 ? -12.787 -0.300 15.886 1.00 86.88 296 PHE A C 1
ATOM 2280 O O . PHE A 1 296 ? -12.956 0.647 16.667 1.00 86.88 296 PHE A O 1
ATOM 2287 N N . LYS A 1 297 ? -12.837 -1.567 16.311 1.00 86.31 297 LYS A N 1
ATOM 2288 C CA . LYS A 1 297 ? -13.003 -1.976 17.716 1.00 86.31 297 LYS A CA 1
ATOM 2289 C C . LYS A 1 297 ? -11.701 -1.785 18.518 1.00 86.31 297 LYS A C 1
ATOM 2291 O O . LYS A 1 297 ? -11.138 -2.737 19.054 1.00 86.31 297 LYS A O 1
ATOM 2296 N N . LEU A 1 298 ? -11.274 -0.527 18.693 1.00 83.06 298 LEU A N 1
ATOM 2297 C CA . LEU A 1 298 ? -9.972 -0.133 19.273 1.00 83.06 298 LEU A CA 1
ATOM 2298 C C . LEU A 1 298 ? -9.638 -0.765 20.636 1.00 83.06 298 LEU A C 1
ATOM 2300 O O . LEU A 1 298 ? -8.470 -0.937 20.966 1.00 83.06 298 LEU A O 1
ATOM 2304 N N . ARG A 1 299 ? -10.640 -1.108 21.460 1.00 82.50 299 ARG A N 1
ATOM 2305 C CA . ARG A 1 299 ? -10.396 -1.770 22.755 1.00 82.50 299 ARG A CA 1
ATOM 2306 C C . ARG A 1 299 ? -9.811 -3.172 22.573 1.00 82.50 299 ARG A C 1
ATOM 2308 O O . ARG A 1 299 ? -8.917 -3.530 23.332 1.00 82.50 299 ARG A O 1
ATOM 2315 N N . GLN A 1 300 ? -10.328 -3.944 21.617 1.00 82.00 300 GLN A N 1
ATOM 2316 C CA . GLN A 1 300 ? -9.824 -5.286 21.333 1.00 82.00 300 GLN A CA 1
ATOM 2317 C C . GLN A 1 300 ? -8.467 -5.189 20.641 1.00 82.00 300 GLN A C 1
ATOM 2319 O O . GLN A 1 300 ? -7.514 -5.798 21.111 1.00 82.00 300 GLN A O 1
ATOM 2324 N N . THR A 1 301 ? -8.356 -4.321 19.630 1.00 83.62 301 THR A N 1
ATOM 2325 C CA . THR A 1 301 ? -7.099 -4.067 18.913 1.00 83.62 301 THR A CA 1
ATOM 2326 C C . THR A 1 301 ? -5.965 -3.690 19.861 1.00 83.62 301 THR A C 1
ATOM 2328 O O . THR A 1 301 ? -4.888 -4.261 19.774 1.00 83.62 301 THR A O 1
ATOM 2331 N N . ARG A 1 302 ? -6.208 -2.795 20.832 1.00 83.31 302 ARG A N 1
ATOM 2332 C CA . ARG A 1 302 ? -5.186 -2.411 21.818 1.00 83.31 302 ARG A CA 1
ATOM 2333 C C . ARG A 1 302 ? -4.694 -3.586 22.651 1.00 83.31 302 ARG A C 1
ATOM 2335 O O . ARG A 1 302 ? -3.505 -3.660 22.926 1.00 83.31 302 ARG A O 1
ATOM 2342 N N . LYS A 1 303 ? -5.594 -4.470 23.091 1.00 84.44 303 LYS A N 1
ATOM 2343 C CA . LYS A 1 303 ? -5.191 -5.646 23.871 1.00 84.44 303 LYS A CA 1
ATOM 2344 C C . LYS A 1 303 ? -4.272 -6.539 23.051 1.00 84.44 303 LYS A C 1
ATOM 2346 O O . LYS A 1 303 ? -3.237 -6.924 23.563 1.00 84.44 303 LYS A O 1
ATOM 2351 N N . THR A 1 304 ? -4.636 -6.793 21.796 1.00 84.44 304 THR A N 1
ATOM 2352 C CA . THR A 1 304 ? -3.829 -7.600 20.882 1.00 84.44 304 THR A CA 1
ATOM 2353 C C . THR A 1 304 ? -2.471 -6.947 20.614 1.00 84.44 304 THR A C 1
ATOM 2355 O O . THR A 1 304 ? -1.453 -7.598 20.776 1.00 84.44 304 THR A O 1
ATOM 2358 N N . VAL A 1 305 ? -2.422 -5.646 20.302 1.00 85.12 305 VAL A N 1
ATOM 2359 C CA . VAL A 1 305 ? -1.157 -4.931 20.031 1.00 85.12 305 VAL A CA 1
ATOM 2360 C C . VAL A 1 305 ? -0.179 -4.979 21.206 1.00 85.12 305 VAL A C 1
ATOM 2362 O O . VAL A 1 305 ? 1.020 -5.078 20.992 1.00 85.12 305 VAL A O 1
ATOM 2365 N N . LEU A 1 306 ? -0.674 -4.943 22.444 1.00 84.56 306 LEU A N 1
ATOM 2366 C CA . LEU A 1 306 ? 0.179 -5.020 23.634 1.00 84.56 306 LEU A CA 1
ATOM 2367 C C . LEU A 1 306 ? 0.732 -6.425 23.914 1.00 84.56 306 LEU A C 1
ATOM 2369 O O . LEU A 1 306 ? 1.590 -6.557 24.783 1.00 84.56 306 LEU A O 1
ATOM 2373 N N . THR A 1 307 ? 0.219 -7.460 23.247 1.00 86.38 307 THR A N 1
ATOM 2374 C CA . THR A 1 307 ? 0.612 -8.857 23.486 1.00 86.38 307 THR A CA 1
ATOM 2375 C C . THR A 1 307 ? 1.345 -9.495 22.317 1.00 86.38 307 THR A C 1
ATOM 2377 O O . THR A 1 307 ? 1.965 -10.532 22.522 1.00 86.38 307 THR A O 1
ATOM 2380 N N . ILE A 1 308 ? 1.235 -8.935 21.109 1.00 88.88 308 ILE A N 1
ATOM 2381 C CA . ILE A 1 308 ? 1.891 -9.514 19.936 1.00 88.88 308 ILE A CA 1
ATOM 2382 C C . ILE A 1 308 ? 3.390 -9.238 19.941 1.00 88.88 308 ILE A C 1
ATOM 2384 O O . ILE A 1 308 ? 3.849 -8.180 20.377 1.00 88.88 308 ILE A O 1
ATOM 2388 N N . ASP A 1 309 ? 4.133 -10.182 19.380 1.00 90.06 309 ASP A N 1
ATOM 2389 C CA . ASP A 1 309 ? 5.500 -9.945 18.946 1.00 90.06 309 ASP A CA 1
ATOM 2390 C C . ASP A 1 309 ? 5.471 -9.188 17.608 1.00 90.06 309 ASP A C 1
ATOM 2392 O O . ASP A 1 309 ? 4.893 -9.649 16.626 1.00 90.06 309 ASP A O 1
ATOM 2396 N N . LEU A 1 310 ? 6.081 -8.001 17.574 1.00 89.50 310 LEU A N 1
ATOM 2397 C CA . LEU A 1 310 ? 6.139 -7.138 16.387 1.00 89.50 310 LEU A CA 1
ATOM 2398 C C . LEU A 1 310 ? 7.087 -7.658 15.296 1.00 89.50 310 LEU A C 1
ATOM 2400 O O . LEU A 1 310 ? 7.149 -7.060 14.221 1.00 89.50 310 LEU A O 1
ATOM 2404 N N . SER A 1 311 ? 7.831 -8.729 15.573 1.00 88.69 311 SER A N 1
ATOM 2405 C CA . SER A 1 311 ? 8.627 -9.464 14.588 1.00 88.69 311 SER A CA 1
ATOM 2406 C C . SER A 1 311 ? 7.898 -10.690 14.023 1.00 88.69 311 SER A C 1
ATOM 2408 O O . SER A 1 311 ? 8.293 -11.207 12.980 1.00 88.69 311 SER A O 1
ATOM 2410 N N . ASP A 1 312 ? 6.798 -11.120 14.651 1.00 91.81 312 ASP A N 1
ATOM 2411 C CA . ASP A 1 312 ? 6.029 -12.287 14.222 1.00 91.81 312 ASP A CA 1
ATOM 2412 C C . ASP A 1 312 ? 5.023 -11.914 13.120 1.00 91.81 312 ASP A C 1
ATOM 2414 O O . ASP A 1 312 ? 3.951 -11.342 13.355 1.00 91.81 312 ASP A O 1
ATOM 2418 N N . MET A 1 313 ? 5.370 -12.293 11.890 1.00 92.94 313 MET A N 1
ATOM 2419 C CA . MET A 1 313 ? 4.554 -12.075 10.695 1.00 92.94 313 MET A CA 1
ATOM 2420 C C . MET A 1 313 ? 3.168 -12.717 10.765 1.00 92.94 313 MET A C 1
ATOM 2422 O O . MET A 1 313 ? 2.213 -12.160 10.223 1.00 92.94 313 MET A O 1
ATOM 2426 N N . VAL A 1 314 ? 3.022 -13.866 11.426 1.00 94.00 314 VAL A N 1
ATOM 2427 C CA . VAL A 1 314 ? 1.741 -14.579 11.511 1.00 94.00 314 VAL A CA 1
ATOM 2428 C C . VAL A 1 314 ? 0.791 -13.825 12.435 1.00 94.00 314 VAL A C 1
ATOM 2430 O O . VAL A 1 314 ? -0.376 -13.616 12.094 1.00 94.00 314 VAL A O 1
ATOM 2433 N N . GLN A 1 315 ? 1.292 -13.351 13.579 1.00 94.25 315 GLN A N 1
ATOM 2434 C CA . GLN A 1 315 ? 0.504 -12.547 14.517 1.00 94.25 315 GLN A CA 1
ATOM 2435 C C . GLN A 1 315 ? 0.115 -11.186 13.928 1.00 94.25 315 GLN A C 1
ATOM 2437 O O . GLN A 1 315 ? -1.040 -10.761 14.056 1.00 94.25 315 GLN A O 1
ATOM 2442 N N . LEU A 1 316 ? 1.053 -10.517 13.250 1.00 95.44 316 LEU A N 1
ATOM 2443 C CA . LEU A 1 316 ? 0.782 -9.267 12.541 1.00 95.44 316 LEU A CA 1
ATOM 2444 C C . LEU A 1 316 ? -0.253 -9.470 11.428 1.00 95.44 316 LEU A C 1
ATOM 2446 O O . LEU A 1 316 ? -1.201 -8.690 11.321 1.00 95.44 316 LEU A O 1
ATOM 2450 N N . TRP A 1 317 ? -0.139 -10.547 10.649 1.00 96.88 317 TRP A N 1
ATOM 2451 C CA . TRP A 1 317 ? -1.092 -10.852 9.582 1.00 96.88 317 TRP A CA 1
ATOM 2452 C C . TRP A 1 317 ? -2.495 -11.105 10.129 1.00 96.88 317 TRP A C 1
ATOM 2454 O O . TRP A 1 317 ? -3.456 -10.492 9.665 1.00 96.88 317 TRP A O 1
ATOM 2464 N N . ALA A 1 318 ? -2.624 -11.929 11.171 1.00 94.81 318 ALA A N 1
ATOM 2465 C CA . ALA A 1 318 ? -3.913 -12.198 11.803 1.00 94.81 318 ALA A CA 1
ATOM 2466 C C . ALA A 1 318 ? -4.585 -10.910 12.316 1.00 94.81 318 ALA A C 1
ATOM 2468 O O . ALA A 1 318 ? -5.808 -10.747 12.230 1.00 94.81 318 ALA A O 1
ATOM 2469 N N . MET A 1 319 ? -3.792 -9.962 12.826 1.00 94.19 319 MET A N 1
ATOM 2470 C CA . MET A 1 319 ? -4.290 -8.648 13.223 1.00 94.19 319 MET A CA 1
ATOM 2471 C C . MET A 1 319 ? -4.759 -7.823 1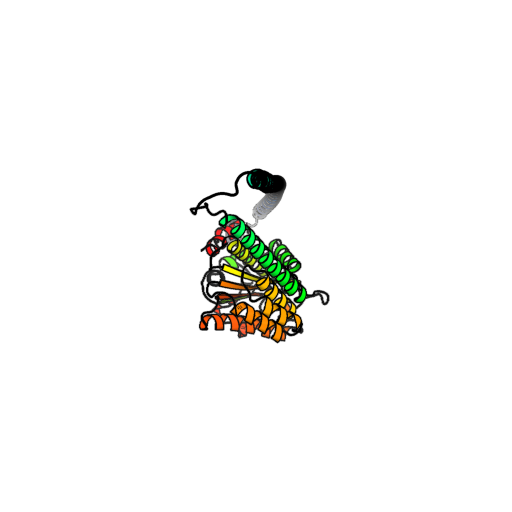2.025 1.00 94.19 319 MET A C 1
ATOM 2473 O O . MET A 1 319 ? -5.866 -7.280 12.071 1.00 94.19 319 MET A O 1
ATOM 2477 N N . PHE A 1 320 ? -3.940 -7.726 10.976 1.00 96.69 320 PHE A N 1
ATOM 2478 C CA . PHE A 1 320 ? -4.285 -7.029 9.740 1.00 96.69 320 PHE A CA 1
ATOM 2479 C C . PHE A 1 320 ? -5.598 -7.563 9.157 1.00 96.69 320 PHE A C 1
ATOM 2481 O O . PHE A 1 320 ? -6.549 -6.810 8.954 1.00 96.69 320 PHE A O 1
ATOM 2488 N N . GLU A 1 321 ? -5.706 -8.879 9.016 1.00 95.56 321 GLU A N 1
ATOM 2489 C CA . GLU A 1 321 ? -6.892 -9.567 8.520 1.00 95.56 321 GLU A CA 1
ATOM 2490 C C . GLU A 1 321 ? -8.134 -9.286 9.383 1.00 95.56 321 GLU A C 1
ATOM 2492 O O . GLU A 1 321 ? -9.211 -8.987 8.865 1.00 95.56 321 GLU A O 1
ATOM 2497 N N . THR A 1 322 ? -7.978 -9.286 10.711 1.00 94.25 322 THR A N 1
ATOM 2498 C CA . THR A 1 322 ? -9.057 -8.941 11.650 1.00 94.25 322 THR A CA 1
ATOM 2499 C C . THR A 1 322 ? -9.527 -7.491 11.492 1.00 94.25 322 THR A C 1
ATOM 2501 O O . THR A 1 322 ? -10.698 -7.189 11.740 1.00 94.25 322 THR A O 1
ATOM 2504 N N . LEU A 1 323 ? -8.637 -6.564 11.126 1.00 95.06 323 LEU A N 1
ATOM 2505 C CA . LEU A 1 323 ? -9.002 -5.173 10.852 1.00 95.06 323 LEU A CA 1
ATOM 2506 C C . LEU A 1 323 ? -9.716 -5.042 9.506 1.00 95.06 323 LEU A C 1
ATOM 2508 O O . LEU A 1 323 ? -10.757 -4.391 9.452 1.00 95.06 323 LEU A O 1
ATOM 2512 N N . VAL A 1 324 ? -9.223 -5.705 8.459 1.00 95.62 324 VAL A N 1
ATOM 2513 C CA . VAL A 1 324 ? -9.877 -5.723 7.140 1.00 95.62 324 VAL A CA 1
ATOM 2514 C C . VAL A 1 324 ? -11.287 -6.309 7.238 1.00 95.62 324 VAL A C 1
ATOM 2516 O O . VAL A 1 324 ? -12.229 -5.729 6.708 1.00 95.62 324 VAL A O 1
ATOM 2519 N N . ALA A 1 325 ? -11.481 -7.380 8.012 1.00 93.88 325 ALA A N 1
ATOM 2520 C CA . ALA A 1 325 ? -12.797 -7.981 8.243 1.00 93.88 325 ALA A CA 1
ATOM 2521 C C . ALA A 1 325 ? -13.798 -7.063 8.981 1.00 93.88 325 ALA A C 1
ATOM 2523 O O . ALA A 1 325 ? -14.989 -7.363 9.031 1.00 93.88 325 ALA A O 1
ATOM 2524 N N . GLN A 1 326 ? -13.341 -5.958 9.583 1.00 92.94 326 GLN A N 1
ATOM 2525 C CA . GLN A 1 326 ? -14.212 -4.947 10.198 1.00 92.94 326 GLN A CA 1
ATOM 2526 C C . GLN A 1 326 ? -14.636 -3.844 9.220 1.00 92.94 326 GLN A C 1
ATOM 2528 O O . GLN A 1 326 ? -15.477 -3.018 9.587 1.00 92.94 326 GLN A O 1
ATOM 2533 N N . LEU A 1 327 ? -14.059 -3.790 8.017 1.00 91.75 327 LEU A N 1
ATOM 2534 C CA . LEU A 1 327 ? -14.421 -2.791 7.019 1.00 91.75 327 LEU A CA 1
ATOM 2535 C C . LEU A 1 327 ? -15.820 -3.081 6.445 1.00 91.75 327 LEU A C 1
ATOM 2537 O O . LEU A 1 327 ? -16.162 -4.243 6.215 1.00 91.75 327 LEU A O 1
ATOM 2541 N N . PRO A 1 328 ? -16.642 -2.045 6.194 1.00 89.56 328 PRO A N 1
ATOM 2542 C CA . PRO A 1 328 ? -17.883 -2.199 5.443 1.00 89.56 328 PRO A CA 1
ATOM 2543 C C . PRO A 1 328 ? -17.640 -2.792 4.050 1.00 89.56 328 PRO A C 1
ATOM 2545 O O . PRO A 1 328 ? -16.629 -2.501 3.415 1.00 89.56 328 PRO A O 1
ATOM 2548 N N . THR A 1 329 ? -18.602 -3.555 3.532 1.00 90.12 329 THR A N 1
ATOM 2549 C CA . THR A 1 329 ? -18.543 -4.124 2.169 1.00 90.12 329 THR A CA 1
ATOM 2550 C C . THR A 1 329 ? -18.487 -3.054 1.076 1.00 90.12 329 THR A C 1
ATOM 2552 O O . THR A 1 329 ? -17.995 -3.299 -0.017 1.00 90.12 329 THR A O 1
ATOM 2555 N N . THR A 1 330 ? -18.943 -1.845 1.396 1.00 86.56 330 THR A N 1
ATOM 2556 C CA . THR A 1 330 ? -18.927 -0.645 0.553 1.00 86.56 330 THR A CA 1
ATOM 2557 C C . THR A 1 330 ? -17.563 0.050 0.472 1.00 86.56 330 THR A C 1
ATOM 2559 O O . THR A 1 330 ? -17.438 1.051 -0.233 1.00 86.56 330 THR A O 1
ATOM 2562 N N . VAL A 1 331 ? -16.551 -0.425 1.208 1.00 89.81 331 VAL A N 1
ATOM 2563 C CA . VAL A 1 331 ? -15.189 0.127 1.177 1.00 89.81 331 VAL A CA 1
ATOM 2564 C C . VAL A 1 331 ? -14.343 -0.565 0.112 1.00 89.81 331 VAL A C 1
ATOM 2566 O O . VAL A 1 331 ? -14.392 -1.788 -0.032 1.00 89.81 331 VAL A O 1
ATOM 2569 N N . VAL A 1 332 ? -13.516 0.223 -0.579 1.00 92.69 332 VAL A N 1
ATOM 2570 C CA . VAL A 1 332 ? -12.432 -0.275 -1.435 1.00 92.69 332 VAL A CA 1
ATOM 2571 C C . VAL A 1 332 ? -11.101 -0.065 -0.719 1.00 92.69 332 VAL A C 1
ATOM 2573 O O . VAL A 1 332 ? -10.697 1.063 -0.439 1.00 92.69 332 VAL A O 1
ATOM 2576 N N . LEU A 1 333 ? -10.424 -1.160 -0.399 1.00 95.75 333 LEU A N 1
ATOM 2577 C CA . LEU A 1 333 ? -9.100 -1.178 0.199 1.00 95.75 333 LEU A CA 1
ATOM 2578 C C . LEU A 1 333 ? -8.052 -1.385 -0.895 1.00 95.75 333 LEU A C 1
ATOM 2580 O O . LEU A 1 333 ? -7.993 -2.454 -1.497 1.00 95.75 333 LEU A O 1
ATOM 2584 N N . PHE A 1 334 ? -7.220 -0.378 -1.123 1.00 97.19 334 PHE A N 1
ATOM 2585 C CA . PHE A 1 334 ? -6.057 -0.459 -1.996 1.00 97.19 334 PHE A CA 1
ATOM 2586 C C . PHE A 1 334 ? -4.825 -0.791 -1.155 1.00 97.19 334 PHE A C 1
ATOM 2588 O O . PHE A 1 334 ? -4.544 -0.095 -0.186 1.00 97.19 334 PHE A O 1
ATOM 2595 N N . CYS A 1 335 ? -4.091 -1.831 -1.529 1.00 98.25 335 CYS A N 1
ATOM 2596 C CA . CYS A 1 335 ? -2.803 -2.201 -0.954 1.00 98.25 335 CYS A CA 1
ATOM 2597 C C . CYS A 1 335 ? -1.739 -2.044 -2.042 1.00 98.25 335 CYS A C 1
ATOM 2599 O O . CYS A 1 335 ? -1.715 -2.840 -2.978 1.00 98.25 335 CYS A O 1
ATOM 2601 N N . ILE A 1 336 ? -0.890 -1.025 -1.938 1.00 98.06 336 ILE A N 1
ATOM 2602 C CA . ILE A 1 336 ? 0.120 -0.681 -2.944 1.00 98.06 336 ILE A CA 1
ATOM 2603 C C . ILE A 1 336 ? 1.507 -0.984 -2.374 1.00 98.06 336 ILE A C 1
ATOM 2605 O O . ILE A 1 336 ? 1.961 -0.329 -1.441 1.00 98.06 336 ILE A O 1
ATOM 2609 N N . LEU A 1 337 ? 2.179 -1.991 -2.922 1.00 96.44 337 LEU A N 1
ATOM 2610 C CA . LEU A 1 337 ? 3.542 -2.356 -2.547 1.00 96.44 337 LEU A CA 1
ATOM 2611 C C . LEU A 1 337 ? 4.481 -2.026 -3.692 1.00 96.44 337 LEU A C 1
ATOM 2613 O O . LEU A 1 337 ? 4.427 -2.667 -4.743 1.00 96.44 337 LEU A O 1
ATOM 2617 N N . ASP A 1 338 ? 5.330 -1.029 -3.473 1.00 94.69 338 ASP A N 1
ATOM 2618 C CA . ASP A 1 338 ? 6.307 -0.620 -4.464 1.00 94.69 338 ASP A CA 1
ATOM 2619 C C . ASP A 1 338 ? 7.645 -1.341 -4.285 1.00 94.69 338 ASP A C 1
ATOM 2621 O O . ASP A 1 338 ? 8.140 -1.487 -3.167 1.00 94.69 338 ASP A O 1
ATOM 2625 N N . SER A 1 339 ? 8.250 -1.752 -5.399 1.00 91.94 339 SER A N 1
ATOM 2626 C CA . SER A 1 339 ? 9.589 -2.345 -5.452 1.00 91.94 339 SER A CA 1
ATOM 2627 C C . SER A 1 339 ? 9.761 -3.613 -4.612 1.00 91.94 339 SER A C 1
ATOM 2629 O O . SER A 1 339 ? 10.783 -3.816 -3.956 1.00 91.94 339 SER A O 1
ATOM 2631 N N . ILE A 1 340 ? 8.777 -4.516 -4.669 1.00 90.38 340 ILE A N 1
ATOM 2632 C CA . ILE A 1 340 ? 8.749 -5.742 -3.851 1.00 90.38 340 ILE A CA 1
ATOM 2633 C C . ILE A 1 340 ? 9.952 -6.672 -4.104 1.00 90.38 340 ILE A C 1
ATOM 2635 O O . ILE A 1 340 ? 10.362 -7.423 -3.216 1.00 90.38 340 ILE A O 1
ATOM 2639 N N . THR A 1 341 ? 10.580 -6.567 -5.280 1.00 88.12 341 THR A N 1
ATOM 2640 C CA . THR A 1 341 ? 11.803 -7.298 -5.650 1.00 88.12 341 THR A CA 1
ATOM 2641 C C . THR A 1 341 ? 12.987 -7.034 -4.730 1.00 88.12 341 THR A C 1
ATOM 2643 O O . THR A 1 341 ? 13.859 -7.895 -4.616 1.00 88.12 341 THR A O 1
ATOM 2646 N N . GLU A 1 342 ? 13.021 -5.892 -4.041 1.00 86.75 342 GLU A N 1
ATOM 2647 C CA . GLU A 1 342 ? 14.059 -5.611 -3.043 1.00 86.75 342 GLU A CA 1
ATOM 2648 C C . GLU A 1 342 ? 14.045 -6.672 -1.936 1.00 86.75 342 GLU A C 1
ATOM 2650 O O . GLU A 1 342 ? 15.093 -7.098 -1.459 1.00 86.75 342 GLU A O 1
ATOM 2655 N N . TYR A 1 343 ? 12.873 -7.199 -1.575 1.00 85.94 343 TYR A N 1
ATOM 2656 C CA . TYR A 1 343 ? 12.779 -8.240 -0.554 1.00 85.94 343 TYR A CA 1
ATOM 2657 C C . TYR A 1 343 ? 12.955 -9.662 -1.109 1.00 85.94 343 TYR A C 1
ATOM 2659 O O . TYR A 1 343 ? 13.343 -10.555 -0.355 1.00 85.94 343 TYR A O 1
ATOM 2667 N N . GLU A 1 344 ? 12.798 -9.873 -2.423 1.00 82.25 344 GLU A N 1
ATOM 2668 C CA . GLU A 1 344 ? 13.064 -11.165 -3.084 1.00 82.25 344 GLU A CA 1
ATOM 2669 C C . GLU A 1 344 ? 14.547 -11.564 -3.068 1.00 82.25 344 GLU A C 1
ATOM 2671 O O . GLU A 1 344 ? 14.864 -12.755 -3.064 1.00 82.25 344 GLU A O 1
ATOM 2676 N N . MET A 1 345 ? 15.459 -10.586 -3.069 1.00 69.75 345 MET A N 1
ATOM 2677 C CA . MET A 1 345 ? 16.911 -10.819 -3.128 1.00 69.75 345 MET A CA 1
ATOM 2678 C C . MET A 1 345 ? 17.585 -10.894 -1.749 1.00 69.75 345 MET A C 1
ATOM 2680 O O . MET A 1 345 ? 18.811 -10.976 -1.667 1.00 69.75 345 MET A O 1
ATOM 2684 N N . SER A 1 346 ? 16.802 -10.891 -0.670 1.00 72.88 346 SER A N 1
ATOM 2685 C CA . SER A 1 346 ? 17.300 -10.935 0.708 1.00 72.88 346 SER A CA 1
ATOM 2686 C C . SER A 1 346 ? 16.939 -12.224 1.437 1.00 72.88 346 SER A C 1
ATOM 2688 O O . SER A 1 346 ? 16.143 -13.038 0.971 1.00 72.88 346 SER A O 1
ATOM 2690 N N . ASP A 1 347 ? 17.494 -12.372 2.634 1.00 82.12 347 ASP A N 1
ATOM 2691 C CA . ASP A 1 347 ? 17.088 -13.360 3.634 1.00 82.12 347 ASP A CA 1
ATOM 2692 C C . ASP A 1 347 ? 15.599 -13.270 4.018 1.00 82.12 347 ASP A C 1
ATOM 2694 O O . ASP A 1 347 ? 15.058 -14.226 4.560 1.00 82.12 347 ASP A O 1
ATOM 2698 N N . ARG A 1 348 ? 14.922 -12.171 3.655 1.00 82.44 348 ARG A N 1
ATOM 2699 C CA . ARG A 1 348 ? 13.499 -11.883 3.917 1.00 82.44 348 ARG A CA 1
ATOM 2700 C C . ARG A 1 348 ? 12.539 -12.436 2.863 1.00 82.44 348 ARG A C 1
ATOM 2702 O O . ARG A 1 348 ? 11.339 -12.136 2.885 1.00 82.44 348 ARG A O 1
ATOM 2709 N N . ARG A 1 349 ? 13.049 -13.188 1.885 1.00 86.56 349 ARG A N 1
ATOM 2710 C CA . ARG A 1 349 ? 12.242 -13.759 0.803 1.00 86.56 349 ARG A CA 1
ATOM 2711 C C . ARG A 1 349 ? 11.089 -14.640 1.319 1.00 86.56 349 ARG A C 1
ATOM 2713 O O . ARG A 1 349 ? 9.976 -14.428 0.839 1.00 86.56 349 ARG A O 1
ATOM 2720 N N . PRO A 1 350 ? 11.278 -15.568 2.281 1.00 90.31 350 PRO A N 1
ATOM 2721 C CA . PRO A 1 350 ? 10.186 -16.414 2.771 1.00 90.31 350 PRO A CA 1
ATOM 2722 C C . PRO A 1 350 ? 9.039 -15.608 3.392 1.00 90.31 350 PRO A C 1
ATOM 2724 O O . PRO A 1 350 ? 7.872 -15.857 3.090 1.00 90.31 350 PRO A O 1
ATOM 2727 N N . GLU A 1 351 ? 9.348 -14.603 4.216 1.00 90.12 351 GLU A N 1
ATOM 2728 C CA . GLU A 1 351 ? 8.335 -13.726 4.811 1.00 90.12 351 GLU A CA 1
ATOM 2729 C C . GLU A 1 351 ? 7.628 -12.866 3.757 1.00 90.12 351 GLU A C 1
ATOM 2731 O O . GLU A 1 351 ? 6.440 -12.568 3.891 1.00 90.12 351 GLU A O 1
ATOM 2736 N N . THR A 1 352 ? 8.341 -12.486 2.697 1.00 90.06 352 THR A N 1
ATOM 2737 C CA . THR A 1 352 ? 7.791 -11.718 1.572 1.00 90.06 352 THR A CA 1
ATOM 2738 C C . THR A 1 352 ? 6.832 -12.557 0.735 1.00 90.06 352 THR A C 1
ATOM 2740 O O . THR A 1 352 ? 5.720 -12.114 0.457 1.00 90.06 352 THR A O 1
ATOM 2743 N N . GLU A 1 353 ? 7.218 -13.785 0.379 1.00 91.44 353 GLU A N 1
ATOM 2744 C CA . GLU A 1 353 ? 6.348 -14.732 -0.327 1.00 91.44 353 GLU A CA 1
ATOM 2745 C C . GLU A 1 353 ? 5.100 -15.052 0.511 1.00 91.44 353 GLU A C 1
ATOM 2747 O O . GLU A 1 353 ? 3.985 -15.041 -0.015 1.00 91.44 353 GLU A O 1
ATOM 2752 N N . TYR A 1 354 ? 5.260 -15.237 1.828 1.00 92.56 354 TYR A N 1
ATOM 2753 C CA . TYR A 1 354 ? 4.137 -15.399 2.753 1.00 92.56 354 TYR A CA 1
ATOM 2754 C C . TYR A 1 354 ? 3.195 -14.188 2.733 1.00 92.56 354 TYR A C 1
ATOM 2756 O O . TYR A 1 354 ? 1.982 -14.352 2.582 1.00 92.56 354 TYR A O 1
ATOM 2764 N N . LEU A 1 355 ? 3.730 -12.973 2.866 1.00 94.31 355 LEU A N 1
ATOM 2765 C CA . LEU A 1 355 ? 2.945 -11.739 2.878 1.00 94.31 355 LEU A CA 1
ATOM 2766 C C . LEU A 1 355 ? 2.181 -11.538 1.564 1.00 94.31 355 LEU A C 1
ATOM 2768 O O . LEU A 1 355 ? 0.970 -11.313 1.584 1.00 94.31 355 LEU A O 1
ATOM 2772 N N . VAL A 1 356 ? 2.872 -11.633 0.425 1.00 94.12 356 VAL A N 1
ATOM 2773 C CA . VAL A 1 356 ? 2.268 -11.433 -0.898 1.00 94.12 356 VAL A CA 1
ATOM 2774 C C . VAL A 1 356 ? 1.223 -12.510 -1.178 1.00 94.12 356 VAL A C 1
ATOM 2776 O O . VAL A 1 356 ? 0.097 -12.184 -1.558 1.00 94.12 356 VAL A O 1
ATOM 2779 N N . GLY A 1 357 ? 1.536 -13.780 -0.904 1.00 95.19 357 GLY A N 1
ATOM 2780 C CA . GLY A 1 357 ? 0.577 -14.878 -1.028 1.00 95.19 357 GLY A CA 1
ATOM 2781 C C . GLY A 1 357 ? -0.666 -14.664 -0.160 1.00 95.19 357 GLY A C 1
ATOM 2782 O O . GLY A 1 357 ? -1.791 -14.899 -0.608 1.00 95.19 357 GLY A O 1
ATOM 2783 N N . SER A 1 358 ? -0.486 -14.131 1.049 1.00 96.88 358 SER A N 1
ATOM 2784 C CA . SER A 1 358 ? -1.585 -13.818 1.964 1.00 96.88 358 SER A CA 1
ATOM 2785 C C . SER A 1 358 ? -2.451 -12.651 1.470 1.00 96.88 358 SER A C 1
ATOM 2787 O O . SER A 1 358 ? -3.678 -12.729 1.550 1.00 96.88 358 SER A O 1
ATOM 2789 N N . LEU A 1 359 ? -1.860 -11.602 0.886 1.00 97.19 359 LEU A N 1
ATOM 2790 C CA . LEU A 1 359 ? -2.595 -10.491 0.259 1.00 97.19 359 LEU A CA 1
ATOM 2791 C C . LEU A 1 359 ? -3.416 -10.949 -0.954 1.00 97.19 359 LEU A C 1
ATOM 2793 O O . LEU A 1 359 ? -4.591 -10.593 -1.078 1.00 97.19 359 LEU A O 1
ATOM 2797 N N . ILE A 1 360 ? -2.829 -11.788 -1.810 1.00 96.56 360 ILE A N 1
ATOM 2798 C CA . ILE A 1 360 ? -3.520 -12.395 -2.955 1.00 96.56 360 ILE A CA 1
ATOM 2799 C C . ILE A 1 360 ? -4.700 -13.244 -2.467 1.00 96.56 360 ILE A C 1
ATOM 2801 O O . ILE A 1 360 ? -5.830 -13.098 -2.946 1.00 96.56 360 ILE A O 1
ATOM 2805 N N . ALA A 1 361 ? -4.465 -14.111 -1.478 1.00 96.75 361 ALA A N 1
ATOM 2806 C CA . ALA A 1 361 ? -5.502 -14.953 -0.895 1.00 96.75 361 ALA A CA 1
ATOM 2807 C C . ALA A 1 361 ? -6.621 -14.122 -0.250 1.00 96.75 361 ALA A C 1
ATOM 2809 O O . ALA A 1 361 ? -7.797 -14.452 -0.418 1.00 96.75 361 ALA A O 1
ATOM 2810 N N . LEU A 1 362 ? -6.279 -13.027 0.436 1.00 97.38 362 LEU A N 1
ATOM 2811 C CA . LEU A 1 362 ? -7.238 -12.098 1.029 1.00 97.38 362 LEU A CA 1
ATOM 2812 C C . LEU A 1 362 ? -8.146 -11.475 -0.035 1.00 97.38 362 LEU A C 1
ATOM 2814 O O . LEU A 1 362 ? -9.365 -11.538 0.116 1.00 97.38 362 LEU A O 1
ATOM 2818 N N . SER A 1 363 ? -7.576 -10.945 -1.122 1.00 96.94 363 SER A N 1
ATOM 2819 C CA . SER A 1 363 ? -8.342 -10.359 -2.230 1.00 96.94 363 SER A CA 1
ATOM 2820 C C . SER A 1 363 ? -9.306 -11.376 -2.854 1.00 96.94 363 SER A C 1
ATOM 2822 O O . SER A 1 363 ? -10.520 -11.159 -2.916 1.00 96.94 363 SER A O 1
ATOM 2824 N N . ARG A 1 364 ? -8.800 -12.565 -3.201 1.00 95.62 364 ARG A N 1
ATOM 2825 C CA . ARG A 1 364 ? -9.599 -13.641 -3.812 1.00 95.62 364 ARG A CA 1
ATOM 2826 C C . ARG A 1 364 ? -10.682 -14.177 -2.868 1.00 95.62 364 ARG A C 1
ATOM 2828 O O . ARG A 1 364 ? -11.789 -14.496 -3.302 1.00 95.62 364 ARG A O 1
ATOM 2835 N N . ARG A 1 365 ? -10.396 -14.288 -1.569 1.00 95.62 365 ARG A N 1
ATOM 2836 C CA . ARG A 1 365 ? -11.373 -14.739 -0.569 1.00 95.62 365 ARG A CA 1
ATOM 2837 C C . ARG A 1 365 ? -12.457 -13.695 -0.329 1.00 95.62 365 ARG A C 1
ATOM 2839 O O . ARG A 1 365 ? -13.622 -14.075 -0.252 1.00 95.62 365 ARG A O 1
ATOM 2846 N N . ASN A 1 366 ? -12.108 -12.412 -0.250 1.00 93.06 366 ASN A N 1
ATOM 2847 C CA . ASN A 1 366 ? -13.091 -11.339 -0.098 1.00 93.06 366 ASN A CA 1
ATOM 2848 C C . ASN A 1 366 ? -14.051 -11.276 -1.290 1.00 93.06 366 ASN A C 1
ATOM 2850 O O . ASN A 1 366 ? -15.247 -11.070 -1.080 1.00 93.06 366 ASN A O 1
ATOM 2854 N N . ALA A 1 367 ? -13.561 -11.563 -2.501 1.00 90.88 367 ALA A N 1
ATOM 2855 C CA . ALA A 1 367 ? -14.396 -11.708 -3.693 1.00 90.88 367 ALA A CA 1
ATOM 2856 C C . ALA A 1 367 ? -15.484 -12.780 -3.527 1.00 90.88 367 ALA A C 1
ATOM 2858 O O . ALA A 1 367 ? -16.623 -12.580 -3.935 1.00 90.88 367 ALA A O 1
ATOM 2859 N N . ARG A 1 368 ? -15.147 -13.912 -2.895 1.00 91.88 368 ARG A N 1
ATOM 2860 C CA . ARG A 1 368 ? -16.074 -15.035 -2.670 1.00 91.88 368 ARG A CA 1
ATOM 2861 C C . ARG A 1 368 ? -16.997 -14.814 -1.474 1.00 91.88 368 ARG A C 1
ATOM 2863 O O . ARG A 1 368 ? -18.142 -15.245 -1.498 1.00 91.88 368 ARG A O 1
ATOM 2870 N N . ALA A 1 369 ? -16.485 -14.185 -0.419 1.00 90.38 369 ALA A N 1
ATOM 2871 C CA . ALA A 1 369 ? -17.195 -14.000 0.845 1.00 90.38 369 ALA A CA 1
ATOM 2872 C C . ALA A 1 369 ? -18.103 -12.757 0.871 1.00 90.38 369 ALA A C 1
ATOM 2874 O O . ALA A 1 369 ? -18.854 -12.587 1.828 1.00 90.38 369 ALA A O 1
ATOM 2875 N N . GLY A 1 370 ? -18.030 -11.883 -0.140 1.00 87.31 370 GLY A N 1
ATOM 2876 C CA . GLY A 1 370 ? -18.791 -10.630 -0.173 1.00 87.31 370 GLY A CA 1
ATOM 2877 C C . GLY A 1 370 ? -18.297 -9.601 0.849 1.00 87.31 370 GLY A C 1
ATOM 2878 O O . GLY A 1 370 ? -19.104 -8.879 1.430 1.00 87.31 370 GLY A O 1
ATOM 2879 N N . GLY A 1 371 ? -16.985 -9.575 1.113 1.00 90.19 371 GLY A N 1
ATOM 2880 C CA . GLY A 1 371 ? -16.347 -8.590 1.993 1.00 90.19 371 GLY A CA 1
ATOM 2881 C C . GLY A 1 371 ? -16.164 -7.224 1.324 1.00 90.19 371 GLY A C 1
ATOM 2882 O O . GLY A 1 371 ? -16.712 -6.961 0.256 1.00 90.19 371 GLY A O 1
ATOM 2883 N N . CYS A 1 372 ? -15.362 -6.349 1.938 1.00 92.94 372 CYS A N 1
ATOM 2884 C CA . CYS A 1 372 ? -14.887 -5.144 1.255 1.00 92.94 372 CYS A CA 1
ATOM 2885 C C . CYS A 1 372 ? -14.071 -5.523 0.010 1.00 92.94 372 CYS A C 1
ATOM 2887 O O . CYS A 1 372 ? -13.431 -6.582 -0.021 1.00 92.94 372 CYS A O 1
ATOM 2889 N N . VAL A 1 373 ? -14.057 -4.646 -0.991 1.00 95.06 373 VAL A N 1
ATOM 2890 C CA . VAL A 1 373 ? -13.227 -4.833 -2.184 1.00 95.06 373 VAL A CA 1
ATOM 2891 C C . VAL A 1 373 ? -11.767 -4.623 -1.797 1.00 95.06 373 VAL A C 1
ATOM 2893 O O . VAL A 1 373 ? -11.429 -3.592 -1.228 1.00 95.06 373 VAL A O 1
ATOM 2896 N N . VAL A 1 374 ? -10.900 -5.588 -2.094 1.00 97.44 374 VAL A N 1
ATOM 2897 C CA . VAL A 1 374 ? -9.457 -5.511 -1.845 1.00 97.44 374 VAL A CA 1
ATOM 2898 C C . VAL A 1 374 ? -8.719 -5.548 -3.177 1.00 97.44 374 VAL A C 1
ATOM 2900 O O . VAL A 1 374 ? -8.778 -6.541 -3.910 1.00 97.44 374 VAL A O 1
ATOM 2903 N N . LYS A 1 375 ? -8.012 -4.461 -3.471 1.00 97.75 375 LYS A N 1
ATOM 2904 C CA . LYS A 1 375 ? -7.185 -4.281 -4.660 1.00 97.75 375 LYS A CA 1
ATOM 2905 C C . LYS A 1 375 ? -5.723 -4.264 -4.257 1.00 97.75 375 LYS A C 1
ATOM 2907 O O . LYS A 1 375 ? -5.317 -3.423 -3.462 1.00 97.75 375 LYS A O 1
ATOM 2912 N N . VAL A 1 376 ? -4.939 -5.188 -4.792 1.00 98.25 376 VAL A N 1
ATOM 2913 C CA . VAL A 1 376 ? -3.504 -5.289 -4.509 1.00 98.25 376 VAL A CA 1
ATOM 2914 C C . VAL A 1 376 ? -2.740 -4.865 -5.754 1.00 98.25 376 VAL A C 1
ATOM 2916 O O . VAL A 1 376 ? -2.987 -5.413 -6.825 1.00 98.25 376 VAL A O 1
ATOM 2919 N N . LEU A 1 377 ? -1.839 -3.897 -5.612 1.00 97.81 377 LEU A N 1
ATOM 2920 C CA . LEU A 1 377 ? -0.859 -3.524 -6.624 1.00 97.81 377 LEU A CA 1
ATOM 2921 C C . LEU A 1 377 ? 0.525 -3.864 -6.095 1.00 97.81 377 LEU A C 1
ATOM 2923 O O . LEU A 1 377 ? 0.903 -3.427 -5.010 1.00 97.81 377 LEU A O 1
ATOM 2927 N N . LEU A 1 378 ? 1.267 -4.628 -6.878 1.00 96.31 378 LEU A N 1
ATOM 2928 C CA . LEU A 1 378 ? 2.668 -4.937 -6.656 1.00 96.31 378 LEU A CA 1
ATOM 2929 C C . LEU A 1 378 ? 3.447 -4.303 -7.801 1.00 96.31 378 LEU A C 1
ATOM 2931 O O . LEU A 1 378 ? 3.084 -4.488 -8.962 1.00 96.31 378 LEU A O 1
ATOM 2935 N N . THR A 1 379 ? 4.516 -3.580 -7.506 1.00 94.06 379 THR A N 1
ATOM 2936 C CA . THR A 1 379 ? 5.413 -3.085 -8.549 1.00 94.06 379 THR A CA 1
ATOM 2937 C C . THR A 1 379 ? 6.813 -3.654 -8.369 1.00 94.06 379 THR A C 1
ATOM 2939 O O . THR A 1 379 ? 7.264 -3.957 -7.259 1.00 94.06 379 THR A O 1
ATOM 2942 N N . CYS A 1 380 ? 7.502 -3.800 -9.491 1.00 91.50 380 CYS A N 1
ATOM 2943 C CA . CYS A 1 380 ? 8.889 -4.211 -9.564 1.00 91.50 380 CYS A CA 1
ATOM 2944 C C . CYS A 1 380 ? 9.614 -3.257 -10.514 1.00 91.50 380 CYS A C 1
ATOM 2946 O O . CYS A 1 380 ? 9.201 -3.152 -11.665 1.00 91.50 380 CYS A O 1
ATOM 2948 N N . PRO A 1 381 ? 10.710 -2.603 -10.098 1.00 87.75 381 PRO A N 1
ATOM 2949 C CA . PRO A 1 381 ? 11.578 -1.857 -11.001 1.00 87.75 381 PRO A CA 1
ATOM 2950 C C . PRO A 1 381 ? 12.024 -2.682 -12.204 1.00 87.75 381 PRO A C 1
ATOM 2952 O O . PRO A 1 381 ? 12.015 -2.193 -13.329 1.00 87.75 381 PRO A O 1
ATOM 2955 N N . LEU A 1 382 ? 12.395 -3.939 -11.956 1.00 85.56 382 LEU A N 1
ATOM 2956 C CA . LEU A 1 382 ? 12.814 -4.917 -12.956 1.00 85.56 382 LEU A CA 1
ATOM 2957 C C . LEU A 1 382 ? 11.660 -5.896 -13.226 1.00 85.56 382 LEU A C 1
ATOM 2959 O O . LEU A 1 382 ? 10.517 -5.483 -13.403 1.00 85.56 382 LEU A O 1
ATOM 2963 N N . THR A 1 383 ? 11.958 -7.191 -13.214 1.00 85.38 383 THR A N 1
ATOM 2964 C CA . THR A 1 383 ? 10.990 -8.283 -13.303 1.00 85.38 383 THR A CA 1
ATOM 2965 C C . THR A 1 383 ? 11.063 -9.113 -12.026 1.00 85.38 383 THR A C 1
ATOM 2967 O O . THR A 1 383 ? 12.158 -9.519 -11.620 1.00 85.38 383 THR A O 1
ATOM 2970 N N . SER A 1 384 ? 9.918 -9.408 -11.409 1.00 84.06 384 SER A N 1
ATOM 2971 C CA . SER A 1 384 ? 9.871 -10.383 -10.313 1.00 84.06 384 SER A CA 1
ATOM 2972 C C . SER A 1 384 ? 10.184 -11.793 -10.817 1.00 84.06 384 SER A C 1
ATOM 2974 O O . SER A 1 384 ? 9.666 -12.237 -11.844 1.00 84.06 384 SER A O 1
ATOM 2976 N N . ARG A 1 385 ? 11.002 -12.540 -10.065 1.00 79.75 385 ARG A N 1
ATOM 2977 C CA . ARG A 1 385 ? 11.323 -13.941 -10.396 1.00 79.75 385 ARG A CA 1
ATOM 2978 C C . ARG A 1 385 ? 10.478 -14.942 -9.624 1.00 79.75 385 ARG A C 1
ATOM 2980 O O . ARG A 1 385 ? 10.363 -16.081 -10.067 1.00 79.75 385 ARG A O 1
ATOM 2987 N N . SER A 1 386 ? 9.912 -14.554 -8.487 1.00 80.56 386 SER A N 1
ATOM 2988 C CA . SER A 1 386 ? 9.137 -15.455 -7.626 1.00 80.56 386 SER A CA 1
ATOM 2989 C C . SER A 1 386 ? 7.627 -15.278 -7.778 1.00 80.56 386 SER A C 1
ATOM 2991 O O . SER A 1 386 ? 6.891 -16.259 -7.687 1.00 80.56 386 SER A O 1
ATOM 2993 N N . LEU A 1 387 ? 7.150 -14.061 -8.051 1.00 82.12 387 LEU A N 1
ATOM 2994 C CA . LEU A 1 387 ? 5.720 -13.752 -7.978 1.00 82.12 387 LEU A CA 1
ATOM 2995 C C . LEU A 1 387 ? 4.931 -14.188 -9.213 1.00 82.12 387 LEU A C 1
ATOM 2997 O O . LEU A 1 387 ? 3.735 -14.450 -9.097 1.00 82.12 387 LEU A O 1
ATOM 3001 N N . HIS A 1 388 ? 5.587 -14.348 -10.365 1.00 75.12 388 HIS A N 1
ATOM 3002 C CA . HIS A 1 388 ? 4.917 -14.750 -11.607 1.00 75.12 388 HIS A CA 1
ATOM 3003 C C . HIS A 1 388 ? 4.220 -16.119 -11.513 1.00 75.12 388 HIS A C 1
ATOM 3005 O O . HIS A 1 388 ? 3.247 -16.352 -12.217 1.00 75.12 388 HIS A O 1
ATOM 3011 N N . TYR A 1 389 ? 4.664 -17.014 -10.623 1.00 81.31 389 TYR A N 1
ATOM 3012 C CA . TYR A 1 389 ? 4.012 -18.314 -10.412 1.00 81.31 389 TYR A CA 1
ATOM 3013 C C . TYR A 1 389 ? 2.717 -18.231 -9.591 1.00 81.31 389 TYR A C 1
ATOM 3015 O O . TYR A 1 389 ? 1.952 -19.192 -9.553 1.00 81.31 389 TYR A O 1
ATOM 3023 N N . SER A 1 390 ? 2.488 -17.119 -8.887 1.00 85.50 390 SER A N 1
ATOM 3024 C CA . SER A 1 390 ? 1.332 -16.942 -7.992 1.00 85.50 390 SER A CA 1
ATOM 3025 C C . SER A 1 390 ? 0.181 -16.160 -8.638 1.00 85.50 390 SER A C 1
ATOM 3027 O O . SER A 1 390 ? -0.909 -16.066 -8.056 1.00 85.50 390 SER A O 1
ATOM 3029 N N . LEU A 1 391 ? 0.429 -15.596 -9.820 1.00 91.00 391 LEU A N 1
ATOM 3030 C CA . LEU A 1 391 ? -0.451 -14.676 -10.529 1.00 91.00 391 LEU A CA 1
ATOM 3031 C C . LEU A 1 391 ? -0.843 -15.242 -11.886 1.00 91.00 391 LEU A C 1
ATOM 3033 O O . LEU A 1 391 ? -0.089 -15.976 -12.521 1.00 91.00 391 LEU A O 1
ATOM 3037 N N . GLU A 1 392 ? -2.036 -14.876 -12.325 1.00 91.50 392 GLU A N 1
ATOM 3038 C CA . GLU A 1 392 ? -2.510 -15.205 -13.660 1.00 91.50 392 GLU A CA 1
ATOM 3039 C C . GLU A 1 392 ? -1.878 -14.265 -14.700 1.00 91.50 392 GLU A C 1
ATOM 3041 O O . GLU A 1 392 ? -1.568 -13.117 -14.374 1.00 91.50 392 GLU A O 1
ATOM 3046 N N . PRO A 1 393 ? -1.729 -14.674 -15.974 1.00 90.31 393 PRO A N 1
ATOM 3047 C CA . PRO A 1 393 ? -1.088 -13.836 -16.991 1.00 90.31 393 PRO A CA 1
ATOM 3048 C C . PRO A 1 393 ? -1.737 -12.455 -17.170 1.00 90.31 393 PRO A C 1
ATOM 3050 O O . PRO A 1 393 ? -1.052 -11.478 -17.441 1.00 90.31 393 PRO A O 1
ATOM 3053 N N . TRP A 1 394 ? -3.058 -12.351 -16.991 1.00 90.12 394 TRP A N 1
ATOM 3054 C CA . TRP A 1 394 ? -3.782 -11.075 -17.077 1.00 90.12 394 TRP A CA 1
ATOM 3055 C C . TRP A 1 394 ? -3.664 -10.210 -15.811 1.00 90.12 394 TRP A C 1
ATOM 3057 O O . TRP A 1 394 ? -4.091 -9.057 -15.830 1.00 90.12 394 TRP A O 1
ATOM 3067 N N . GLU A 1 395 ? -3.115 -10.750 -14.721 1.00 94.31 395 GLU A N 1
ATOM 3068 C CA . GLU A 1 395 ? -2.774 -10.022 -13.491 1.00 94.31 395 GLU A CA 1
ATOM 3069 C C . GLU A 1 395 ? -1.354 -9.428 -13.566 1.00 94.31 395 GLU A C 1
ATOM 3071 O O . GLU A 1 395 ? -0.892 -8.844 -12.588 1.00 94.31 395 GLU A O 1
ATOM 3076 N N . VAL A 1 396 ? -0.652 -9.562 -14.699 1.00 95.00 396 VAL A N 1
ATOM 3077 C CA . VAL A 1 396 ? 0.717 -9.068 -14.895 1.00 95.00 396 VAL A CA 1
ATOM 3078 C C . VAL A 1 396 ? 0.765 -8.085 -16.066 1.00 95.00 396 VAL A C 1
ATOM 3080 O O . VAL A 1 396 ? 0.206 -8.343 -17.131 1.00 95.00 396 VAL A O 1
ATOM 3083 N N . ILE A 1 397 ? 1.444 -6.958 -15.852 1.00 93.56 397 ILE A N 1
ATOM 3084 C CA . ILE A 1 397 ? 1.857 -6.002 -16.881 1.00 93.56 397 ILE A CA 1
ATOM 3085 C C . ILE A 1 397 ? 3.378 -6.056 -16.968 1.00 93.56 397 ILE A C 1
ATOM 3087 O O . ILE A 1 397 ? 4.066 -5.731 -15.998 1.00 93.56 397 ILE A O 1
ATOM 3091 N N . ASP A 1 398 ? 3.893 -6.405 -18.141 1.00 92.19 398 ASP A N 1
ATOM 3092 C CA . ASP A 1 398 ? 5.314 -6.315 -18.459 1.00 92.19 398 ASP A CA 1
ATOM 3093 C C . ASP A 1 398 ? 5.558 -5.085 -19.335 1.00 92.19 398 ASP A C 1
ATOM 3095 O O . ASP A 1 398 ? 5.166 -5.043 -20.502 1.00 92.19 398 ASP A O 1
ATOM 3099 N N . VAL A 1 399 ? 6.204 -4.062 -18.772 1.00 89.06 399 VAL A N 1
ATOM 3100 C CA . VAL A 1 399 ? 6.582 -2.867 -19.533 1.00 89.06 399 VAL A CA 1
ATOM 3101 C C . VAL A 1 399 ? 7.703 -3.244 -20.505 1.00 89.06 399 VAL A C 1
ATOM 3103 O O . VAL A 1 399 ? 8.701 -3.821 -20.075 1.00 89.06 399 VAL A O 1
ATOM 3106 N N . PRO A 1 400 ? 7.604 -2.921 -21.802 1.00 86.00 400 PRO A N 1
ATOM 3107 C CA . PRO A 1 400 ? 8.657 -3.249 -22.757 1.00 86.00 400 PRO A CA 1
ATOM 3108 C C . PRO A 1 400 ? 9.972 -2.528 -22.423 1.00 86.00 400 PRO A C 1
ATOM 3110 O O . PRO A 1 400 ? 9.967 -1.399 -21.931 1.00 86.00 400 PRO A O 1
ATOM 3113 N N . ASP A 1 401 ? 11.104 -3.151 -22.766 1.00 79.19 401 ASP A N 1
ATOM 3114 C CA . ASP A 1 401 ? 12.450 -2.583 -22.562 1.00 79.19 401 ASP A CA 1
ATOM 3115 C C . ASP A 1 401 ? 12.623 -1.203 -23.218 1.00 79.19 401 ASP A C 1
ATOM 3117 O O . ASP A 1 401 ? 13.386 -0.363 -22.741 1.00 79.19 401 ASP A O 1
ATOM 3121 N N . GLN A 1 402 ? 11.914 -0.976 -24.327 1.00 78.62 402 GLN A N 1
ATOM 3122 C CA . GLN A 1 402 ? 11.802 0.304 -25.017 1.00 78.62 402 GLN A CA 1
ATOM 3123 C C . GLN A 1 402 ? 10.320 0.671 -25.098 1.00 78.62 402 GLN A C 1
ATOM 3125 O O . GLN A 1 402 ? 9.598 0.188 -25.974 1.00 78.62 402 GLN A O 1
ATOM 3130 N N . ALA A 1 403 ? 9.858 1.504 -24.166 1.00 72.44 403 ALA A N 1
ATOM 3131 C CA . ALA A 1 403 ? 8.511 2.054 -24.240 1.00 72.44 403 ALA A CA 1
ATOM 3132 C C . ALA A 1 403 ? 8.374 2.939 -25.494 1.00 72.44 403 ALA A C 1
ATOM 3134 O O . ALA A 1 403 ? 9.324 3.645 -25.846 1.00 72.44 403 ALA A O 1
ATOM 3135 N N . PRO A 1 404 ? 7.225 2.907 -26.193 1.00 70.44 404 PRO A N 1
ATOM 3136 C CA . PRO A 1 404 ? 6.995 3.770 -27.344 1.00 70.44 404 PRO A CA 1
ATOM 3137 C C . PRO A 1 404 ? 7.204 5.235 -26.959 1.00 70.44 404 PRO A C 1
ATOM 3139 O O . PRO A 1 404 ? 6.639 5.685 -25.967 1.00 70.44 404 PRO A O 1
ATOM 3142 N N . ALA A 1 405 ? 7.992 5.973 -27.744 1.00 62.09 405 ALA A N 1
ATOM 3143 C CA . ALA A 1 405 ? 8.262 7.378 -27.471 1.00 62.09 405 ALA A CA 1
ATOM 3144 C C . ALA A 1 405 ? 6.967 8.196 -27.547 1.00 62.09 405 ALA A C 1
ATOM 3146 O O . ALA A 1 405 ? 6.362 8.332 -28.616 1.00 62.09 405 ALA A O 1
ATOM 3147 N N . VAL A 1 406 ? 6.561 8.768 -26.421 1.00 56.78 406 VAL A N 1
ATOM 3148 C CA . VAL A 1 406 ? 5.415 9.661 -26.311 1.00 56.78 406 VAL A CA 1
ATOM 3149 C C . VAL A 1 406 ? 5.980 10.992 -25.857 1.00 56.78 406 VAL A C 1
ATOM 3151 O O . VAL A 1 406 ? 6.232 11.210 -24.679 1.00 56.78 406 VAL A O 1
ATOM 3154 N N . GLY A 1 407 ? 6.294 11.853 -26.830 1.00 52.94 407 GLY A N 1
ATOM 3155 C CA . GLY A 1 407 ? 7.087 13.061 -26.598 1.00 52.94 407 GLY A CA 1
ATOM 3156 C C . GLY A 1 407 ? 6.675 13.842 -25.343 1.00 52.94 407 GLY A C 1
ATOM 3157 O O . GLY A 1 407 ? 5.494 14.066 -25.127 1.00 52.94 407 GLY A O 1
ATOM 3158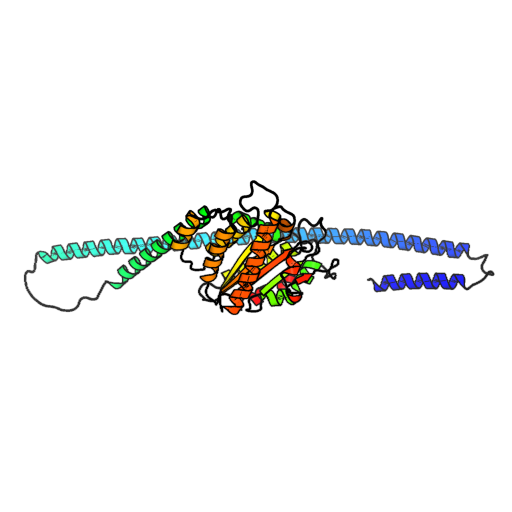 N N . GLY A 1 408 ? 7.670 14.265 -24.554 1.00 49.16 408 GLY A N 1
ATOM 3159 C CA . GLY A 1 408 ? 7.567 15.200 -23.426 1.00 49.16 408 GLY A CA 1
ATOM 3160 C C . GLY A 1 408 ? 6.432 14.943 -22.426 1.00 49.16 408 GLY A C 1
ATOM 3161 O O . GLY A 1 408 ? 5.321 15.437 -22.605 1.00 49.16 408 GLY A O 1
ATOM 3162 N N . PHE A 1 409 ? 6.733 14.282 -21.303 1.00 49.09 409 PHE A N 1
ATOM 3163 C CA . PHE A 1 409 ? 5.808 14.214 -20.168 1.00 49.09 409 PHE A CA 1
ATOM 3164 C C . PHE A 1 409 ? 5.588 15.611 -19.580 1.00 49.09 409 PHE A C 1
ATOM 3166 O O . PHE A 1 409 ? 6.496 16.221 -19.020 1.00 49.09 409 PHE A O 1
ATOM 3173 N N . ALA A 1 410 ? 4.367 16.113 -19.699 1.00 51.56 410 ALA A N 1
ATOM 3174 C CA . ALA A 1 410 ? 3.864 17.205 -18.884 1.00 51.56 410 ALA A CA 1
ATOM 3175 C C . ALA A 1 410 ? 2.735 16.638 -18.022 1.00 51.56 410 ALA A C 1
ATOM 3177 O O . ALA A 1 410 ? 1.956 15.831 -18.532 1.00 51.56 410 ALA A O 1
ATOM 3178 N N . ASP A 1 411 ? 2.588 17.098 -16.774 1.00 48.56 411 ASP A N 1
ATOM 3179 C CA . ASP A 1 411 ? 1.483 16.768 -15.844 1.00 48.56 411 ASP A CA 1
ATOM 3180 C C . ASP A 1 411 ? 0.089 16.738 -16.508 1.00 48.56 411 ASP A C 1
ATOM 3182 O O . ASP A 1 411 ? -0.824 16.030 -16.079 1.00 48.56 411 ASP A O 1
ATOM 3186 N N . SER A 1 412 ? -0.052 17.453 -17.627 1.00 51.34 412 SER A N 1
ATOM 3187 C CA . SER A 1 412 ? -1.158 17.352 -18.574 1.00 51.34 412 SER A CA 1
ATOM 3188 C C . SER A 1 412 ? -1.545 15.929 -19.001 1.00 51.34 412 SER A C 1
ATOM 3190 O O . SER A 1 412 ? -2.724 15.717 -19.231 1.00 51.34 412 SER A O 1
ATOM 3192 N N . ALA A 1 413 ? -0.635 14.950 -19.089 1.00 52.75 413 ALA A N 1
ATOM 3193 C CA . ALA A 1 413 ? -0.950 13.586 -19.526 1.00 52.75 413 ALA A CA 1
ATOM 3194 C C . ALA A 1 413 ? -1.694 12.786 -18.444 1.00 52.75 413 ALA A C 1
ATOM 3196 O O . ALA A 1 413 ? -2.662 12.092 -18.748 1.00 52.75 413 ALA A O 1
ATOM 3197 N N . TRP A 1 414 ? -1.302 12.936 -17.173 1.00 55.91 414 TRP A N 1
ATOM 3198 C CA . TRP A 1 414 ? -2.029 12.352 -16.038 1.00 55.91 414 TRP A CA 1
ATOM 3199 C C . TRP A 1 414 ? -3.371 13.054 -15.810 1.00 55.91 414 TRP A C 1
ATOM 3201 O O . TRP A 1 414 ? -4.378 12.421 -15.507 1.00 55.91 414 TRP A O 1
ATOM 3211 N N . ALA A 1 415 ? -3.418 14.375 -15.997 1.00 56.00 415 ALA A N 1
ATOM 3212 C CA . ALA A 1 415 ? -4.681 15.105 -15.974 1.00 56.00 415 ALA A CA 1
ATOM 3213 C C . ALA A 1 415 ? -5.598 14.702 -17.149 1.00 56.00 415 ALA A C 1
ATOM 3215 O O . ALA A 1 415 ? -6.805 14.547 -16.964 1.00 56.00 415 ALA A O 1
ATOM 3216 N N . ALA A 1 416 ? -5.032 14.488 -18.341 1.00 50.47 416 ALA A N 1
ATOM 3217 C CA . ALA A 1 416 ? -5.757 14.095 -19.548 1.00 50.47 416 ALA A CA 1
ATOM 3218 C C . ALA A 1 416 ? -6.221 12.633 -19.533 1.00 50.47 416 ALA A C 1
ATOM 3220 O O . ALA A 1 416 ? -7.217 12.327 -20.184 1.00 50.47 416 ALA A O 1
ATOM 3221 N N . SER A 1 417 ? -5.567 11.743 -18.775 1.00 53.81 417 SER A N 1
ATOM 3222 C CA . SER A 1 417 ? -6.015 10.349 -18.624 1.00 53.81 417 SER A CA 1
ATOM 3223 C C . SER A 1 417 ? -7.340 10.229 -17.863 1.00 53.81 417 SER A C 1
ATOM 3225 O O . SER A 1 417 ? -7.977 9.179 -17.883 1.00 53.81 417 SER A O 1
ATOM 3227 N N . GLY A 1 418 ? -7.776 11.294 -17.177 1.00 52.28 418 GLY A N 1
ATOM 3228 C CA . GLY A 1 418 ? -9.046 11.322 -16.452 1.00 52.28 418 GLY A CA 1
ATOM 3229 C C . GLY A 1 418 ? -9.067 10.461 -15.184 1.00 52.28 418 GLY A C 1
ATOM 3230 O O . GLY A 1 418 ? -10.092 10.416 -14.506 1.00 52.28 418 GLY A O 1
ATOM 3231 N N . VAL A 1 419 ? -7.945 9.832 -14.811 1.00 53.94 419 VAL A N 1
ATOM 3232 C CA . VAL A 1 419 ? -7.808 8.943 -13.641 1.00 53.94 419 VAL A CA 1
ATOM 3233 C C . VAL A 1 419 ? -8.299 9.610 -12.350 1.00 53.94 419 VAL A C 1
ATOM 3235 O O . VAL A 1 419 ? -9.066 9.023 -11.585 1.00 53.94 419 VAL A O 1
ATOM 3238 N N . ALA A 1 420 ? -7.951 10.883 -12.143 1.00 52.66 420 ALA A N 1
ATOM 3239 C CA . ALA A 1 420 ? -8.391 11.658 -10.980 1.00 52.66 420 ALA A CA 1
ATOM 3240 C C . ALA A 1 420 ? -9.904 11.966 -10.963 1.00 52.66 420 ALA A C 1
ATOM 3242 O O . ALA A 1 420 ? -10.465 12.250 -9.902 1.00 52.66 420 ALA A O 1
ATOM 3243 N N . GLY A 1 421 ? -10.567 11.937 -12.124 1.00 48.09 421 GLY A N 1
ATOM 3244 C CA . GLY A 1 421 ? -12.019 12.073 -12.253 1.00 48.09 421 GLY A CA 1
ATOM 3245 C C . GLY A 1 421 ? -12.757 10.748 -12.056 1.00 48.09 421 GLY A C 1
ATOM 3246 O O . GLY A 1 421 ? -13.849 10.737 -11.496 1.00 48.09 421 GLY A O 1
ATOM 3247 N N . LEU A 1 422 ? -12.141 9.632 -12.451 1.00 48.62 422 LEU A N 1
ATOM 3248 C CA . LEU A 1 422 ? -12.738 8.295 -12.394 1.00 48.62 422 LEU A CA 1
ATOM 3249 C C . LEU A 1 422 ? -12.920 7.780 -10.962 1.00 48.62 422 LEU A C 1
ATOM 3251 O O . LEU A 1 422 ? -13.919 7.135 -10.672 1.00 48.62 422 LEU A O 1
ATOM 3255 N N . LEU A 1 423 ? -12.028 8.149 -10.040 1.00 49.94 423 LEU A N 1
ATOM 3256 C CA . LEU A 1 423 ? -12.148 7.791 -8.620 1.00 49.94 423 LEU A CA 1
ATOM 3257 C C . LEU A 1 423 ? -13.157 8.653 -7.834 1.00 49.94 423 LEU A C 1
ATOM 3259 O O . LEU A 1 423 ? -13.335 8.446 -6.632 1.00 49.94 423 LEU A O 1
ATOM 3263 N N . ARG A 1 424 ? -13.799 9.643 -8.477 1.00 43.03 424 ARG A N 1
ATOM 3264 C CA . ARG A 1 424 ? -14.798 10.520 -7.835 1.00 43.03 424 ARG A CA 1
ATOM 3265 C C . ARG A 1 424 ? -16.228 9.988 -7.917 1.00 43.03 424 ARG A C 1
ATOM 3267 O O . ARG A 1 424 ? -17.048 10.425 -7.103 1.00 43.03 424 ARG A O 1
ATOM 3274 N N . TYR A 1 425 ? -16.502 9.032 -8.800 1.00 34.84 425 TYR A N 1
ATOM 3275 C CA . TYR A 1 425 ? -17.768 8.289 -8.872 1.00 34.84 425 TYR A CA 1
ATOM 3276 C C . TYR A 1 425 ? -17.707 7.015 -8.028 1.00 34.84 425 TYR A C 1
ATOM 3278 O O . TYR A 1 425 ? -18.791 6.579 -7.590 1.00 34.84 425 TYR A O 1
#

Sequence (425 aa):
MAKTFESLQWIVVELTRSAAKKGPMAFLKQESYAGSLRTSLDEVEKLSDQFDRIAMTCDRAKLHNVEKVAISTKDQIGVEHLMTNARVAQTGEAVVSELKSYLNGMAQQFKTDVASHLMAFLGSQIDSRQQILTEQAPQPLKVLSKAQRMLKQAEQQRKRTERRAAILASLQYGGAELRRDLEENLEAISTSADRVHYLVAEPQLMNWLIEPSNAVLLVNGNCAASERNTSTSFIAAKLVETIAIASAGRSGTQYGSIGLYFFCAEHFRSHADRLAGPAGLLRSFIGELLSSSASFKLRQTRKTVLTIDLSDMVQLWAMFETLVAQLPTTVVLFCILDSITEYEMSDRRPETEYLVGSLIALSRRNARAGGCVVKVLLTCPLTSRSLHYSLEPWEVIDVPDQAPAVGGFADSAWAASGVAGLLRY

Radius of gyration: 35.04 Å; chains: 1; bounding box: 93×58×126 Å

InterPro domains:
  IPR056884 Nephrocystin 3-like, N-terminal [PF24883] (199-379)